Protein 4MQ0 (pdb70)

CATH classification: 2.100.10.30 (+2 more: 2.100.10.30, 2.100.10.30)

Structure (mmCIF, N/CA/C/O backbone):
data_4MQ0
#
_entry.id   4MQ0
#
_cell.length_a   77.139
_cell.length_b   86.659
_cell.length_c   127.857
_cell.angle_alpha   90.00
_cell.angle_beta   90.00
_cell.angle_gamma   90.00
#
_symmetry.space_group_name_H-M   'C 2 2 21'
#
loop_
_entity.id
_entity.type
_entity.pdbx_description
1 polymer 'Parkia biglobosa lectin (PBL)'
2 non-polymer 'methyl alpha-D-mannopyranoside'
3 water water
#
loop_
_atom_site.group_PDB
_atom_site.id
_atom_site.type_symbol
_atom_site.label_atom_id
_atom_site.label_alt_id
_atom_site.label_comp_id
_atom_site.label_asym_id
_atom_site.label_entity_id
_atom_site.label_seq_id
_atom_site.pdbx_PDB_ins_code
_atom_site.Cartn_x
_atom_site.Cartn_y
_atom_site.Cartn_z
_atom_site.occupancy
_atom_site.B_iso_or_equiv
_atom_site.auth_seq_id
_atom_site.auth_comp_id
_atom_site.auth_asym_id
_atom_site.auth_atom_id
_atom_site.pdbx_PDB_model_num
ATOM 1 N N . GLY A 1 4 ? 3.831 26.482 23.808 1.00 48.57 4 GLY A N 1
ATOM 2 C CA . GLY A 1 4 ? 4.450 27.670 24.499 1.00 46.82 4 GLY A CA 1
ATOM 3 C C . GLY A 1 4 ? 4.700 28.759 23.489 1.00 45.21 4 GLY A C 1
ATOM 4 O O . GLY A 1 4 ? 4.125 28.730 22.399 1.00 45.51 4 GLY A O 1
ATOM 5 N N . MET A 1 5 ? 5.575 29.702 23.856 1.00 44.70 5 MET A N 1
ATOM 6 C CA . MET A 1 5 ? 6.023 30.757 22.961 1.00 43.16 5 MET A CA 1
ATOM 7 C C . MET A 1 5 ? 7.527 31.050 23.034 1.00 41.59 5 MET A C 1
ATOM 8 O O . MET A 1 5 ? 8.180 30.913 24.077 1.00 41.72 5 MET A O 1
ATOM 13 N N . ILE A 1 6 ? 8.035 31.529 21.929 1.00 38.82 6 ILE A N 1
ATOM 14 C CA . ILE A 1 6 ? 9.434 31.848 21.781 1.00 38.52 6 ILE A CA 1
ATOM 15 C C . ILE A 1 6 ? 9.581 33.349 22.001 1.00 38.02 6 ILE A C 1
ATOM 16 O O . ILE A 1 6 ? 8.744 34.115 21.551 1.00 37.44 6 ILE A O 1
ATOM 21 N N . SER A 1 7 ? 10.617 33.756 22.728 1.00 37.71 7 SER A N 1
ATOM 22 C CA . SER A 1 7 ? 10.889 35.142 22.913 1.00 38.13 7 SER A CA 1
ATOM 23 C C . SER A 1 7 ? 11.874 35.589 21.815 1.00 38.74 7 SER A C 1
ATOM 24 O O . SER A 1 7 ? 12.742 34.813 21.416 1.00 38.37 7 SER A O 1
ATOM 27 N N . VAL A 1 8 ? 11.669 36.797 21.265 1.00 38.76 8 VAL A N 1
ATOM 28 C CA . VAL A 1 8 ? 12.641 37.434 20.363 1.00 37.31 8 VAL A CA 1
ATOM 29 C C . VAL A 1 8 ? 12.983 38.874 20.778 1.00 37.46 8 VAL A C 1
ATOM 30 O O . VAL A 1 8 ? 12.103 39.678 21.021 1.00 35.42 8 VAL A O 1
ATOM 34 N N . GLY A 1 9 ? 14.271 39.200 20.811 1.00 38.15 9 GLY A N 1
ATOM 35 C CA . GLY A 1 9 ? 14.739 40.506 21.317 1.00 39.00 9 GLY A CA 1
ATOM 36 C C . GLY A 1 9 ? 15.063 40.326 22.778 1.00 39.58 9 GLY A C 1
ATOM 37 O O . GLY A 1 9 ? 15.535 39.264 23.149 1.00 41.83 9 GLY A O 1
ATOM 38 N N . PRO A 1 10 ? 14.842 41.348 23.626 1.00 39.24 10 PRO A N 1
ATOM 39 C CA . PRO A 1 10 ? 14.379 42.701 23.321 1.00 38.91 10 PRO A CA 1
ATOM 40 C C . PRO A 1 10 ? 15.454 43.575 22.634 1.00 39.12 10 PRO A C 1
ATOM 41 O O . PRO A 1 10 ? 16.586 43.215 22.653 1.00 37.69 10 PRO A O 1
ATOM 45 N N . TRP A 1 11 ? 15.091 44.688 21.982 1.00 39.39 11 TRP A N 1
ATOM 46 C CA . TRP A 1 11 ? 16.124 45.585 21.433 1.00 39.25 11 TRP A CA 1
ATOM 47 C C . TRP A 1 11 ? 16.077 46.869 22.223 1.00 39.12 11 TRP A C 1
ATOM 48 O O . TRP A 1 11 ? 15.016 47.205 22.752 1.00 39.77 11 TRP A O 1
ATOM 59 N N . GLY A 1 12 ? 17.216 47.550 22.390 1.00 38.14 12 GLY A N 1
ATOM 60 C CA . GLY A 1 12 ? 17.217 48.819 23.147 1.00 36.81 12 GLY A CA 1
ATOM 61 C C . GLY A 1 12 ? 18.125 48.775 24.362 1.00 37.06 12 GLY A C 1
ATOM 62 O O . GLY A 1 12 ? 19.099 48.000 24.390 1.00 35.23 12 GLY A O 1
ATOM 63 N N . GLY A 1 13 ? 17.806 49.598 25.373 1.00 37.87 13 GLY A N 1
ATOM 64 C CA . GLY A 1 13 ? 18.682 49.768 26.553 1.00 38.91 13 GLY A CA 1
ATOM 65 C C . GLY A 1 13 ? 18.312 48.915 27.756 1.00 40.50 13 GLY A C 1
ATOM 66 O O . GLY A 1 13 ? 17.296 48.191 27.755 1.00 40.00 13 GLY A O 1
ATOM 67 N N . SER A 1 14 ? 19.124 49.022 28.799 1.00 40.73 14 SER A N 1
ATOM 68 C CA . SER A 1 14 ? 18.960 48.203 29.978 1.00 40.91 14 SER A CA 1
ATOM 69 C C . SER A 1 14 ? 18.408 49.054 31.092 1.00 40.50 14 SER A C 1
ATOM 70 O O . SER A 1 14 ? 18.242 48.560 32.179 1.00 40.68 14 SER A O 1
ATOM 73 N N . GLY A 1 15 ? 18.124 50.338 30.836 1.00 39.93 15 GLY A N 1
ATOM 74 C CA . GLY A 1 15 ? 17.401 51.154 31.840 1.00 39.36 15 GLY A CA 1
ATOM 75 C C . GLY A 1 15 ? 15.914 50.784 31.998 1.00 38.94 15 GLY A C 1
ATOM 76 O O . GLY A 1 15 ? 15.427 49.877 31.343 1.00 38.29 15 GLY A O 1
ATOM 77 N N . GLY A 1 16 ? 15.213 51.476 32.887 1.00 38.43 16 GLY A N 1
ATOM 78 C CA . GLY A 1 16 ? 13.807 51.222 33.200 1.00 39.12 16 GLY A CA 1
ATOM 79 C C . GLY A 1 16 ? 13.518 49.905 33.920 1.00 39.28 16 GLY A C 1
ATOM 80 O O . GLY A 1 16 ? 14.444 49.193 34.317 1.00 38.31 16 GLY A O 1
ATOM 81 N N . ASP A 1 17 ? 12.247 49.561 34.033 1.00 38.00 17 ASP A N 1
ATOM 82 C CA . ASP A 1 17 ? 11.799 48.330 34.648 1.00 37.36 17 ASP A CA 1
ATOM 83 C C . ASP A 1 17 ? 11.305 47.334 33.614 1.00 35.77 17 ASP A C 1
ATOM 84 O O . ASP A 1 17 ? 10.752 47.713 32.640 1.00 35.96 17 ASP A O 1
ATOM 89 N N . HIS A 1 18 ? 11.514 46.054 33.852 1.00 35.70 18 HIS A N 1
ATOM 90 C CA . HIS A 1 18 ? 11.089 45.005 32.927 1.00 35.85 18 HIS A CA 1
ATOM 91 C C . HIS A 1 18 ? 9.633 44.704 33.004 1.00 35.13 18 HIS A C 1
ATOM 92 O O . HIS A 1 18 ? 9.036 44.803 34.027 1.00 35.12 18 HIS A O 1
ATOM 99 N N . TRP A 1 19 ? 9.076 44.319 31.885 1.00 35.65 19 TRP A N 1
ATOM 100 C CA . TRP A 1 19 ? 7.674 44.008 31.769 1.00 36.02 19 TRP A CA 1
ATOM 101 C C . TRP A 1 19 ? 7.466 42.976 30.672 1.00 37.26 19 TRP A C 1
ATOM 102 O O . TRP A 1 19 ? 8.302 42.789 29.860 1.00 36.40 19 TRP A O 1
ATOM 113 N N . SER A 1 20 ? 6.347 42.290 30.687 1.00 37.77 20 SER A N 1
ATOM 114 C CA . SER A 1 20 ? 6.076 41.266 29.720 1.00 39.65 20 SER A CA 1
ATOM 115 C C . SER A 1 20 ? 4.581 41.038 29.651 1.00 39.76 20 SER A C 1
ATOM 116 O O . SER A 1 20 ? 3.967 40.852 30.646 1.00 39.84 20 SER A O 1
ATOM 119 N N . PHE A 1 21 ? 4.011 41.102 28.461 1.00 38.49 21 PHE A N 1
ATOM 120 C CA . PHE A 1 21 ? 2.575 41.036 28.306 1.00 38.00 21 PHE A CA 1
ATOM 121 C C . PHE A 1 21 ? 2.277 40.028 27.192 1.00 37.83 21 PHE A C 1
ATOM 122 O O . PHE A 1 21 ? 2.522 40.298 26.025 1.00 36.75 21 PHE A O 1
ATOM 130 N N . LYS A 1 22 ? 1.746 38.889 27.590 1.00 37.47 22 LYS A N 1
ATOM 131 C CA . LYS A 1 22 ? 1.241 37.870 26.697 1.00 39.61 22 LYS A CA 1
ATOM 132 C C . LYS A 1 22 ? -0.272 38.010 26.589 1.00 40.65 22 LYS A C 1
ATOM 133 O O . LYS A 1 22 ? -0.993 37.879 27.585 1.00 41.61 22 LYS A O 1
ATOM 139 N N . ALA A 1 23 ? -0.766 38.260 25.398 1.00 41.78 23 ALA A N 1
ATOM 140 C CA . ALA A 1 23 ? -2.189 38.477 25.231 1.00 43.66 23 ALA A CA 1
ATOM 141 C C . ALA A 1 23 ? -2.943 37.159 25.191 1.00 45.24 23 ALA A C 1
ATOM 142 O O . ALA A 1 23 ? -2.486 36.173 24.589 1.00 45.27 23 ALA A O 1
ATOM 144 N N . ASN A 1 24 ? -4.108 37.143 25.836 1.00 47.16 24 ASN A N 1
ATOM 145 C CA . ASN A 1 24 ? -4.937 35.956 25.812 1.00 49.34 24 ASN A CA 1
ATOM 146 C C . ASN A 1 24 ? -5.562 35.712 24.444 1.00 49.21 24 ASN A C 1
ATOM 147 O O . ASN A 1 24 ? -5.714 34.590 24.016 1.00 50.28 24 ASN A O 1
ATOM 152 N N . HIS A 1 25 ? -5.909 36.768 23.748 1.00 49.46 25 HIS A N 1
ATOM 153 C CA . HIS A 1 25 ? -6.310 36.594 22.370 1.00 49.78 25 HIS A CA 1
ATOM 154 C C . HIS A 1 25 ? -5.411 37.449 21.475 1.00 47.93 25 HIS A C 1
ATOM 155 O O . HIS A 1 25 ? -4.481 38.122 21.940 1.00 48.21 25 HIS A O 1
ATOM 162 N N . ALA A 1 26 ? -5.668 37.403 20.193 1.00 46.22 26 ALA A N 1
ATOM 163 C CA . ALA A 1 26 ? -4.820 38.069 19.233 1.00 44.03 26 ALA A CA 1
ATOM 164 C C . ALA A 1 26 ? -4.684 39.545 19.581 1.00 43.30 26 ALA A C 1
ATOM 165 O O . ALA A 1 26 ? -5.606 40.184 20.105 1.00 41.76 26 ALA A O 1
ATOM 167 N N . ILE A 1 27 ? -3.524 40.093 19.269 1.00 42.52 27 ILE A N 1
ATOM 168 C CA . ILE A 1 27 ? -3.281 41.516 19.432 1.00 42.91 27 ILE A CA 1
ATOM 169 C C . ILE A 1 27 ? -3.997 42.261 18.302 1.00 42.75 27 ILE A C 1
ATOM 170 O O . ILE A 1 27 ? -3.804 41.906 17.130 1.00 42.72 27 ILE A O 1
ATOM 175 N N . THR A 1 28 ? -4.820 43.260 18.657 1.00 42.07 28 THR A N 1
ATOM 176 C CA . THR A 1 28 ? -5.684 43.931 17.686 1.00 43.01 28 THR A CA 1
ATOM 177 C C . THR A 1 28 ? -5.405 45.415 17.658 1.00 43.44 28 THR A C 1
ATOM 178 O O . THR A 1 28 ? -5.842 46.157 16.771 1.00 42.79 28 THR A O 1
ATOM 182 N N . GLU A 1 29 ? -4.662 45.867 18.657 1.00 43.61 29 GLU A N 1
ATOM 183 C CA . GLU A 1 29 ? -4.419 47.269 18.743 1.00 43.94 29 GLU A CA 1
ATOM 184 C C . GLU A 1 29 ? -3.103 47.504 19.453 1.00 43.28 29 GLU A C 1
ATOM 185 O O . GLU A 1 29 ? -2.795 46.837 20.461 1.00 43.92 29 GLU A O 1
ATOM 191 N N . ILE A 1 30 ? -2.314 48.417 18.895 1.00 42.29 30 ILE A N 1
ATOM 192 C CA . ILE A 1 30 ? -1.200 48.992 19.615 1.00 41.73 30 ILE A CA 1
ATOM 193 C C . ILE A 1 30 ? -1.369 50.495 19.749 1.00 41.63 30 ILE A C 1
ATOM 194 O O . ILE A 1 30 ? -1.595 51.175 18.749 1.00 42.67 30 ILE A O 1
ATOM 199 N N . LEU A 1 31 ? -1.305 51.016 20.973 1.00 42.26 31 LEU A N 1
ATOM 200 C CA . LEU A 1 31 ? -1.216 52.475 21.168 1.00 42.94 31 LEU A CA 1
ATOM 201 C C . LEU A 1 31 ? 0.195 52.865 21.573 1.00 42.81 31 LEU A C 1
ATOM 202 O O . LEU A 1 31 ? 0.768 52.278 22.484 1.00 42.65 31 LEU A O 1
ATOM 207 N N . ILE A 1 32 ? 0.734 53.876 20.906 1.00 42.06 32 ILE A N 1
ATOM 208 C CA . ILE A 1 32 ? 1.991 54.486 21.321 1.00 42.05 32 ILE A CA 1
ATOM 209 C C . ILE A 1 32 ? 1.846 55.982 21.586 1.00 42.15 32 ILE A C 1
ATOM 210 O O . ILE A 1 32 ? 0.951 56.642 21.033 1.00 41.72 32 ILE A O 1
ATOM 215 N N . HIS A 1 33 ? 2.694 56.493 22.469 1.00 41.41 33 HIS A N 1
ATOM 216 C CA . HIS A 1 33 ? 2.915 57.909 22.549 1.00 42.79 33 HIS A CA 1
ATOM 217 C C . HIS A 1 33 ? 4.351 58.161 22.062 1.00 43.56 33 HIS A C 1
ATOM 218 O O . HIS A 1 33 ? 5.320 57.540 22.529 1.00 41.51 33 HIS A O 1
ATOM 225 N N . VAL A 1 34 ? 4.367 59.049 20.928 1.00 43.93 34 VAL A N 1
ATOM 226 C CA . VAL A 1 34 ? 5.735 59.304 20.420 1.00 45.95 34 VAL A CA 1
ATOM 227 C C . VAL A 1 34 ? 6.031 60.675 19.857 1.00 47.57 34 VAL A C 1
ATOM 228 O O . VAL A 1 34 ? 5.309 61.182 18.997 1.00 47.84 34 VAL A O 1
ATOM 232 N N . LYS A 1 35 ? 7.231 61.161 20.238 1.00 49.37 35 LYS A N 1
ATOM 233 C CA . LYS A 1 35 ? 7.854 62.415 19.753 1.00 51.75 35 LYS A CA 1
ATOM 234 C C . LYS A 1 35 ? 9.236 62.330 18.998 1.00 51.18 35 LYS A C 1
ATOM 235 O O . LYS A 1 35 ? 9.272 62.578 17.792 1.00 53.40 35 LYS A O 1
ATOM 241 N N . ASP A 1 36 ? 10.350 61.993 19.676 1.00 49.93 36 ASP A N 1
ATOM 242 C CA . ASP A 1 36 ? 11.661 61.909 19.039 1.00 48.96 36 ASP A CA 1
ATOM 243 C C . ASP A 1 36 ? 12.058 60.491 19.431 1.00 47.88 36 ASP A C 1
ATOM 244 O O . ASP A 1 36 ? 13.103 59.974 19.036 1.00 46.08 36 ASP A O 1
ATOM 249 N N . ASN A 1 37 ? 11.184 59.887 20.225 1.00 45.58 37 ASN A N 1
ATOM 250 C CA . ASN A 1 37 ? 11.323 58.562 20.755 1.00 45.46 37 ASN A CA 1
ATOM 251 C C . ASN A 1 37 ? 9.987 58.078 21.262 1.00 44.60 37 ASN A C 1
ATOM 252 O O . ASN A 1 37 ? 9.051 58.873 21.392 1.00 44.91 37 ASN A O 1
ATOM 257 N N . ILE A 1 38 ? 9.901 56.788 21.538 1.00 43.29 38 ILE A N 1
ATOM 258 C CA . ILE A 1 38 ? 8.638 56.218 22.020 1.00 42.16 38 ILE A CA 1
ATOM 259 C C . ILE A 1 38 ? 8.568 56.363 23.536 1.00 41.17 38 ILE A C 1
ATOM 260 O O . ILE A 1 38 ? 9.403 55.836 24.280 1.00 40.59 38 ILE A O 1
ATOM 265 N N . LYS A 1 39 ? 7.579 57.124 23.970 1.00 40.31 39 LYS A N 1
ATOM 266 C CA . LYS A 1 39 ? 7.393 57.483 25.358 1.00 39.52 39 LYS A CA 1
ATOM 267 C C . LYS A 1 39 ? 6.720 56.328 26.060 1.00 39.78 39 LYS A C 1
ATOM 268 O O . LYS A 1 39 ? 7.078 55.979 27.197 1.00 40.73 39 LYS A O 1
ATOM 274 N N . SER A 1 40 ? 5.757 55.705 25.383 1.00 38.76 40 SER A N 1
ATOM 275 C CA . SER A 1 40 ? 5.011 54.604 26.014 1.00 38.52 40 SER A CA 1
ATOM 276 C C . SER A 1 40 ? 4.331 53.720 24.953 1.00 37.47 40 SER A C 1
ATOM 277 O O . SER A 1 40 ? 4.264 54.102 23.776 1.00 36.76 40 SER A O 1
ATOM 280 N N . ILE A 1 41 ? 3.868 52.539 25.372 1.00 36.10 41 ILE A N 1
ATOM 281 C CA . ILE A 1 41 ? 3.251 51.553 24.492 1.00 34.93 41 ILE A CA 1
ATOM 282 C C . ILE A 1 41 ? 2.189 50.801 25.307 1.00 36.14 41 ILE A C 1
ATOM 283 O O . ILE A 1 41 ? 2.361 50.665 26.513 1.00 36.54 41 ILE A O 1
ATOM 288 N N . SER A 1 42 ? 1.099 50.350 24.676 1.00 35.74 42 SER A N 1
ATOM 289 C CA . SER A 1 42 ? 0.130 49.470 25.332 1.00 36.04 42 SER A CA 1
ATOM 290 C C . SER A 1 42 ? -0.590 48.693 24.224 1.00 37.20 42 SER A C 1
ATOM 291 O O . SER A 1 42 ? -0.537 49.102 23.060 1.00 36.77 42 SER A O 1
ATOM 294 N N . PHE A 1 43 ? -1.257 47.593 24.602 1.00 36.94 43 PHE A N 1
ATOM 295 C CA . PHE A 1 43 ? -1.830 46.666 23.679 1.00 37.55 43 PHE A CA 1
ATOM 296 C C . PHE A 1 43 ? -3.272 46.375 2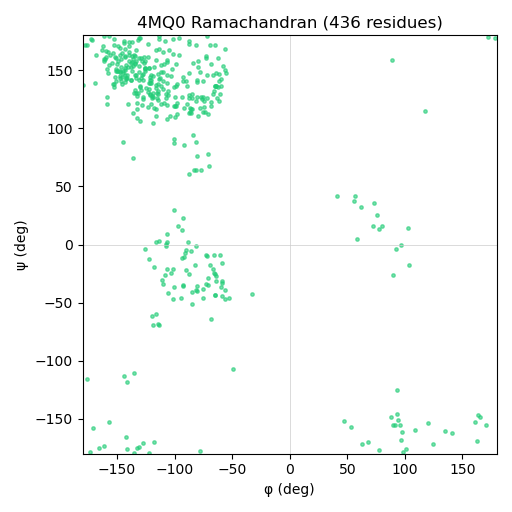4.069 1.00 39.26 43 PHE A C 1
ATOM 297 O O . PHE A 1 43 ? -3.676 46.517 25.218 1.00 39.03 43 PHE A O 1
ATOM 305 N N . LYS A 1 44 ? -4.043 46.005 23.065 1.00 40.77 44 LYS A N 1
ATOM 306 C CA . LYS A 1 44 ? -5.388 45.543 23.231 1.00 41.20 44 LYS A CA 1
ATOM 307 C C . LYS A 1 44 ? -5.497 44.195 22.468 1.00 42.14 44 LYS A C 1
ATOM 308 O O . LYS A 1 44 ? -4.821 43.953 21.458 1.00 42.73 44 LYS A O 1
ATOM 314 N N . ASP A 1 45 ? -6.308 43.292 22.998 1.00 43.19 45 ASP A N 1
ATOM 315 C CA . ASP A 1 45 ? -6.435 41.977 22.414 1.00 44.11 45 ASP A CA 1
ATOM 316 C C . ASP A 1 45 ? -7.848 41.748 21.893 1.00 43.93 45 ASP A C 1
ATOM 317 O O . ASP A 1 45 ? -8.745 42.514 22.173 1.00 43.92 45 ASP A O 1
ATOM 322 N N . ALA A 1 46 ? -8.021 40.698 21.117 1.00 44.08 46 ALA A N 1
ATOM 323 C CA . ALA A 1 46 ? -9.241 40.478 20.340 1.00 44.32 46 ALA A CA 1
ATOM 324 C C . ALA A 1 46 ? -10.476 40.413 21.221 1.00 44.84 46 ALA A C 1
ATOM 325 O O . ALA A 1 46 ? -11.542 40.811 20.790 1.00 46.11 46 ALA A O 1
ATOM 327 N N . GLY A 1 47 ? -10.337 39.896 22.440 1.00 44.45 47 GLY A N 1
ATOM 328 C CA . GLY A 1 47 ? -11.441 39.914 23.389 1.00 44.65 47 GLY A CA 1
ATOM 329 C C . GLY A 1 47 ? -11.600 41.243 24.125 1.00 44.12 47 GLY A C 1
ATOM 330 O O . GLY A 1 47 ? -12.490 41.387 24.922 1.00 44.48 47 GLY A O 1
ATOM 331 N N . GLY A 1 48 ? -10.734 42.219 23.871 1.00 43.47 48 GLY A N 1
ATOM 332 C CA . GLY A 1 48 ? -10.948 43.573 24.406 1.00 41.62 48 GLY A CA 1
ATOM 333 C C . GLY A 1 48 ? -10.227 43.914 25.697 1.00 40.49 48 GLY A C 1
ATOM 334 O O . GLY A 1 48 ? -10.381 45.038 26.211 1.00 38.25 48 GLY A O 1
ATOM 335 N N . ASP A 1 49 ? -9.464 42.949 26.243 1.00 39.39 49 ASP A N 1
ATOM 336 C CA . ASP A 1 49 ? -8.531 43.246 27.347 1.00 37.98 49 ASP A CA 1
ATOM 337 C C . ASP A 1 49 ? -7.453 44.211 26.870 1.00 37.65 49 ASP A C 1
ATOM 338 O O . ASP A 1 49 ? -6.877 44.037 25.781 1.00 37.64 49 ASP A O 1
ATOM 343 N N . ILE A 1 50 ? -7.151 45.207 27.707 1.00 35.75 50 ILE A N 1
ATOM 344 C CA . ILE A 1 50 ? -5.972 46.041 27.514 1.00 35.15 50 ILE A CA 1
ATOM 345 C C . ILE A 1 50 ? -4.794 45.585 28.426 1.00 34.62 50 ILE A C 1
ATOM 346 O O . ILE A 1 50 ? -5.000 44.958 29.494 1.00 33.94 50 ILE A O 1
ATOM 351 N N . SER A 1 51 ? -3.569 45.894 28.003 1.00 33.77 51 SER A N 1
ATOM 352 C CA . SER A 1 51 ? -2.378 45.668 28.824 1.00 33.76 51 SER A CA 1
ATOM 353 C C . SER A 1 51 ? -2.222 46.912 29.663 1.00 34.66 51 SER A C 1
ATOM 354 O O . SER A 1 51 ? -2.893 47.900 29.466 1.00 34.65 51 SER A O 1
ATOM 357 N N . GLY A 1 52 ? -1.304 46.936 30.610 1.00 35.73 52 GLY A N 1
ATOM 358 C CA . GLY A 1 52 ? -1.035 48.298 31.114 1.00 36.59 52 GLY A CA 1
ATOM 359 C C . GLY A 1 52 ? -0.426 49.199 30.038 1.00 36.44 52 GLY A C 1
ATOM 360 O O . GLY A 1 52 ? -0.105 48.698 28.957 1.00 34.51 52 GLY A O 1
ATOM 361 N N . THR A 1 53 ? -0.303 50.512 30.338 1.00 36.48 53 THR A N 1
ATOM 362 C CA . THR A 1 53 ? 0.538 51.438 29.565 1.00 37.45 53 THR A CA 1
ATOM 363 C C . THR A 1 53 ? 1.922 51.328 30.122 1.00 36.27 53 THR A C 1
ATOM 364 O O . THR A 1 53 ? 2.123 51.591 31.306 1.00 38.02 53 THR A O 1
ATOM 368 N N . PHE A 1 54 ? 2.849 50.865 29.296 1.00 35.59 54 PHE A N 1
ATOM 369 C CA . PHE A 1 54 ? 4.274 50.710 29.669 1.00 35.77 54 PHE A CA 1
ATOM 370 C C . PHE A 1 54 ? 5.057 51.983 29.297 1.00 36.17 54 PHE A C 1
ATOM 371 O O . PHE A 1 54 ? 5.140 52.341 28.131 1.00 34.46 54 PHE A O 1
ATOM 379 N N . GLY A 1 55 ? 5.623 52.662 30.302 1.00 37.01 55 GLY A N 1
ATOM 380 C CA . GLY A 1 55 ? 6.315 53.940 30.114 1.00 37.08 55 GLY A CA 1
ATOM 381 C C . GLY A 1 55 ? 5.378 55.116 30.293 1.00 38.20 55 GLY A C 1
ATOM 382 O O . GLY A 1 55 ? 4.383 55.014 30.989 1.00 37.72 55 GLY A O 1
ATOM 383 N N . GLY A 1 56 ? 5.716 56.237 29.672 1.00 39.29 56 GLY A N 1
ATOM 384 C CA . GLY A 1 56 ? 4.938 57.474 29.803 1.00 41.83 56 GLY A CA 1
ATOM 385 C C . GLY A 1 56 ? 5.056 58.190 31.156 1.00 43.17 56 GLY A C 1
ATOM 386 O O . GLY A 1 56 ? 4.210 59.034 31.484 1.00 42.58 56 GLY A O 1
ATOM 387 N N . LYS A 1 57 ? 6.053 57.843 31.963 1.00 42.52 57 LYS A N 1
ATOM 388 C CA . LYS A 1 57 ? 6.096 58.395 33.325 1.00 44.05 57 LYS A CA 1
ATOM 389 C C . LYS A 1 57 ? 6.834 59.741 33.477 1.00 43.81 57 LYS A C 1
ATOM 390 O O . LYS A 1 57 ? 6.947 60.205 34.592 1.00 45.63 57 LYS A O 1
ATOM 396 N N . ASP A 1 58 ? 7.341 60.355 32.400 1.00 43.90 58 ASP A N 1
ATOM 397 C CA . ASP A 1 58 ? 7.941 61.707 32.485 1.00 43.07 58 ASP A CA 1
ATOM 398 C C . ASP A 1 58 ? 6.907 62.743 32.950 1.00 43.68 58 ASP A C 1
ATOM 399 O O . ASP A 1 58 ? 5.857 62.914 32.291 1.00 42.97 58 ASP A O 1
ATOM 404 N N . PRO A 1 59 ? 7.204 63.469 34.044 1.00 43.60 59 PRO A N 1
ATOM 405 C CA . PRO A 1 59 ? 6.200 64.436 34.547 1.00 45.67 59 PRO A CA 1
ATOM 406 C C . PRO A 1 59 ? 6.023 65.696 33.693 1.00 46.27 59 PRO A C 1
ATOM 407 O O . PRO A 1 59 ? 5.088 66.459 33.920 1.00 47.31 59 PRO A O 1
ATOM 411 N N . ARG A 1 60 ? 6.882 65.900 32.720 1.00 47.37 60 ARG A N 1
ATOM 412 C CA . ARG A 1 60 ? 6.818 67.118 31.954 1.00 49.45 60 ARG A CA 1
ATOM 413 C C . ARG A 1 60 ? 5.793 66.975 30.826 1.00 51.64 60 ARG A C 1
ATOM 414 O O . ARG A 1 60 ? 5.808 66.011 30.072 1.00 51.13 60 ARG A O 1
ATOM 422 N N . GLU A 1 61 ? 4.893 67.951 30.737 1.00 54.49 61 GLU A N 1
ATOM 423 C CA . GLU A 1 61 ? 3.844 67.967 29.727 1.00 56.79 61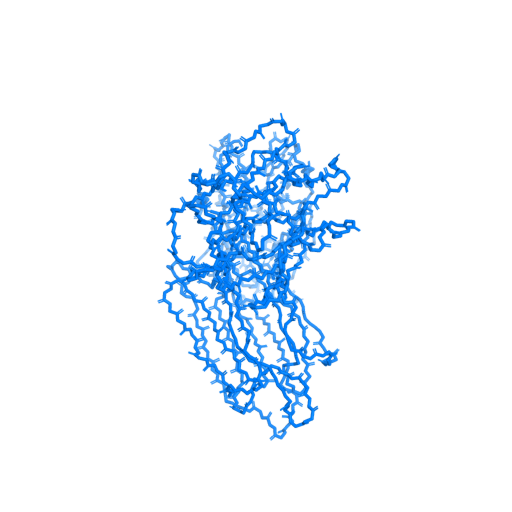 GLU A CA 1
ATOM 424 C C . GLU A 1 61 ? 4.385 67.952 28.285 1.00 57.41 61 GLU A C 1
ATOM 425 O O . GLU A 1 61 ? 3.799 67.292 27.393 1.00 57.04 61 GLU A O 1
ATOM 431 N N . ASN A 1 62 ? 5.546 68.546 28.054 1.00 57.72 62 ASN A N 1
ATOM 432 C CA . ASN A 1 62 ? 6.099 68.559 26.705 1.00 59.25 62 ASN A CA 1
ATOM 433 C C . ASN A 1 62 ? 6.278 67.105 26.282 1.00 59.89 62 ASN A C 1
ATOM 434 O O . ASN A 1 62 ? 6.084 66.743 25.121 1.00 60.18 62 ASN A O 1
ATOM 436 N N . LYS A 1 63 ? 6.654 66.286 27.254 1.00 60.45 63 LYS A N 1
ATOM 437 C CA . LYS A 1 63 ? 7.251 64.970 27.053 1.00 61.13 63 LYS A CA 1
ATOM 438 C C . LYS A 1 63 ? 6.198 63.877 27.051 1.00 60.95 63 LYS A C 1
ATOM 439 O O . LYS A 1 63 ? 6.492 62.698 27.317 1.00 61.07 63 LYS A O 1
ATOM 445 N N . LYS A 1 64 ? 4.966 64.288 26.748 1.00 60.39 64 LYS A N 1
ATOM 446 C CA . LYS A 1 64 ? 3.846 63.364 26.634 1.00 60.11 64 LYS A CA 1
ATOM 447 C C . LYS A 1 64 ? 3.936 62.583 25.327 1.00 59.39 64 LYS A C 1
ATOM 448 O O . LYS A 1 64 ? 3.633 61.384 25.299 1.00 59.01 64 LYS A O 1
ATOM 454 N N . GLY A 1 65 ? 4.358 63.277 24.263 1.00 58.14 65 GLY A N 1
ATOM 455 C CA . GLY A 1 65 ? 4.386 62.721 22.916 1.00 56.81 65 GLY A CA 1
ATOM 456 C C . GLY A 1 65 ? 2.992 62.704 22.321 1.00 56.32 65 GLY A C 1
ATOM 457 O O . GLY A 1 65 ? 2.048 63.187 22.937 1.00 56.11 65 GLY A O 1
ATOM 458 N N . GLU A 1 66 ? 2.855 62.165 21.119 1.00 55.94 66 GLU A N 1
ATOM 459 C CA . GLU A 1 66 ? 1.548 62.127 20.465 1.00 55.54 66 GLU A CA 1
ATOM 460 C C . GLU A 1 66 ? 1.050 60.716 20.409 1.00 54.39 66 GLU A C 1
ATOM 461 O O . GLU A 1 66 ? 1.833 59.792 20.138 1.00 53.31 66 GLU A O 1
ATOM 467 N N . GLU A 1 67 ? -0.257 60.549 20.635 1.00 52.90 67 GLU A N 1
ATOM 468 C CA . GLU A 1 67 ? -0.875 59.241 20.509 1.00 51.19 67 GLU A CA 1
ATOM 469 C C . GLU A 1 67 ? -1.106 58.781 19.070 1.00 49.73 67 GLU A C 1
ATOM 470 O O . GLU A 1 67 ? -1.743 59.478 18.282 1.00 48.81 67 GLU A O 1
ATOM 476 N N . LYS A 1 68 ? -0.574 57.597 18.744 1.00 48.26 68 LYS A N 1
ATOM 477 C CA . LYS A 1 68 ? -0.980 56.829 17.561 1.00 46.82 68 LYS A CA 1
ATOM 478 C C . LYS A 1 68 ? -1.569 55.453 17.923 1.00 46.41 68 LYS A C 1
ATOM 479 O O . LYS A 1 68 ? -1.133 54.772 18.862 1.00 46.23 68 LYS A O 1
ATOM 485 N N . LYS A 1 69 ? -2.539 55.027 17.143 1.00 45.69 69 LYS A N 1
ATOM 486 C CA . LYS A 1 69 ? -3.224 53.806 17.380 1.00 45.15 69 LYS A CA 1
ATOM 487 C C . LYS A 1 69 ? -2.956 52.998 16.125 1.00 45.38 69 LYS A C 1
ATOM 488 O O . LYS A 1 69 ? -3.177 53.503 15.029 1.00 45.14 69 LYS A O 1
ATOM 494 N N . ILE A 1 70 ? -2.462 51.768 16.285 1.00 43.34 70 ILE A N 1
ATOM 495 C CA . ILE A 1 70 ? -2.386 50.861 15.170 1.00 42.89 70 ILE A CA 1
ATOM 496 C C . ILE A 1 70 ? -3.434 49.804 15.418 1.00 43.39 70 ILE A C 1
ATOM 497 O O . ILE A 1 70 ? -3.426 49.161 16.471 1.00 43.40 70 ILE A O 1
ATOM 502 N N . GLY A 1 71 ? -4.367 49.669 14.481 1.00 43.55 71 GLY A N 1
ATOM 503 C CA . GLY A 1 71 ? -5.419 48.659 14.564 1.00 44.85 71 GLY A CA 1
ATOM 504 C C . GLY A 1 71 ? -5.000 47.527 13.653 1.00 45.85 71 GLY A C 1
ATOM 505 O O . GLY A 1 71 ? -4.515 47.767 12.535 1.00 44.85 71 GLY A O 1
ATOM 506 N N . ILE A 1 72 ? -5.150 46.292 14.146 1.00 46.49 72 ILE A N 1
ATOM 507 C CA . ILE A 1 72 ? -4.871 45.102 13.361 1.00 47.44 72 ILE A CA 1
ATOM 508 C C . ILE A 1 72 ? -6.254 44.556 13.017 1.00 48.95 72 ILE A C 1
ATOM 509 O O . ILE A 1 72 ? -7.091 44.348 13.892 1.00 49.09 72 ILE A O 1
ATOM 514 N N . ARG A 1 73 ? -6.492 44.297 11.743 1.00 50.89 73 ARG A N 1
ATOM 515 C CA . ARG A 1 73 ? -7.855 44.032 11.295 1.00 52.55 73 ARG A CA 1
ATOM 516 C C . ARG A 1 73 ? -8.194 42.565 11.426 1.00 52.68 73 ARG A C 1
ATOM 517 O O . ARG A 1 73 ? -8.438 41.895 10.440 1.00 53.66 73 ARG A O 1
ATOM 525 N N . TRP A 1 74 ? -8.144 42.072 12.656 1.00 53.41 74 TRP A N 1
ATOM 526 C CA . TRP A 1 74 ? -8.472 40.685 13.007 1.00 53.71 74 TRP A CA 1
ATOM 527 C C . TRP A 1 74 ? -9.899 40.379 12.534 1.00 53.90 74 TRP A C 1
ATOM 528 O O . TRP A 1 74 ? -10.695 41.322 12.439 1.00 53.26 74 TRP A O 1
ATOM 539 N N . PRO A 1 75 ? -10.210 39.077 12.182 1.00 53.18 75 PRO A N 1
ATOM 540 C CA . PRO A 1 75 ? -9.305 37.909 12.161 1.00 51.88 75 PRO A CA 1
ATOM 541 C C . PRO A 1 75 ? -8.518 37.747 10.855 1.00 51.60 75 PRO A C 1
ATOM 542 O O . PRO A 1 75 ? -7.632 36.882 10.761 1.00 51.81 75 PRO A O 1
ATOM 546 N N . THR A 1 76 ? -8.825 38.584 9.877 1.00 49.94 76 THR A N 1
ATOM 547 C CA . THR A 1 76 ? -8.168 38.515 8.585 1.00 50.11 76 THR A CA 1
ATOM 548 C C . THR A 1 76 ? -6.702 39.009 8.556 1.00 47.96 76 THR A C 1
ATOM 549 O O . THR A 1 76 ? -5.876 38.509 7.785 1.00 47.54 76 THR A O 1
ATOM 553 N N . GLU A 1 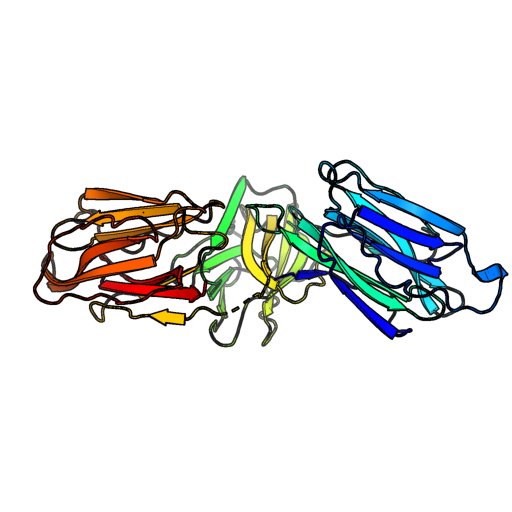77 ? -6.401 40.013 9.368 1.00 45.74 77 GLU A N 1
ATOM 554 C CA . GLU A 1 77 ? -5.057 40.524 9.497 1.00 43.25 77 GLU A CA 1
ATOM 555 C C . GLU A 1 77 ? -4.537 40.053 10.861 1.00 42.46 77 GLU A C 1
ATOM 556 O O . GLU A 1 77 ? -5.281 40.034 11.843 1.00 42.82 77 GLU A O 1
ATOM 562 N N . TYR A 1 78 ? -3.285 39.630 10.935 1.00 41.26 78 TYR A N 1
ATOM 563 C CA . TYR A 1 78 ? -2.673 39.255 12.234 1.00 40.45 78 TYR A CA 1
ATOM 564 C C . TYR A 1 78 ? -1.244 39.810 12.268 1.00 40.00 78 TYR A C 1
ATOM 565 O O . TYR A 1 78 ? -0.579 39.846 11.233 1.00 41.89 78 TYR A O 1
ATOM 574 N N . LEU A 1 79 ? -0.779 40.298 13.419 1.00 38.49 79 LEU A N 1
ATOM 575 C CA . LEU A 1 79 ? 0.596 40.798 13.540 1.00 36.83 79 LEU A CA 1
ATOM 576 C C . LEU A 1 79 ? 1.588 39.639 13.377 1.00 36.08 79 LEU A C 1
ATOM 577 O O . LEU A 1 79 ? 1.493 38.611 14.062 1.00 34.83 79 LEU A O 1
ATOM 582 N N . LYS A 1 80 ? 2.567 39.797 12.516 1.00 36.33 80 LYS A N 1
ATOM 583 C CA . LYS A 1 80 ? 3.547 38.696 12.351 1.00 36.38 80 LYS A CA 1
ATOM 584 C C . LYS A 1 80 ? 4.921 39.021 12.873 1.00 35.44 80 LYS A C 1
ATOM 585 O O . LYS A 1 80 ? 5.634 38.113 13.373 1.00 35.46 80 LYS A O 1
ATOM 591 N N . SER A 1 81 ? 5.265 40.314 12.810 1.00 35.42 81 SER A N 1
ATOM 592 C CA . SER A 1 81 ? 6.582 40.793 13.257 1.00 36.52 81 SER A CA 1
ATOM 593 C C . SER A 1 81 ? 6.596 42.311 13.531 1.00 36.98 81 SER A C 1
ATOM 594 O O . SER A 1 81 ? 5.568 43.025 13.401 1.00 36.76 81 SER A O 1
ATOM 597 N N . ILE A 1 82 ? 7.765 42.786 13.942 1.00 35.97 82 ILE A N 1
ATOM 598 C CA . ILE A 1 82 ? 8.047 44.196 14.114 1.00 36.32 82 ILE A CA 1
ATOM 599 C C . ILE A 1 82 ? 9.413 44.537 13.529 1.00 35.68 82 ILE A C 1
ATOM 600 O O . ILE A 1 82 ? 10.203 43.671 13.227 1.00 36.50 82 ILE A O 1
ATOM 605 N N . SER A 1 83 ? 9.630 45.814 13.320 1.00 36.55 83 SER A N 1
ATOM 606 C CA . SER A 1 83 ? 10.951 46.374 13.091 1.00 38.02 83 SER A CA 1
ATOM 607 C C . SER A 1 83 ? 10.991 47.690 13.849 1.00 38.62 83 SER A C 1
ATOM 608 O O . SER A 1 83 ? 9.966 48.136 14.383 1.00 38.98 83 SER A O 1
ATOM 611 N N . GLY A 1 84 ? 12.164 48.327 13.870 1.00 39.84 84 GLY A N 1
ATOM 612 C CA . GLY A 1 84 ? 12.355 49.591 14.565 1.00 39.01 84 GLY A CA 1
ATOM 613 C C . GLY A 1 84 ? 13.798 50.019 14.655 1.00 40.40 84 GLY A C 1
ATOM 614 O O . GLY A 1 84 ? 14.626 49.663 13.793 1.00 40.57 84 GLY A O 1
ATOM 615 N N . SER A 1 85 ? 14.107 50.836 15.661 1.00 40.52 85 SER A N 1
ATOM 616 C CA . SER A 1 85 ? 15.477 51.356 15.849 1.00 41.14 85 SER A CA 1
ATOM 617 C C . SER A 1 85 ? 15.624 51.773 17.300 1.00 41.60 85 SER A C 1
ATOM 618 O O . SER A 1 85 ? 14.645 52.220 17.910 1.00 41.17 85 SER A O 1
ATOM 621 N N . TYR A 1 86 ? 16.840 51.631 17.839 1.00 41.25 86 TYR A N 1
ATOM 622 C CA . TYR A 1 86 ? 17.139 52.182 19.160 1.00 42.38 86 TYR A CA 1
ATOM 623 C C . TYR A 1 86 ? 18.355 53.090 19.092 1.00 42.29 86 TYR A C 1
ATOM 624 O O . TYR A 1 86 ? 19.267 52.879 18.293 1.00 41.73 86 TYR A O 1
ATOM 633 N N . GLY A 1 87 ? 18.361 54.091 19.957 1.00 43.19 87 GLY A N 1
ATOM 634 C CA . GLY A 1 87 ? 19.501 54.969 20.106 1.00 44.01 87 GLY A CA 1
ATOM 635 C C . GLY A 1 87 ? 19.386 55.963 21.244 1.00 45.24 87 GLY A C 1
ATOM 636 O O . GLY A 1 87 ? 18.401 56.035 22.020 1.00 41.71 87 GLY A O 1
ATOM 637 N N . ASP A 1 88 ? 20.416 56.768 21.341 1.00 46.99 88 ASP A N 1
ATOM 638 C CA . ASP A 1 88 ? 20.443 57.687 22.457 1.00 49.78 88 ASP A CA 1
ATOM 639 C C . ASP A 1 88 ? 19.291 58.666 22.418 1.00 48.82 88 ASP A C 1
ATOM 640 O O . ASP A 1 88 ? 18.942 59.178 21.355 1.00 49.16 88 ASP A O 1
ATOM 645 N N . TYR A 1 89 ? 18.660 58.873 23.565 1.00 48.14 89 TYR A N 1
ATOM 646 C CA . TYR A 1 89 ? 17.707 59.970 23.676 1.00 48.35 89 TYR A CA 1
ATOM 647 C C . TYR A 1 89 ? 18.012 60.715 24.946 1.00 48.91 89 TYR A C 1
ATOM 648 O O . TYR A 1 89 ? 17.931 60.149 26.058 1.00 48.68 89 TYR A O 1
ATOM 657 N N . ASN A 1 90 ? 18.398 61.972 24.781 1.00 49.46 90 ASN A N 1
ATOM 658 C CA . ASN A 1 90 ? 18.839 62.767 25.940 1.00 49.82 90 ASN A CA 1
ATOM 659 C C . ASN A 1 90 ? 19.717 61.993 26.942 1.00 49.54 90 ASN A C 1
ATOM 660 O O . ASN A 1 90 ? 19.556 62.120 28.157 1.00 50.11 90 ASN A O 1
ATOM 665 N N . GLY A 1 91 ? 20.639 61.190 26.441 1.00 47.97 91 GLY A N 1
ATOM 666 C CA . GLY A 1 91 ? 21.518 60.450 27.339 1.00 48.34 91 GLY A CA 1
ATOM 667 C C . GLY A 1 91 ? 21.232 58.971 27.551 1.00 46.97 91 GLY A C 1
ATOM 668 O O . GLY A 1 91 ? 22.064 58.257 28.049 1.00 46.64 91 GLY A O 1
ATOM 669 N N . ILE A 1 92 ? 20.032 58.525 27.214 1.00 46.56 92 ILE A N 1
ATOM 670 C CA . ILE A 1 92 ? 19.660 57.138 27.464 1.00 46.64 92 ILE A CA 1
ATOM 671 C C . ILE A 1 92 ? 19.462 56.345 26.173 1.00 44.46 92 ILE A C 1
ATOM 672 O O . ILE A 1 92 ? 18.908 56.877 25.214 1.00 44.88 92 ILE A O 1
ATOM 677 N N . LEU A 1 93 ? 19.887 55.084 26.201 1.00 42.60 93 LEU A N 1
ATOM 678 C CA . LEU A 1 93 ? 19.722 54.124 25.117 1.00 41.74 93 LEU A CA 1
ATOM 679 C C . LEU A 1 93 ? 18.264 53.632 25.166 1.00 40.65 93 LEU A C 1
ATOM 680 O O . LEU A 1 93 ? 17.827 53.017 26.144 1.00 39.32 93 LEU A O 1
ATOM 685 N N . VAL A 1 94 ? 17.513 53.898 24.115 1.00 40.12 94 VAL A N 1
ATOM 686 C CA . VAL A 1 94 ? 16.046 53.864 24.191 1.00 39.82 94 VAL A CA 1
ATOM 687 C C . VAL A 1 94 ? 15.478 53.443 22.818 1.00 39.19 94 VAL A C 1
ATOM 688 O O . VAL A 1 94 ? 16.184 53.570 21.798 1.00 36.97 94 VAL A O 1
ATOM 692 N N . ILE A 1 95 ? 14.245 52.914 22.778 1.00 38.32 95 ILE A N 1
ATOM 693 C CA . ILE A 1 95 ? 13.554 52.699 21.478 1.00 37.74 95 ILE A CA 1
ATOM 694 C C . ILE A 1 95 ? 13.234 54.073 20.900 1.00 39.23 95 ILE A C 1
ATOM 695 O O . ILE A 1 95 ? 12.505 54.884 21.531 1.00 40.15 95 ILE A O 1
ATOM 700 N N . ARG A 1 96 ? 13.802 54.334 19.733 1.00 38.97 96 ARG A N 1
ATOM 701 C CA . ARG A 1 96 ? 13.532 55.549 18.983 1.00 40.19 96 ARG A CA 1
ATOM 702 C C . ARG A 1 96 ? 12.414 55.431 17.965 1.00 40.08 96 ARG A C 1
ATOM 703 O O . ARG A 1 96 ? 11.696 56.411 17.749 1.00 41.88 96 ARG A O 1
ATOM 711 N N . SER A 1 97 ? 12.272 54.275 17.315 1.00 38.96 97 SER A N 1
ATOM 712 C CA . SER A 1 97 ? 11.143 54.085 16.398 1.00 38.32 97 SER A CA 1
ATOM 713 C C . SER A 1 97 ? 10.694 52.635 16.270 1.00 39.09 97 SER A C 1
ATOM 714 O O . SER A 1 97 ? 11.441 51.714 16.559 1.00 38.36 97 SER A O 1
ATOM 717 N N . LEU A 1 98 ? 9.473 52.445 15.770 1.00 39.72 98 LEU A N 1
ATOM 718 C CA . LEU A 1 98 ? 8.892 51.120 15.630 1.00 39.88 98 LEU A CA 1
ATOM 719 C C . LEU A 1 98 ? 8.089 50.971 14.338 1.00 40.47 98 LEU A C 1
ATOM 720 O O . LEU A 1 98 ? 7.425 51.914 13.899 1.00 40.25 98 LEU A O 1
ATOM 725 N N . SER A 1 99 ? 8.150 49.786 13.731 1.00 41.63 99 SER A N 1
ATOM 726 C CA . SER A 1 99 ? 7.144 49.386 12.747 1.00 41.90 99 SER A CA 1
ATOM 727 C C . SER A 1 99 ? 6.429 48.069 13.160 1.00 41.38 99 SER A C 1
ATOM 728 O O . SER A 1 99 ? 6.992 47.224 13.872 1.00 40.82 99 SER A O 1
ATOM 731 N N . PHE A 1 100 ? 5.182 47.935 12.711 1.00 39.85 100 PHE A N 1
ATOM 732 C CA . PHE A 1 100 ? 4.328 46.826 13.033 1.00 39.24 100 PHE A CA 1
ATOM 733 C C . PHE A 1 100 ? 4.003 46.037 11.756 1.00 39.88 100 PHE A C 1
ATOM 734 O O . PHE A 1 100 ? 3.291 46.512 10.883 1.00 39.38 100 PHE A O 1
ATOM 742 N N . ILE A 1 101 ? 4.549 44.828 11.675 1.00 40.45 101 ILE A N 1
ATOM 743 C CA . ILE A 1 101 ? 4.487 43.976 10.463 1.00 40.71 101 ILE A CA 1
ATOM 744 C C . ILE A 1 101 ? 3.392 42.914 10.492 1.00 40.80 101 ILE A C 1
ATOM 745 O O . ILE A 1 101 ? 3.399 41.953 11.271 1.00 40.24 101 ILE A O 1
ATOM 750 N N . THR A 1 102 ? 2.437 43.126 9.615 1.00 40.36 102 THR A N 1
ATOM 751 C CA . THR A 1 102 ? 1.261 42.323 9.532 1.00 42.03 102 THR A CA 1
ATOM 752 C C . THR A 1 102 ? 1.384 41.386 8.291 1.00 42.86 102 THR A C 1
ATOM 753 O O . THR A 1 102 ? 2.298 41.601 7.497 1.00 43.23 102 THR A O 1
ATOM 757 N N . ASN A 1 103 ? 0.525 40.356 8.150 1.00 43.21 103 ASN A N 1
ATOM 758 C CA . ASN A 1 103 ? 0.456 39.549 6.888 1.00 44.67 103 ASN A CA 1
ATOM 759 C C . ASN A 1 103 ? -0.018 40.400 5.697 1.00 45.31 103 ASN A C 1
ATOM 760 O O . ASN A 1 103 ? 0.275 40.065 4.549 1.00 46.38 103 ASN A O 1
ATOM 765 N N . LEU A 1 104 ? -0.763 41.480 5.954 1.00 44.09 104 LEU A N 1
ATOM 766 C CA . LEU A 1 104 ? -1.175 42.335 4.862 1.00 44.59 104 LEU A CA 1
ATOM 767 C C . LEU A 1 104 ? -0.242 43.501 4.591 1.00 44.51 104 LEU A C 1
ATOM 768 O O . LEU A 1 104 ? -0.089 43.895 3.442 1.00 45.27 104 LEU A O 1
ATOM 773 N N . THR A 1 105 ? 0.368 44.085 5.607 1.00 44.53 105 THR A N 1
ATOM 774 C CA . THR A 1 105 ? 1.030 45.359 5.373 1.00 45.21 105 THR A CA 1
ATOM 775 C C . THR A 1 105 ? 1.969 45.740 6.516 1.00 45.48 105 THR A C 1
ATOM 776 O O . THR A 1 105 ? 2.179 44.958 7.433 1.00 45.87 105 THR A O 1
ATOM 780 N N . THR A 1 106 ? 2.540 46.937 6.441 1.00 46.10 106 THR A N 1
ATOM 781 C CA . THR A 1 106 ? 3.346 47.499 7.526 1.00 46.19 106 THR A CA 1
ATOM 782 C C . THR A 1 106 ? 2.748 48.838 7.984 1.00 47.16 106 THR A C 1
ATOM 783 O O . THR A 1 106 ? 2.421 49.666 7.147 1.00 47.41 106 THR A O 1
ATOM 787 N N . TYR A 1 107 ? 2.546 48.999 9.301 1.00 46.92 107 TYR A N 1
ATOM 788 C CA . TYR A 1 107 ? 2.173 50.281 9.902 1.00 46.91 107 TYR A CA 1
ATOM 789 C C . TYR A 1 107 ? 3.436 50.948 10.467 1.00 47.05 107 TYR A C 1
ATOM 790 O O . TYR A 1 107 ? 4.145 50.362 11.276 1.00 45.70 107 TYR A O 1
ATOM 799 N N . GLY A 1 108 ? 3.731 52.156 9.996 1.00 47.63 108 GLY A N 1
ATOM 800 C CA . GLY A 1 108 ? 4.920 52.858 10.410 1.00 48.90 108 GLY A CA 1
ATOM 801 C C . GLY A 1 108 ? 5.794 53.263 9.238 1.00 49.77 108 GLY A C 1
ATOM 802 O O . GLY A 1 108 ? 5.406 53.070 8.097 1.00 49.21 108 GLY A O 1
ATOM 803 N N . PRO A 1 109 ? 7.015 53.770 9.523 1.00 49.89 109 PRO A N 1
ATOM 804 C CA . PRO A 1 109 ? 7.588 53.801 10.860 1.00 49.90 109 PRO A CA 1
ATOM 805 C C . PRO A 1 109 ? 7.055 54.947 11.709 1.00 50.18 109 PRO A C 1
ATOM 806 O O . PRO A 1 109 ? 6.655 55.977 11.151 1.00 50.09 109 PRO A O 1
ATOM 810 N N . PHE A 1 110 ? 7.058 54.760 13.036 1.00 49.17 110 PHE A N 1
ATOM 811 C CA . PHE A 1 110 ? 6.687 55.809 13.996 1.00 49.61 110 PHE A CA 1
ATOM 812 C C . PHE A 1 110 ? 7.914 56.183 14.870 1.00 50.12 110 PHE A C 1
ATOM 813 O O . PHE A 1 110 ? 8.581 55.289 15.417 1.00 50.91 110 PHE A O 1
ATOM 821 N N . GLY A 1 111 ? 8.199 57.484 14.995 1.00 49.74 111 GLY A N 1
ATOM 822 C CA . GLY A 1 111 ? 9.345 57.996 15.732 1.00 50.21 111 GLY A CA 1
ATOM 823 C C . GLY A 1 111 ? 10.524 58.328 14.833 1.00 50.61 111 GLY A C 1
ATOM 824 O O . GLY A 1 111 ? 10.439 58.144 13.631 1.00 51.39 111 GLY A O 1
ATOM 825 N N . SER A 1 112 ? 11.638 58.770 15.419 1.00 50.88 112 SER A N 1
ATOM 826 C CA . SER A 1 112 ? 12.862 59.127 14.672 1.00 51.15 112 SER A CA 1
ATOM 827 C C . SER A 1 112 ? 13.598 57.894 14.096 1.00 51.71 112 SER A C 1
ATOM 828 O O . SER A 1 112 ? 13.943 56.923 14.823 1.00 50.74 112 SER A O 1
ATOM 831 N N . THR A 1 113 ? 13.853 57.922 12.791 1.00 52.63 113 THR A N 1
ATOM 832 C CA . THR A 1 113 ? 14.689 56.878 12.183 1.00 52.97 113 THR A CA 1
ATOM 833 C C . THR A 1 113 ? 16.123 57.348 12.040 1.00 53.51 113 THR A C 1
ATOM 834 O O . THR A 1 113 ? 16.903 56.753 11.310 1.00 53.93 113 THR A O 1
ATOM 838 N N . SER A 1 114 ? 16.486 58.408 12.739 1.00 54.38 114 SER A N 1
ATOM 839 C CA . SER A 1 114 ? 17.837 58.910 12.617 1.00 54.97 114 SER A CA 1
ATOM 840 C C . SER A 1 114 ? 18.480 58.888 13.986 1.00 54.45 114 SER A C 1
ATOM 841 O O . SER A 1 114 ? 17.831 59.163 14.976 1.00 54.72 114 SER A O 1
ATOM 844 N N . GLY A 1 115 ? 19.754 58.551 14.051 1.00 53.93 115 GLY A N 1
ATOM 845 C CA . GLY A 1 115 ? 20.502 58.805 15.273 1.00 53.24 115 GLY A CA 1
ATOM 846 C C . GLY A 1 115 ? 20.687 57.556 16.085 1.00 52.61 115 GLY A C 1
ATOM 847 O O . GLY A 1 115 ? 21.095 57.630 17.238 1.00 53.40 115 GLY A O 1
ATOM 848 N N . GLY A 1 116 ? 20.429 56.408 15.471 1.00 51.65 116 GLY A N 1
ATOM 849 C CA . GLY A 1 116 ? 20.512 55.153 16.173 1.00 51.31 116 GLY A CA 1
ATOM 850 C C . GLY A 1 116 ? 20.743 53.962 15.273 1.00 51.65 116 GLY A C 1
ATOM 851 O O . GLY A 1 116 ? 21.345 54.073 14.185 1.00 50.73 116 GLY A O 1
ATOM 852 N N . GLU A 1 117 ? 20.279 52.806 15.733 1.00 50.24 117 GLU A N 1
ATOM 853 C CA . GLU A 1 117 ? 20.611 51.578 15.051 1.00 49.70 117 GLU A CA 1
ATOM 854 C C . GLU A 1 117 ? 19.331 50.819 14.821 1.00 49.52 117 GLU A C 1
ATOM 855 O O . GLU A 1 117 ? 18.508 50.701 15.747 1.00 48.92 117 GLU A O 1
ATOM 861 N N . SER A 1 118 ? 19.149 50.269 13.624 1.00 47.51 118 SER A N 1
ATOM 862 C CA . SER A 1 118 ? 17.914 49.570 13.413 1.00 46.46 118 SER A CA 1
ATOM 863 C C . SER A 1 118 ? 17.979 48.066 13.622 1.00 45.56 118 SER A C 1
ATOM 864 O O . SER A 1 118 ? 19.034 47.445 13.690 1.00 44.75 118 SER A O 1
ATOM 867 N N . PHE A 1 119 ? 16.811 47.482 13.768 1.00 43.92 119 PHE A N 1
ATOM 868 C CA . PHE A 1 119 ? 16.743 46.052 13.841 1.00 42.94 119 PHE A CA 1
ATOM 869 C C . PHE A 1 119 ? 15.635 45.577 12.954 1.00 42.57 119 PHE A C 1
ATOM 870 O O . PHE A 1 119 ? 14.733 46.350 12.651 1.00 41.78 119 PHE A O 1
ATOM 878 N N . SER A 1 120 ? 15.737 44.325 12.509 1.00 42.88 120 SER A N 1
ATOM 879 C CA . SER A 1 120 ? 14.669 43.651 11.799 1.00 43.40 120 SER A CA 1
ATOM 880 C C . SER A 1 120 ? 14.745 42.173 12.165 1.00 43.23 120 SER A C 1
ATOM 881 O O . SER A 1 120 ? 15.721 41.744 12.774 1.00 42.72 120 SER A O 1
ATOM 884 N N . ILE A 1 121 ? 13.725 41.395 11.812 1.00 42.42 121 ILE A N 1
ATOM 885 C CA . ILE A 1 121 ? 13.703 39.985 12.206 1.00 42.28 121 ILE A CA 1
ATOM 886 C C . ILE A 1 121 ? 13.585 39.061 11.001 1.00 41.51 121 ILE A C 1
ATOM 887 O O . ILE A 1 121 ? 12.596 39.133 10.298 1.00 42.61 121 ILE A O 1
ATOM 892 N N . PRO A 1 122 ? 14.588 38.200 10.767 1.00 41.60 122 PRO A N 1
ATOM 893 C CA . PRO A 1 122 ? 14.540 37.251 9.620 1.00 41.70 122 PRO A CA 1
ATOM 894 C C . PRO A 1 122 ? 13.635 36.069 9.892 1.00 40.62 122 PRO A C 1
ATOM 895 O O . PRO A 1 122 ? 14.099 34.942 9.970 1.00 42.13 122 PRO A O 1
ATOM 899 N N . ILE A 1 123 ? 12.351 36.312 10.060 1.00 39.93 123 ILE A N 1
ATOM 900 C CA . ILE A 1 123 ? 11.474 35.293 10.654 1.00 38.51 123 ILE A CA 1
ATOM 901 C C . ILE A 1 123 ? 10.379 34.953 9.637 1.00 38.77 123 ILE A C 1
ATOM 902 O O . ILE A 1 123 ? 9.972 35.798 8.873 1.00 38.09 123 ILE A O 1
ATOM 907 N N . ALA A 1 124 ? 9.933 33.712 9.590 1.00 38.40 124 ALA A N 1
ATOM 908 C CA . ALA A 1 124 ? 8.718 33.438 8.798 1.00 38.74 124 ALA A CA 1
ATOM 909 C C . ALA A 1 124 ? 7.738 32.620 9.608 1.00 37.75 124 ALA A C 1
ATOM 910 O O . ALA A 1 124 ? 8.096 31.970 10.605 1.00 35.83 124 ALA A O 1
ATOM 912 N N . ASP A 1 125 ? 6.497 32.665 9.170 1.00 38.48 125 ASP A N 1
ATOM 913 C CA . ASP A 1 125 ? 5.454 31.815 9.711 1.00 40.26 125 ASP A CA 1
ATOM 914 C C . ASP A 1 125 ? 5.174 32.051 11.191 1.00 40.44 125 ASP A C 1
ATOM 915 O O . ASP A 1 125 ? 4.794 31.134 11.911 1.00 40.72 125 ASP A O 1
ATOM 920 N N . SER A 1 126 ? 5.336 33.285 11.650 1.00 40.57 126 SER A N 1
ATOM 921 C CA . SER A 1 126 ? 5.084 33.561 13.060 1.00 41.19 126 SER A CA 1
ATOM 922 C C . SER A 1 126 ? 3.844 34.402 13.232 1.00 40.16 126 SER A C 1
ATOM 923 O O . SER A 1 126 ? 3.324 34.963 12.274 1.00 40.36 126 SER A O 1
ATOM 926 N N . VAL A 1 127 ? 3.374 34.458 14.476 1.00 39.68 127 VAL A N 1
ATOM 927 C CA . VAL A 1 127 ? 2.327 35.363 14.910 1.00 39.22 127 VAL A CA 1
ATOM 928 C C . VAL A 1 127 ? 2.824 36.002 16.191 1.00 37.55 127 VAL A C 1
ATOM 929 O O . VAL A 1 127 ? 3.220 35.315 17.109 1.00 37.11 127 VAL A O 1
ATOM 933 N N . VAL A 1 128 ? 2.792 37.325 16.250 1.00 37.48 128 VAL A N 1
ATOM 934 C CA . VAL A 1 128 ? 3.123 38.011 17.503 1.00 37.41 128 VAL A CA 1
ATOM 935 C C . VAL A 1 128 ? 1.992 37.853 18.518 1.00 37.73 128 VAL A C 1
ATOM 936 O O . VAL A 1 128 ? 0.905 38.364 18.262 1.00 37.53 128 VAL A O 1
ATOM 940 N N . VAL A 1 129 ? 2.237 37.146 19.642 1.00 37.93 129 VAL A N 1
ATOM 941 C CA . VAL A 1 129 ? 1.178 36.874 20.639 1.00 37.59 129 VAL A CA 1
ATOM 942 C C . VAL A 1 129 ? 1.385 37.695 21.887 1.00 37.45 129 VAL A C 1
ATOM 943 O O . VAL A 1 129 ? 0.603 37.607 22.831 1.00 38.83 129 VAL A O 1
ATOM 947 N N . GLY A 1 130 ? 2.454 38.481 21.922 1.00 37.25 130 GLY A N 1
ATOM 948 C CA . GLY A 1 130 ? 2.761 39.308 23.109 1.00 35.82 130 GLY A CA 1
ATOM 949 C C . GLY A 1 130 ? 4.040 40.096 22.954 1.00 35.51 130 GLY A C 1
ATOM 950 O O . GLY A 1 130 ? 4.734 39.974 21.961 1.00 34.90 130 GLY A O 1
ATOM 951 N N . PHE A 1 131 ? 4.353 40.902 23.956 1.00 35.82 131 PHE A N 1
ATOM 952 C CA . PHE A 1 131 ? 5.505 41.783 23.931 1.00 35.21 131 PHE A CA 1
ATOM 953 C C . PHE A 1 131 ? 6.175 41.689 25.288 1.00 36.02 131 PHE A C 1
ATOM 954 O O . PHE A 1 131 ? 5.571 41.214 26.239 1.00 37.72 131 PHE A O 1
ATOM 962 N N . HIS A 1 132 ? 7.413 42.110 25.351 1.00 36.14 132 HIS A N 1
ATOM 963 C CA . HIS A 1 132 ? 8.131 42.267 26.580 1.00 36.18 132 HIS A CA 1
ATOM 964 C C . HIS A 1 132 ? 9.101 43.402 26.361 1.00 36.33 132 HIS A C 1
ATOM 965 O O . HIS A 1 132 ? 9.225 43.886 25.287 1.00 35.24 132 HIS A O 1
ATOM 972 N N . GLY A 1 133 ? 9.748 43.866 27.397 1.00 36.47 133 GLY A N 1
ATOM 973 C CA . GLY A 1 133 ? 10.597 45.016 27.260 1.00 37.69 133 GLY A CA 1
ATOM 974 C C . GLY A 1 133 ? 10.933 45.739 28.530 1.00 37.37 133 GLY A C 1
ATOM 975 O O . GLY A 1 133 ? 10.947 45.160 29.552 1.00 39.27 133 GLY A O 1
ATOM 976 N N . ARG A 1 134 ? 11.200 47.022 28.450 1.00 38.44 134 ARG A N 1
ATOM 977 C CA . ARG A 1 134 ? 11.576 47.811 29.602 1.00 37.79 134 ARG A CA 1
ATOM 978 C C . ARG A 1 134 ? 11.064 49.216 29.543 1.00 37.27 134 ARG A C 1
ATOM 979 O O . ARG A 1 134 ? 11.043 49.790 28.512 1.00 36.70 134 ARG A O 1
ATOM 987 N N . ALA A 1 135 ? 10.687 49.779 30.675 1.00 37.44 135 ALA A N 1
ATOM 988 C CA . ALA A 1 135 ? 10.238 51.141 30.699 1.00 37.96 135 ALA A CA 1
ATOM 989 C C . ALA A 1 135 ? 10.318 51.897 32.022 1.00 38.34 135 ALA A C 1
ATOM 990 O O . ALA A 1 135 ? 10.325 51.337 33.061 1.00 36.66 135 ALA A O 1
ATOM 992 N N . GLY A 1 136 ? 10.406 53.208 31.918 1.00 37.75 136 GLY A N 1
ATOM 993 C CA . GLY A 1 136 ? 10.214 54.193 32.996 1.00 37.66 136 GLY A CA 1
ATOM 994 C C . GLY A 1 136 ? 9.534 55.373 32.319 1.00 38.06 136 GLY A C 1
ATOM 995 O O . GLY A 1 136 ? 8.338 55.281 31.973 1.00 38.43 136 GLY A O 1
ATOM 996 N N . TYR A 1 137 ? 10.363 56.527 32.288 1.00 36.37 137 TYR A N 1
ATOM 997 C CA . TYR A 1 137 ? 9.866 57.690 31.551 1.00 36.52 137 TYR A CA 1
ATOM 998 C C . TYR A 1 137 ? 9.492 57.229 30.150 1.00 36.38 137 TYR A C 1
ATOM 999 O O . TYR A 1 137 ? 8.413 57.547 29.673 1.00 35.11 137 TYR A O 1
ATOM 1008 N N . TYR A 1 138 ? 10.373 56.439 29.520 1.00 36.14 138 TYR A N 1
ATOM 1009 C CA . TYR A 1 138 ? 10.160 56.027 28.129 1.00 36.70 138 TYR A CA 1
ATOM 1010 C C . TYR A 1 138 ? 10.248 54.551 27.915 1.00 35.52 138 TYR A C 1
ATOM 1011 O O . TYR A 1 138 ? 10.259 53.769 28.883 1.00 36.06 138 TYR A O 1
ATOM 1020 N N . LEU A 1 139 ? 10.256 54.175 26.634 1.00 34.70 139 LEU A N 1
ATOM 1021 C CA . LEU A 1 139 ? 10.354 52.784 26.217 1.00 34.54 139 LEU A CA 1
ATOM 1022 C C . LEU A 1 139 ? 11.818 52.419 26.003 1.00 35.25 139 LEU A C 1
ATOM 1023 O O . LEU A 1 139 ? 12.334 52.489 24.893 1.00 34.76 139 LEU A O 1
ATOM 1028 N N . ASP A 1 140 ? 12.497 52.025 27.083 1.00 36.32 140 ASP A N 1
ATOM 1029 C CA . ASP A 1 140 ? 13.915 51.673 26.972 1.00 36.70 140 ASP A CA 1
ATOM 1030 C C . ASP A 1 140 ? 14.130 50.540 25.997 1.00 35.95 140 ASP A C 1
ATOM 1031 O O . ASP A 1 140 ? 15.061 50.580 25.202 1.00 35.48 140 ASP A O 1
ATOM 1036 N N . ALA A 1 141 ? 13.283 49.515 26.098 1.00 36.92 141 ALA A N 1
ATOM 1037 C CA . ALA A 1 141 ? 13.451 48.272 25.339 1.00 35.75 141 ALA A CA 1
ATOM 1038 C C . ALA A 1 141 ? 12.125 47.569 24.912 1.00 35.52 141 ALA A C 1
ATOM 1039 O O . ALA A 1 141 ? 11.099 47.633 25.604 1.00 35.19 141 ALA A O 1
ATOM 1041 N N . LEU A 1 142 ? 12.185 46.821 23.819 1.00 33.21 142 LEU A N 1
ATOM 1042 C CA . LEU A 1 142 ? 10.997 46.135 23.344 1.00 34.96 142 LEU A CA 1
ATOM 1043 C C . LEU A 1 142 ? 11.492 44.916 22.603 1.00 35.91 142 LEU A C 1
ATOM 1044 O O . LEU A 1 142 ? 12.551 44.976 21.923 1.00 36.26 142 LEU A O 1
ATOM 1049 N N . GLY A 1 143 ? 10.795 43.809 22.831 1.00 35.28 143 GLY A N 1
ATOM 1050 C CA . GLY A 1 143 ? 10.975 42.522 22.105 1.00 36.11 143 GLY A CA 1
ATOM 1051 C C . GLY A 1 143 ? 9.576 41.898 21.948 1.00 35.96 143 GLY A C 1
ATOM 1052 O O . GLY A 1 143 ? 8.596 42.422 22.490 1.00 35.52 143 GLY A O 1
ATOM 1053 N N . ILE A 1 144 ? 9.461 40.777 21.240 1.00 35.90 144 ILE A N 1
ATOM 1054 C CA . ILE A 1 144 ? 8.146 40.191 20.984 1.00 35.53 144 ILE A CA 1
ATOM 1055 C C . ILE A 1 144 ? 8.064 38.742 21.484 1.00 36.68 144 ILE A C 1
ATOM 1056 O O . ILE A 1 144 ? 9.102 38.153 21.812 1.00 38.13 144 ILE A O 1
ATOM 1061 N N . PHE A 1 145 ? 6.838 38.225 21.659 1.00 35.34 145 PHE A N 1
ATOM 1062 C CA . PHE A 1 145 ? 6.622 36.776 21.857 1.00 35.30 145 PHE A CA 1
ATOM 1063 C C . PHE A 1 145 ? 5.908 36.259 20.640 1.00 35.01 145 PHE A C 1
ATOM 1064 O O . PHE A 1 145 ? 5.008 36.921 20.117 1.00 35.72 145 PHE A O 1
ATOM 1072 N N . VAL A 1 146 ? 6.334 35.107 20.142 1.00 35.77 146 VAL A N 1
ATOM 1073 C CA . VAL A 1 146 ? 5.750 34.577 18.912 1.00 35.02 146 VAL A CA 1
ATOM 1074 C C . VAL A 1 146 ? 5.355 33.133 19.054 1.00 36.09 146 VAL A C 1
ATOM 1075 O O . VAL A 1 146 ? 5.980 32.371 19.788 1.00 35.65 146 VAL A O 1
ATOM 1079 N N . GLN A 1 147 ? 4.300 32.780 18.320 1.00 37.45 147 GLN A N 1
ATOM 1080 C CA . GLN A 1 147 ? 3.850 31.416 18.100 1.00 38.56 147 GLN A CA 1
ATOM 1081 C C . GLN A 1 147 ? 3.730 31.187 16.572 1.00 39.45 147 GLN A C 1
ATOM 1082 O O . GLN A 1 147 ? 3.603 32.138 15.816 1.00 40.01 147 GLN A O 1
ATOM 1088 N N . PRO A 1 148 ? 3.803 29.933 16.114 1.00 40.38 148 PRO A N 1
ATOM 1089 C CA . PRO A 1 148 ? 3.594 29.645 14.688 1.00 41.18 148 PRO A CA 1
ATOM 1090 C C . PRO A 1 148 ? 2.175 29.983 14.240 1.00 41.70 148 PRO A C 1
ATOM 1091 O O . PRO A 1 148 ? 1.270 29.963 15.035 1.00 41.44 148 PRO A O 1
ATOM 1095 N N . VAL A 1 149 ? 1.998 30.404 12.999 1.00 42.80 149 VAL A N 1
ATOM 1096 C CA . VAL A 1 149 ? 0.636 30.408 12.438 1.00 43.45 149 VAL A CA 1
ATOM 1097 C C . VAL A 1 149 ? 0.166 28.948 12.425 1.00 42.77 149 VAL A C 1
ATOM 1098 O O . VAL A 1 149 ? 0.998 28.025 12.552 1.00 41.37 149 VAL A O 1
ATOM 1102 N N . PRO A 1 150 ? -1.169 28.720 12.350 1.00 43.73 150 PRO A N 1
ATOM 1103 C CA . PRO A 1 150 ? -1.646 27.356 12.594 1.00 43.12 150 PRO A CA 1
ATOM 1104 C C . PRO A 1 150 ? -1.094 26.323 11.620 1.00 41.98 150 PRO A C 1
ATOM 1105 O O . PRO A 1 150 ? -1.084 26.570 10.439 1.00 41.06 150 PRO A O 1
ATOM 1109 N N . HIS A 1 151 ? -0.598 25.296 12.0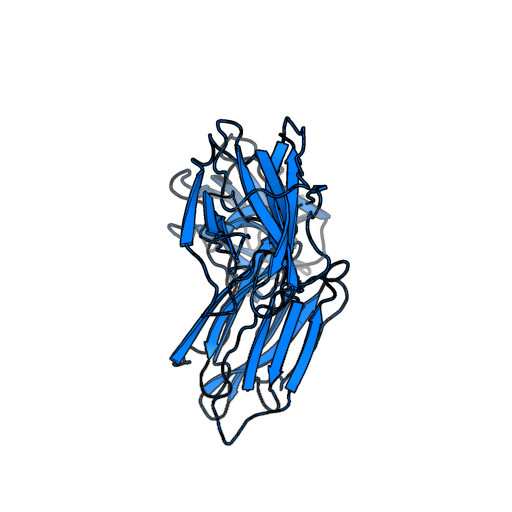88 1.00 41.14 151 HIS A N 1
ATOM 1110 C CA . HIS A 1 151 ? -0.139 24.122 11.355 1.00 41.32 151 HIS A CA 1
ATOM 1111 C C . HIS A 1 151 ? 1.213 24.367 10.693 1.00 40.12 151 HIS A C 1
ATOM 1112 O O . HIS A 1 151 ? 1.685 23.539 9.935 1.00 38.95 151 HIS A O 1
ATOM 1119 N N . ARG A 1 152 ? 1.856 25.440 11.098 1.00 39.29 152 ARG A N 1
ATOM 1120 C CA . ARG A 1 152 ? 3.183 25.771 10.598 1.00 39.93 152 ARG A CA 1
ATOM 1121 C C . ARG A 1 152 ? 4.252 25.677 11.685 1.00 39.61 152 ARG A C 1
ATOM 1122 O O . ARG A 1 152 ? 3.954 25.342 12.818 1.00 40.36 152 ARG A O 1
ATOM 1130 N N . THR A 1 153 ? 5.508 25.956 11.336 1.00 39.67 153 THR A N 1
ATOM 1131 C CA . THR A 1 153 ? 6.600 25.973 12.316 1.00 38.98 153 THR A CA 1
ATOM 1132 C C . THR A 1 153 ? 7.407 27.223 12.074 1.00 38.22 153 THR A C 1
ATOM 1133 O O . THR A 1 153 ? 7.756 27.533 10.951 1.00 38.68 153 THR A O 1
ATOM 1137 N N . ILE A 1 154 ? 7.669 27.975 13.131 1.00 37.30 154 ILE A N 1
ATOM 1138 C CA . ILE A 1 154 ? 8.386 29.229 12.980 1.00 36.12 154 ILE A CA 1
ATOM 1139 C C . ILE A 1 154 ? 9.771 29.011 12.360 1.00 35.49 154 ILE A C 1
ATOM 1140 O O . ILE A 1 154 ? 10.503 28.103 12.717 1.00 33.32 154 ILE A O 1
ATOM 1145 N N . SER A 1 155 ? 10.097 29.882 11.435 1.00 35.26 155 SER A N 1
ATOM 1146 C CA . SER A 1 155 ? 11.335 29.827 10.711 1.00 37.26 155 SER A CA 1
ATOM 1147 C C . SER A 1 155 ? 12.194 31.087 10.893 1.00 36.68 155 SER A C 1
ATOM 1148 O O . SER A 1 155 ? 11.691 32.192 10.873 1.00 37.12 155 SER A O 1
ATOM 1151 N N . PHE A 1 156 ? 13.485 30.889 11.041 1.00 37.24 156 PHE A N 1
ATOM 1152 C CA . PHE A 1 156 ? 14.455 31.973 10.986 1.00 38.78 156 PHE A CA 1
ATOM 1153 C C . PHE A 1 156 ? 15.465 31.748 9.906 1.00 39.49 156 PHE A C 1
ATOM 1154 O O . PHE A 1 156 ? 15.871 30.625 9.638 1.00 40.84 156 PHE A O 1
ATOM 1162 N N . GLY A 1 157 ? 15.870 32.830 9.287 1.00 41.20 157 GLY A N 1
ATOM 1163 C CA . GLY A 1 157 ? 16.794 32.756 8.168 1.00 42.78 157 GLY A CA 1
ATOM 1164 C C . GLY A 1 157 ? 15.995 32.612 6.898 1.00 44.01 157 GLY A C 1
ATOM 1165 O O . GLY A 1 157 ? 14.847 33.040 6.861 1.00 43.92 157 GLY A O 1
ATOM 1166 N N . PRO A 1 158 ? 16.611 32.031 5.842 1.00 44.98 158 PRO A N 1
ATOM 1167 C CA . PRO A 1 158 ? 17.977 31.509 5.885 1.00 45.38 158 PRO A CA 1
ATOM 1168 C C . PRO A 1 158 ? 19.017 32.640 5.737 1.00 45.51 158 PRO A C 1
ATOM 1169 O O . PRO A 1 158 ? 18.696 33.717 5.229 1.00 44.85 158 PRO A O 1
ATOM 1173 N N . TRP A 1 159 ? 20.235 32.399 6.205 1.00 45.57 159 TRP A N 1
ATOM 1174 C CA . TRP A 1 159 ? 21.321 33.359 5.998 1.00 46.20 159 TRP A CA 1
ATOM 1175 C C . TRP A 1 159 ? 22.254 32.788 4.948 1.00 47.37 159 TRP A C 1
ATOM 1176 O O . TRP A 1 159 ? 22.292 31.578 4.744 1.00 46.91 159 TRP A O 1
ATOM 1187 N N . GLY A 1 160 ? 23.030 33.661 4.307 1.00 48.65 160 GLY A N 1
ATOM 1188 C CA . GLY A 1 160 ? 23.951 33.276 3.248 1.00 48.74 160 GLY A CA 1
ATOM 1189 C C . GLY A 1 160 ? 23.500 33.728 1.880 1.00 49.13 160 GLY A C 1
ATOM 1190 O O . GLY A 1 160 ? 22.664 34.616 1.739 1.00 48.89 160 GLY A O 1
ATOM 1191 N N . GLY A 1 161 ? 24.045 33.074 0.866 1.00 50.44 161 GLY A N 1
ATOM 1192 C CA . GLY A 1 161 ? 23.829 33.458 -0.516 1.00 51.99 161 GLY A CA 1
ATOM 1193 C C . GLY A 1 161 ? 22.620 32.854 -1.175 1.00 53.16 161 GLY A C 1
ATOM 1194 O O . GLY A 1 161 ? 21.933 32.016 -0.581 1.00 53.80 161 GLY A O 1
ATOM 1195 N N . PRO A 1 162 ? 22.350 33.271 -2.408 1.00 53.81 162 PRO A N 1
ATOM 1196 C CA . PRO A 1 162 ? 21.203 32.755 -3.162 1.00 54.60 162 PRO A CA 1
ATOM 1197 C C . PRO A 1 162 ? 21.553 31.578 -4.067 1.00 55.69 162 PRO A C 1
ATOM 1198 O O . PRO A 1 162 ? 20.723 31.153 -4.872 1.00 54.72 162 PRO A O 1
ATOM 1202 N N . ALA A 1 163 ? 22.618 31.009 -3.962 1.00 56.21 163 ALA A N 1
ATOM 1203 C CA . ALA A 1 163 ? 23.142 29.919 -4.766 1.00 56.65 163 ALA A CA 1
ATOM 1204 C C . ALA A 1 163 ? 23.288 28.619 -3.977 1.00 57.13 163 ALA A C 1
ATOM 1205 O O . ALA A 1 163 ? 23.295 28.612 -2.747 1.00 56.81 163 ALA A O 1
ATOM 1207 N N . GLY A 1 164 ? 23.513 27.520 -4.590 1.00 57.92 164 GLY A N 1
ATOM 1208 C CA . GLY A 1 164 ? 23.291 26.182 -4.074 1.00 59.66 164 GLY A CA 1
ATOM 1209 C C . GLY A 1 164 ? 22.241 25.536 -4.956 1.00 61.03 164 GLY A C 1
ATOM 1210 O O . GLY A 1 164 ? 21.089 25.970 -4.986 1.00 61.82 164 GLY A O 1
ATOM 1211 N N . ASP A 1 165 ? 22.640 24.493 -5.677 1.00 62.36 165 ASP A N 1
ATOM 1212 C CA . ASP A 1 165 ? 21.731 23.787 -6.567 1.00 63.46 165 ASP A CA 1
ATOM 1213 C C . ASP A 1 165 ? 20.950 22.661 -5.856 1.00 63.10 165 ASP A C 1
ATOM 1214 O O . ASP A 1 165 ? 19.834 22.354 -6.287 1.00 63.56 165 ASP A O 1
ATOM 1219 N N . ASP A 1 166 ? 21.507 22.121 -4.773 1.00 62.01 166 ASP A N 1
ATOM 1220 C CA . ASP A 1 166 ? 20.823 21.164 -3.927 1.00 61.26 166 ASP A CA 1
ATOM 1221 C C . ASP A 1 166 ? 20.244 21.763 -2.647 1.00 59.92 166 ASP A C 1
ATOM 1222 O O . ASP A 1 166 ? 20.903 21.784 -1.631 1.00 59.61 166 ASP A O 1
ATOM 1227 N N . ALA A 1 167 ? 19.002 22.211 -2.692 1.00 58.07 167 ALA A N 1
ATOM 1228 C CA . ALA A 1 167 ? 18.297 22.656 -1.499 1.00 56.37 167 ALA A CA 1
ATOM 1229 C C . ALA A 1 167 ? 17.963 21.534 -0.510 1.00 55.02 167 ALA A C 1
ATOM 1230 O O . ALA A 1 167 ? 17.885 20.383 -0.878 1.00 54.71 167 ALA A O 1
ATOM 1232 N N . PHE A 1 168 ? 17.794 21.898 0.753 1.00 52.47 168 PHE A N 1
ATOM 1233 C CA . PHE A 1 168 ? 17.385 20.978 1.791 1.00 50.54 168 PHE A CA 1
ATOM 1234 C C . PHE A 1 168 ? 16.456 21.654 2.743 1.00 49.98 168 PHE A C 1
ATOM 1235 O O . PHE A 1 168 ? 16.408 22.846 2.813 1.00 49.92 168 PHE A O 1
ATOM 1243 N N . ASN A 1 169 ? 15.497 20.853 3.171 1.00 48.62 169 ASN A N 1
ATOM 1244 C CA . ASN A 1 169 ? 14.642 21.158 4.282 1.00 48.34 169 ASN A CA 1
ATOM 1245 C C . ASN A 1 169 ? 14.410 19.848 4.988 1.00 47.71 169 ASN A C 1
ATOM 1246 O O . ASN A 1 169 ? 14.345 18.786 4.369 1.00 48.58 169 ASN A O 1
ATOM 1251 N N . PHE A 1 170 ? 14.286 19.940 6.294 1.00 46.62 170 PHE A N 1
ATOM 1252 C CA . PHE A 1 170 ? 13.667 18.915 7.099 1.00 43.88 170 PHE A CA 1
ATOM 1253 C C . PHE A 1 170 ? 13.398 19.409 8.504 1.00 44.37 170 PHE A C 1
ATOM 1254 O O . PHE A 1 170 ? 13.964 20.376 8.926 1.00 41.55 170 PHE A O 1
ATOM 1262 N N . LYS A 1 171 ? 12.531 18.698 9.213 1.00 43.49 171 LYS A N 1
ATOM 1263 C CA . LYS A 1 171 ? 12.277 18.887 10.626 1.00 44.29 171 LYS A CA 1
ATOM 1264 C C . LYS A 1 171 ? 12.196 17.557 11.311 1.00 44.27 171 LYS A C 1
ATOM 1265 O O . LYS A 1 171 ? 11.836 16.581 10.711 1.00 44.41 171 LYS A O 1
ATOM 1271 N N . VAL A 1 172 ? 12.503 17.527 12.590 1.00 45.02 172 VAL A N 1
ATOM 1272 C CA . VAL A 1 172 ? 12.488 16.278 13.312 1.00 45.71 172 VAL A CA 1
ATOM 1273 C C . VAL A 1 172 ? 11.486 16.249 14.424 1.00 45.96 172 VAL A C 1
ATOM 1274 O O . VAL A 1 172 ? 11.135 17.239 14.952 1.00 45.86 172 VAL A O 1
ATOM 1278 N N . GLY A 1 173 ? 11.008 15.078 14.754 1.00 46.22 173 GLY A N 1
ATOM 1279 C CA . GLY A 1 173 ? 9.952 14.943 15.740 1.00 46.79 173 GLY A CA 1
ATOM 1280 C C . GLY A 1 173 ? 10.493 14.749 17.142 1.00 47.00 173 GLY A C 1
ATOM 1281 O O . GLY A 1 173 ? 9.737 14.744 18.114 1.00 47.12 173 GLY A O 1
ATOM 1282 N N . SER A 1 174 ? 11.810 14.583 17.253 1.00 46.32 174 SER A N 1
ATOM 1283 C CA . SER A 1 174 ? 12.451 14.373 18.552 1.00 46.57 174 SER A CA 1
ATOM 1284 C C . SER A 1 174 ? 13.512 15.292 19.168 1.00 46.25 174 SER A C 1
ATOM 1285 O O . SER A 1 174 ? 13.297 15.872 20.233 1.00 48.14 174 SER A O 1
ATOM 1288 N N . TRP A 1 175 ? 14.652 15.421 18.493 1.00 44.85 175 TRP A N 1
ATOM 1289 C CA . TRP A 1 175 ? 15.652 16.462 18.745 1.00 44.04 175 TRP A CA 1
ATOM 1290 C C . TRP A 1 175 ? 16.768 16.291 17.732 1.00 43.63 175 TRP A C 1
ATOM 1291 O O . TRP A 1 175 ? 16.803 15.312 16.988 1.00 42.19 175 TRP A O 1
ATOM 1302 N N . ILE A 1 176 ? 17.685 17.253 17.707 1.00 43.89 176 ILE A N 1
ATOM 1303 C CA . ILE A 1 176 ? 18.832 17.215 16.771 1.00 43.78 176 ILE A CA 1
ATOM 1304 C C . ILE A 1 176 ? 19.963 16.676 17.689 1.00 43.50 176 ILE A C 1
ATOM 1305 O O . ILE A 1 176 ? 20.348 17.314 18.685 1.00 42.43 176 ILE A O 1
ATOM 1310 N N . LYS A 1 177 ? 20.523 15.524 17.332 1.00 43.95 177 LYS A N 1
ATOM 1311 C CA . LYS A 1 177 ? 21.496 14.907 18.221 1.00 43.54 177 LYS A CA 1
ATOM 1312 C C . LYS A 1 177 ? 22.962 14.988 17.803 1.00 43.79 177 LYS A C 1
ATOM 1313 O O . LYS A 1 177 ? 23.823 15.251 18.681 1.00 43.35 177 LYS A O 1
ATOM 1319 N N . ASP A 1 178 ? 23.247 14.790 16.508 1.00 43.46 178 ASP A N 1
ATOM 1320 C CA . ASP A 1 178 ? 24.620 14.847 15.995 1.00 43.62 178 ASP A CA 1
ATOM 1321 C C . ASP A 1 178 ? 24.650 15.749 14.794 1.00 43.79 178 ASP A C 1
ATOM 1322 O O . ASP A 1 178 ? 23.760 15.697 13.939 1.00 43.57 178 ASP A O 1
ATOM 1327 N N . ILE A 1 179 ? 25.672 16.597 14.756 1.00 43.61 179 ILE A N 1
ATOM 1328 C CA . ILE A 1 179 ? 25.934 17.481 13.655 1.00 43.89 179 ILE A CA 1
ATOM 1329 C C . ILE A 1 179 ? 27.313 17.143 13.068 1.00 44.41 179 ILE A C 1
ATOM 1330 O O . ILE A 1 179 ? 28.322 17.090 13.799 1.00 46.14 179 ILE A O 1
ATOM 1335 N N . ILE A 1 180 ? 27.375 16.903 11.770 1.00 44.05 180 ILE A N 1
ATOM 1336 C CA . ILE A 1 180 ? 28.638 16.562 11.164 1.00 43.80 180 ILE A CA 1
ATOM 1337 C C . ILE A 1 180 ? 28.987 17.663 10.185 1.00 43.95 180 ILE A C 1
ATOM 1338 O O . ILE A 1 180 ? 28.269 17.904 9.257 1.00 44.14 180 ILE A O 1
ATOM 1343 N N . VAL A 1 181 ? 30.087 18.360 10.441 1.00 44.11 181 VAL A N 1
ATOM 1344 C CA . VAL A 1 181 ? 30.510 19.471 9.604 1.00 44.62 181 VAL A CA 1
ATOM 1345 C C . VAL A 1 181 ? 31.911 19.209 9.059 1.00 44.27 181 VAL A C 1
ATOM 1346 O O . VAL A 1 181 ? 32.810 18.744 9.792 1.00 45.14 181 VAL A O 1
ATOM 1350 N N . TYR A 1 182 ? 32.113 19.540 7.806 1.00 43.48 182 TYR A N 1
ATOM 1351 C CA . TYR A 1 182 ? 33.430 19.615 7.241 1.00 42.81 182 TYR A CA 1
ATOM 1352 C C . TYR A 1 182 ? 33.702 21.079 7.057 1.00 41.63 182 TYR A C 1
ATOM 1353 O O . TYR A 1 182 ? 32.893 21.782 6.551 1.00 40.58 182 TYR A O 1
ATOM 1362 N N . ALA A 1 183 ? 34.851 21.502 7.553 1.00 41.77 183 ALA A N 1
ATOM 1363 C CA . ALA A 1 183 ? 35.297 22.828 7.260 1.00 42.54 183 ALA A CA 1
ATOM 1364 C C . ALA A 1 183 ? 36.716 23.164 7.643 1.00 42.40 183 ALA A C 1
ATOM 1365 O O . ALA A 1 183 ? 37.194 22.833 8.729 1.00 39.58 183 ALA A O 1
ATOM 1367 N N . ASP A 1 184 ? 37.360 23.880 6.740 1.00 43.53 184 ASP A N 1
ATOM 1368 C CA . ASP A 1 184 ? 38.451 24.796 7.061 1.00 46.12 184 ASP A CA 1
ATOM 1369 C C . ASP A 1 184 ? 38.422 26.312 6.898 1.00 46.39 184 ASP A C 1
ATOM 1370 O O . ASP A 1 184 ? 38.428 27.055 7.879 1.00 47.33 184 ASP A O 1
ATOM 1375 N N . ALA A 1 185 ? 38.393 26.760 5.646 1.00 46.03 185 ALA A N 1
ATOM 1376 C CA . ALA A 1 185 ? 38.322 28.182 5.334 1.00 45.27 185 ALA A CA 1
ATOM 1377 C C . ALA A 1 185 ? 36.862 28.592 5.469 1.00 44.49 185 ALA A C 1
ATOM 1378 O O . ALA A 1 185 ? 36.552 29.676 5.963 1.00 44.67 185 ALA A O 1
ATOM 1380 N N . THR A 1 186 ? 35.969 27.714 5.026 1.00 44.50 186 THR A N 1
ATOM 1381 C CA . THR A 1 186 ? 34.530 27.941 5.171 1.00 43.75 186 THR A CA 1
ATOM 1382 C C . THR A 1 186 ? 33.956 26.712 5.742 1.00 42.84 186 THR A C 1
ATOM 1383 O O . THR A 1 186 ? 34.662 25.756 6.064 1.00 43.29 186 THR A O 1
ATOM 1387 N N . ILE A 1 187 ? 32.632 26.741 5.803 1.00 42.63 187 ILE A N 1
ATOM 1388 C CA . ILE A 1 187 ? 31.847 25.530 5.985 1.00 41.68 187 ILE A CA 1
ATOM 1389 C C . ILE A 1 187 ? 31.730 24.815 4.638 1.00 41.90 187 ILE A C 1
ATOM 1390 O O . ILE A 1 187 ? 31.048 25.296 3.714 1.00 39.92 187 ILE A O 1
ATOM 1395 N N . ASN A 1 188 ? 32.396 23.663 4.556 1.00 41.89 188 ASN A N 1
ATOM 1396 C CA . ASN A 1 188 ? 32.416 22.829 3.342 1.00 42.45 188 ASN A CA 1
ATOM 1397 C C . ASN A 1 188 ? 31.111 22.053 3.112 1.00 42.98 188 ASN A C 1
ATOM 1398 O O . ASN A 1 188 ? 30.551 22.038 2.004 1.00 40.69 188 ASN A O 1
ATOM 1403 N N . SER A 1 189 ? 30.636 21.438 4.200 1.00 42.71 189 SER A N 1
ATOM 1404 C CA . SER A 1 189 ? 29.407 20.651 4.204 1.00 43.17 189 SER A CA 1
ATOM 1405 C C . SER A 1 189 ? 28.882 20.506 5.625 1.00 42.25 189 SER A C 1
ATOM 1406 O O . SER A 1 189 ? 29.629 20.664 6.595 1.00 41.80 189 SER A O 1
ATOM 1409 N N . ILE A 1 190 ? 27.605 20.158 5.737 1.00 43.21 190 ILE A N 1
ATOM 1410 C CA . ILE A 1 190 ? 26.931 19.984 7.029 1.00 42.33 190 ILE A CA 1
ATOM 1411 C C . ILE A 1 190 ? 25.971 18.814 6.905 1.00 42.84 190 ILE A C 1
ATOM 1412 O O . ILE A 1 190 ? 25.309 18.608 5.865 1.00 42.41 190 ILE A O 1
ATOM 1417 N N . ALA A 1 191 ? 25.930 18.009 7.959 1.00 43.09 191 ALA A N 1
ATOM 1418 C CA . ALA A 1 191 ? 25.066 16.843 8.011 1.00 42.96 191 ALA A CA 1
ATOM 1419 C C . ALA A 1 191 ? 24.489 16.764 9.411 1.00 43.44 191 ALA A C 1
ATOM 1420 O O . ALA A 1 191 ? 24.995 17.408 10.330 1.00 43.06 191 ALA A O 1
ATOM 1422 N N . PHE A 1 192 ? 23.429 15.986 9.580 1.00 43.64 192 PHE A N 1
ATOM 1423 C CA . PHE A 1 192 ? 22.783 15.917 10.882 1.00 44.72 192 PHE A CA 1
ATOM 1424 C C . PHE A 1 192 ? 22.305 14.518 11.192 1.00 45.31 192 PHE A C 1
ATOM 1425 O O . PHE A 1 192 ? 21.832 13.805 10.305 1.00 45.73 192 PHE A O 1
ATOM 1433 N N . LYS A 1 193 ? 22.426 14.121 12.454 1.00 45.58 193 LYS A N 1
ATOM 1434 C CA . LYS A 1 193 ? 22.001 12.794 12.885 1.00 46.85 193 LYS A CA 1
ATOM 1435 C C . LYS A 1 193 ? 20.896 12.883 13.932 1.00 47.51 193 LYS A C 1
ATOM 1436 O O . LYS A 1 193 ? 21.152 13.205 15.092 1.00 47.29 193 LYS A O 1
ATOM 1442 N N . ASP A 1 194 ? 19.668 12.596 13.515 1.00 47.79 194 ASP A N 1
ATOM 1443 C CA . ASP A 1 194 ? 18.521 12.643 14.415 1.00 49.26 194 ASP A CA 1
ATOM 1444 C C . ASP A 1 194 ? 18.692 11.672 15.577 1.00 48.73 194 ASP A C 1
ATOM 1445 O O . ASP A 1 194 ? 19.219 10.572 15.407 1.00 49.37 194 ASP A O 1
ATOM 1450 N N . ALA A 1 195 ? 18.244 12.084 16.757 1.00 48.87 195 ALA A N 1
ATOM 1451 C CA . ALA A 1 195 ? 18.345 11.251 17.949 1.00 48.66 195 ALA A CA 1
ATOM 1452 C C . ALA A 1 195 ? 18.220 9.772 17.599 1.00 48.48 195 ALA A C 1
ATOM 1453 O O . ALA A 1 195 ? 18.961 8.937 18.117 1.00 49.24 195 ALA A O 1
ATOM 1455 N N . ASP A 1 196 ? 17.278 9.456 16.716 1.00 48.03 196 ASP A N 1
ATOM 1456 C CA . ASP A 1 196 ? 17.055 8.076 16.293 1.00 48.80 196 ASP A CA 1
ATOM 1457 C C . ASP A 1 196 ? 18.197 7.420 15.502 1.00 49.72 196 ASP A C 1
ATOM 1458 O O . ASP A 1 196 ? 18.183 6.194 15.270 1.00 49.79 196 ASP A O 1
ATOM 1463 N N . GLY A 1 197 ? 19.201 8.217 15.116 1.00 51.12 197 GLY A N 1
ATOM 1464 C CA . GLY A 1 197 ? 20.258 7.732 14.207 1.00 51.14 197 GLY A CA 1
ATOM 1465 C C . GLY A 1 197 ? 19.991 7.986 12.725 1.00 52.56 197 GLY A C 1
ATOM 1466 O O . GLY A 1 197 ? 20.851 7.693 11.876 1.00 52.73 197 GLY A O 1
ATOM 1467 N N . HIS A 1 198 ? 18.822 8.544 12.381 1.00 52.98 198 HIS A N 1
ATOM 1468 C CA . HIS A 1 198 ? 18.551 8.934 10.989 1.00 53.65 198 HIS A CA 1
ATOM 1469 C C . HIS A 1 198 ? 19.449 10.125 10.551 1.00 52.84 198 HIS A C 1
ATOM 1470 O O . HIS A 1 198 ? 19.446 11.195 11.174 1.00 51.24 198 HIS A O 1
ATOM 1477 N N . CYS A 1 199 ? 20.220 9.919 9.487 1.00 52.25 199 CYS A N 1
ATOM 1478 C CA . CYS A 1 199 ? 21.195 10.914 9.043 1.00 52.80 199 CYS A CA 1
ATOM 1479 C C . CYS A 1 199 ? 20.729 11.740 7.845 1.00 51.29 199 CYS A C 1
ATOM 1480 O O . CYS A 1 199 ? 19.645 11.520 7.304 1.00 50.50 199 CYS A O 1
ATOM 1483 N N . GLU A 1 200 ? 21.593 12.687 7.489 1.00 51.78 200 GLU A N 1
ATOM 1484 C CA . GLU A 1 200 ? 21.273 13.893 6.740 1.00 52.73 200 GLU A CA 1
ATOM 1485 C C . GLU A 1 200 ? 22.595 14.402 6.168 1.00 53.21 200 GLU A C 1
ATOM 1486 O O . GLU A 1 200 ? 23.662 13.948 6.583 1.00 53.21 200 GLU A O 1
ATOM 1492 N N . LYS A 1 201 ? 22.538 15.225 5.125 1.00 53.66 201 LYS A N 1
ATOM 1493 C CA . LYS A 1 201 ? 23.769 15.721 4.507 1.00 53.34 201 LYS A CA 1
ATOM 1494 C C . LYS A 1 201 ? 23.583 16.966 3.640 1.00 52.06 201 LYS A C 1
ATOM 1495 O O . LYS A 1 201 ? 22.484 17.239 3.158 1.00 51.65 201 LYS A O 1
ATOM 1501 N N . PHE A 1 202 ? 24.667 17.711 3.439 1.00 49.93 202 PHE A N 1
ATOM 1502 C CA . PHE A 1 202 ? 24.638 18.890 2.578 1.00 49.23 202 PHE A CA 1
ATOM 1503 C C . PHE A 1 202 ? 26.027 19.318 2.095 1.00 49.24 202 PHE A C 1
ATOM 1504 O O . PHE A 1 202 ? 27.039 18.979 2.709 1.00 49.88 202 PHE A O 1
ATOM 1512 N N . GLY A 1 203 ? 26.062 20.080 1.005 1.00 48.98 203 GLY A N 1
ATOM 1513 C CA . GLY A 1 203 ? 27.286 20.661 0.506 1.00 48.94 203 GLY A CA 1
ATOM 1514 C C . GLY A 1 203 ? 28.431 19.709 0.278 1.00 48.28 203 GLY A C 1
ATOM 1515 O O . GLY A 1 203 ? 28.240 18.537 0.100 1.00 49.00 203 GLY A O 1
ATOM 1516 N N . GLY A 1 204 ? 29.636 20.227 0.292 1.00 47.72 204 GLY A N 1
ATOM 1517 C CA . GLY A 1 204 ? 30.808 19.386 0.221 1.00 47.72 204 GLY A CA 1
ATOM 1518 C C . GLY A 1 204 ? 31.150 18.739 -1.099 1.00 47.40 204 GLY A C 1
ATOM 1519 O O . GLY A 1 204 ? 31.654 17.655 -1.160 1.00 47.15 204 GLY A O 1
ATOM 1520 N N . GLN A 1 205 ? 30.904 19.443 -2.167 1.00 47.02 205 GLN A N 1
ATOM 1521 C CA . GLN A 1 205 ? 31.091 18.851 -3.490 1.00 47.61 205 GLN A CA 1
ATOM 1522 C C . GLN A 1 205 ? 32.332 19.370 -4.233 1.00 47.46 205 GLN A C 1
ATOM 1523 O O . GLN A 1 205 ? 32.479 19.078 -5.400 1.00 46.42 205 GLN A O 1
ATOM 1529 N N . ASP A 1 206 ? 33.199 20.142 -3.565 1.00 48.07 206 ASP A N 1
ATOM 1530 C CA . ASP A 1 206 ? 34.439 20.612 -4.195 1.00 48.99 206 ASP A CA 1
ATOM 1531 C C . ASP A 1 206 ? 35.542 19.585 -4.007 1.00 50.09 206 ASP A C 1
ATOM 1532 O O . ASP A 1 206 ? 36.004 19.378 -2.869 1.00 50.83 206 ASP A O 1
ATOM 1537 N N . PRO A 1 207 ? 36.004 18.954 -5.113 1.00 49.99 207 PRO A N 1
ATOM 1538 C CA . PRO A 1 207 ? 37.053 17.936 -4.889 1.00 50.31 207 PRO A CA 1
ATOM 1539 C C . PRO A 1 207 ? 38.358 18.566 -4.392 1.00 49.33 207 PRO A C 1
ATOM 1540 O O . PRO A 1 207 ? 39.172 17.892 -3.772 1.00 50.82 207 PRO A O 1
ATOM 1544 N N . ASN A 1 208 ? 38.524 19.858 -4.637 1.00 48.95 208 ASN A N 1
ATOM 1545 C CA . ASN A 1 208 ? 39.745 20.608 -4.283 1.00 47.32 208 ASN A CA 1
ATOM 1546 C C . ASN A 1 208 ? 39.763 21.313 -2.884 1.00 46.43 208 ASN A C 1
ATOM 1547 O O . ASN A 1 208 ? 40.798 21.775 -2.393 1.00 45.82 208 ASN A O 1
ATOM 1552 N N . ASP A 1 209 ? 38.605 21.357 -2.246 1.00 44.72 209 ASP A N 1
ATOM 1553 C CA . ASP A 1 209 ? 38.429 22.087 -0.994 1.00 43.46 209 ASP A CA 1
ATOM 1554 C C . ASP A 1 209 ? 37.441 21.286 -0.142 1.00 42.25 209 ASP A C 1
ATOM 1555 O O . ASP A 1 209 ? 36.264 21.486 -0.214 1.00 41.16 209 ASP A O 1
ATOM 1560 N N . ILE A 1 210 ? 37.940 20.346 0.646 1.00 43.70 210 ILE A N 1
ATOM 1561 C CA . ILE A 1 210 ? 37.068 19.415 1.387 1.00 44.86 210 ILE A CA 1
ATOM 1562 C C . ILE A 1 210 ? 36.914 19.795 2.888 1.00 45.24 210 ILE A C 1
ATOM 1563 O O . ILE A 1 210 ? 35.948 19.395 3.541 1.00 45.01 210 ILE A O 1
ATOM 1568 N N . GLY A 1 211 ? 37.864 20.575 3.421 1.00 45.65 211 GLY A N 1
ATOM 1569 C CA . GLY A 1 211 ? 37.910 20.945 4.846 1.00 45.88 211 GLY A CA 1
ATOM 1570 C C . GLY A 1 211 ? 38.088 19.764 5.790 1.00 46.98 211 GLY A C 1
ATOM 1571 O O . GLY A 1 211 ? 38.339 18.628 5.343 1.00 47.23 211 GLY A O 1
ATOM 1572 N N . VAL A 1 212 ? 37.970 20.025 7.092 1.00 46.95 212 VAL A N 1
ATOM 1573 C CA . VAL A 1 212 ? 38.237 19.028 8.125 1.00 47.97 212 VAL A CA 1
ATOM 1574 C C . VAL A 1 212 ? 36.946 18.766 8.959 1.00 48.69 212 VAL A C 1
ATOM 1575 O O . VAL A 1 212 ? 36.281 19.717 9.467 1.00 47.59 212 VAL A O 1
ATOM 1579 N N . GLU A 1 213 ? 36.641 17.471 9.108 1.00 48.57 213 GLU A N 1
ATOM 1580 C CA . GLU A 1 213 ? 35.479 16.977 9.832 1.00 49.05 213 GLU A CA 1
ATOM 1581 C C . GLU A 1 213 ? 35.484 17.256 11.312 1.00 49.26 213 GLU A C 1
ATOM 1582 O O . GLU A 1 213 ? 36.461 16.963 12.021 1.00 48.75 213 GLU A O 1
ATOM 1588 N N . GLU A 1 214 ? 34.332 17.756 11.757 1.00 49.54 214 GLU A N 1
ATOM 1589 C CA . GLU A 1 214 ? 34.030 17.919 13.165 1.00 49.90 214 GLU A CA 1
ATOM 1590 C C . GLU A 1 214 ? 32.627 17.414 13.571 1.00 49.74 214 GLU A C 1
ATOM 1591 O O . GLU A 1 214 ? 31.666 17.425 12.804 1.00 49.52 214 GLU A O 1
ATOM 1597 N N . LYS A 1 215 ? 32.566 16.897 14.780 1.00 49.98 215 LYS A N 1
ATOM 1598 C CA . LYS A 1 215 ? 31.411 16.167 15.244 1.00 50.28 215 LYS A CA 1
ATOM 1599 C C . LYS A 1 215 ? 30.952 16.747 16.564 1.00 50.45 215 LYS A C 1
ATOM 1600 O O . LYS A 1 215 ? 31.731 16.927 17.513 1.00 49.81 215 LYS A O 1
ATOM 1606 N N . VAL A 1 216 ? 29.669 17.078 16.589 1.00 51.39 216 VAL A N 1
ATOM 1607 C CA . VAL A 1 216 ? 29.011 17.598 17.774 1.00 51.04 216 VAL A CA 1
ATOM 1608 C C . VAL A 1 216 ? 27.886 16.667 18.124 1.00 52.10 216 VAL A C 1
ATOM 1609 O O . VAL A 1 216 ? 27.001 16.409 17.286 1.00 53.25 216 VAL A O 1
ATOM 1613 N N . GLU A 1 217 ? 27.944 16.117 19.333 1.00 51.89 217 GLU A N 1
ATOM 1614 C CA . GLU A 1 217 ? 26.861 15.313 19.839 1.00 53.01 217 GLU A CA 1
ATOM 1615 C C . GLU A 1 217 ? 26.165 16.130 20.905 1.00 53.13 217 GLU A C 1
ATOM 1616 O O . GLU A 1 217 ? 26.801 16.614 21.837 1.00 53.05 217 GLU A O 1
ATOM 1622 N N . ILE A 1 218 ? 24.855 16.287 20.734 1.00 53.70 218 ILE A N 1
ATOM 1623 C CA . ILE A 1 218 ? 24.035 16.969 21.695 1.00 53.97 218 ILE A CA 1
ATOM 1624 C C . ILE A 1 218 ? 23.300 15.956 22.562 1.00 56.11 218 ILE A C 1
ATOM 1625 O O . ILE A 1 218 ? 22.476 15.127 22.124 1.00 55.92 218 ILE A O 1
ATOM 1630 N N . ASP A 1 219 ? 23.708 16.175 23.823 1.00 58.85 219 ASP A N 1
ATOM 1631 C CA . ASP A 1 219 ? 23.509 15.254 24.909 1.00 60.60 219 ASP A CA 1
ATOM 1632 C C . ASP A 1 219 ? 22.081 15.433 25.452 1.00 61.12 219 ASP A C 1
ATOM 1633 O O . ASP A 1 219 ? 21.904 15.814 26.666 1.00 60.63 219 ASP A O 1
ATOM 1638 N N . GLY A 1 220 ? 21.103 15.137 24.595 1.00 59.90 220 GLY A N 1
ATOM 1639 C CA . GLY A 1 220 ? 19.759 15.700 24.566 1.00 60.01 220 GLY A CA 1
ATOM 1640 C C . GLY A 1 220 ? 18.767 15.590 25.703 1.00 59.93 220 GLY A C 1
ATOM 1641 O O . GLY A 1 220 ? 17.679 16.131 25.703 1.00 58.68 220 GLY A O 1
ATOM 1642 N N . ASN A 1 221 ? 19.127 14.759 26.698 1.00 60.23 221 ASN A N 1
ATOM 1643 C CA . ASN A 1 221 ? 18.427 14.737 27.928 1.00 59.95 221 ASN A CA 1
ATOM 1644 C C . ASN A 1 221 ? 18.726 16.053 28.605 1.00 58.28 221 ASN A C 1
ATOM 1645 O O . ASN A 1 221 ? 17.823 16.842 28.759 1.00 57.91 221 ASN A O 1
ATOM 1650 N N . LEU A 1 222 ? 19.978 16.328 28.978 1.00 55.16 222 LEU A N 1
ATOM 1651 C CA . LEU A 1 222 ? 20.158 17.612 29.663 1.00 53.34 222 LEU A CA 1
ATOM 1652 C C . LEU A 1 222 ? 20.332 18.799 28.702 1.00 51.82 222 LEU A C 1
ATOM 1653 O O . LEU A 1 222 ? 19.794 19.877 28.927 1.00 50.62 222 LEU A O 1
ATOM 1658 N N . GLU A 1 223 ? 21.101 18.577 27.633 1.00 50.22 223 GLU A N 1
ATOM 1659 C CA . GLU A 1 223 ? 21.426 19.628 26.649 1.00 48.98 223 GLU A CA 1
ATOM 1660 C C . GLU A 1 223 ? 20.462 19.659 25.463 1.00 48.02 223 GLU A C 1
ATOM 1661 O O . GLU A 1 223 ? 19.997 18.625 24.987 1.00 47.59 223 GLU A O 1
ATOM 1667 N N . HIS A 1 224 ? 20.178 20.853 24.978 1.00 47.47 224 HIS A N 1
ATOM 1668 C CA . HIS A 1 224 ? 19.412 20.972 23.764 1.00 47.81 224 HIS A CA 1
ATOM 1669 C C . HIS A 1 224 ? 19.888 22.117 22.906 1.00 45.18 224 HIS A C 1
ATOM 1670 O O . HIS A 1 224 ? 20.396 23.104 23.415 1.00 44.42 224 HIS A O 1
ATOM 1677 N N . LEU A 1 225 ? 19.711 21.951 21.600 1.00 43.73 225 LEU A N 1
ATOM 1678 C CA . LEU A 1 225 ? 20.077 22.958 20.583 1.00 42.16 225 LEU A CA 1
ATOM 1679 C C . LEU A 1 225 ? 19.057 24.089 20.604 1.00 41.72 225 LEU A C 1
ATOM 1680 O O . LEU A 1 225 ? 17.889 23.875 20.236 1.00 40.70 225 LEU A O 1
ATOM 1685 N N . THR A 1 226 ? 19.487 25.291 20.989 1.00 41.32 226 THR A N 1
ATOM 1686 C CA . THR A 1 226 ? 18.540 26.388 21.180 1.00 41.24 226 THR A CA 1
ATOM 1687 C C . THR A 1 226 ? 18.569 27.396 20.019 1.00 40.81 226 THR A C 1
ATOM 1688 O O . THR A 1 226 ? 17.578 28.046 19.748 1.00 40.51 226 THR A O 1
ATOM 1692 N N . SER A 1 227 ? 19.681 27.473 19.306 1.00 40.83 227 SER A N 1
ATOM 1693 C CA . SER A 1 227 ? 19.919 28.525 18.296 1.00 40.97 227 SER A CA 1
ATOM 1694 C C . SER A 1 227 ? 21.216 28.183 17.563 1.00 40.66 227 SER A C 1
ATOM 1695 O O . SER A 1 227 ? 21.864 27.185 17.915 1.00 39.32 227 SER A O 1
ATOM 1698 N N . ILE A 1 228 ? 21.557 29.004 16.567 1.00 39.59 228 ILE A N 1
ATOM 1699 C CA . ILE A 1 228 ? 22.835 28.965 15.883 1.00 40.54 228 ILE A CA 1
ATOM 1700 C C . ILE A 1 228 ? 23.371 30.367 15.696 1.00 41.51 228 ILE A C 1
ATOM 1701 O O . ILE A 1 228 ? 22.627 31.349 15.790 1.00 41.79 228 ILE A O 1
ATOM 1706 N N . SER A 1 229 ? 24.675 30.469 15.470 1.00 41.22 229 SER A N 1
ATOM 1707 C CA . SER A 1 229 ? 25.228 31.740 15.021 1.00 42.13 229 SER A CA 1
ATOM 1708 C C . SER A 1 229 ? 26.221 31.442 13.911 1.00 41.91 229 SER A C 1
ATOM 1709 O O . SER A 1 229 ? 26.496 30.278 13.637 1.00 41.15 229 SER A O 1
ATOM 1712 N N . GLY A 1 230 ? 26.755 32.487 13.287 1.00 42.23 230 GLY A N 1
ATOM 1713 C CA . GLY A 1 230 ? 27.846 32.296 12.346 1.00 43.38 230 GLY A CA 1
ATOM 1714 C C . GLY A 1 230 ? 28.094 33.497 11.474 1.00 43.48 230 GLY A C 1
ATOM 1715 O O . GLY A 1 230 ? 27.843 34.646 11.854 1.00 42.80 230 GLY A O 1
ATOM 1716 N N . THR A 1 231 ? 28.537 33.219 10.264 1.00 44.08 231 THR A N 1
ATOM 1717 C CA . THR A 1 231 ? 29.075 34.261 9.441 1.00 43.91 231 THR A CA 1
ATOM 1718 C C . THR A 1 231 ? 28.849 33.900 7.983 1.00 45.45 231 THR A C 1
ATOM 1719 O O . THR A 1 231 ? 28.915 32.715 7.606 1.00 46.73 231 THR A O 1
ATOM 1723 N N . TYR A 1 232 ? 28.577 34.897 7.158 1.00 45.93 232 TYR A N 1
ATOM 1724 C CA . TYR A 1 232 ? 28.494 34.656 5.745 1.00 46.38 232 TYR A CA 1
ATOM 1725 C C . TYR A 1 232 ? 29.248 35.718 4.983 1.00 47.37 232 TYR A C 1
ATOM 1726 O O . TYR A 1 232 ? 29.284 36.885 5.393 1.00 46.14 232 TYR A O 1
ATOM 1735 N N . GLY A 1 233 ? 29.842 35.297 3.869 1.00 47.74 233 GLY A N 1
ATOM 1736 C CA . GLY A 1 233 ? 30.728 36.160 3.106 1.00 49.18 233 GLY A CA 1
ATOM 1737 C C . GLY A 1 233 ? 31.152 35.573 1.772 1.00 50.21 233 GLY A C 1
ATOM 1738 O O . GLY A 1 233 ? 30.829 34.407 1.449 1.00 50.72 233 GLY A O 1
ATOM 1739 N N . ASN A 1 234 ? 31.895 36.375 1.010 1.00 50.65 234 ASN A N 1
ATOM 1740 C CA . ASN A 1 234 ? 32.378 35.995 -0.317 1.00 52.11 234 ASN A CA 1
ATOM 1741 C C . ASN A 1 234 ? 33.528 34.982 -0.154 1.00 51.80 234 ASN A C 1
ATOM 1742 O O . ASN A 1 234 ? 34.535 35.285 0.489 1.00 52.01 234 ASN A O 1
ATOM 1747 N N . TYR A 1 235 ? 33.334 33.776 -0.682 1.00 50.86 235 TYR A N 1
ATOM 1748 C CA . TYR A 1 235 ? 34.324 32.719 -0.608 1.00 50.55 235 TYR A CA 1
ATOM 1749 C C . TYR A 1 235 ? 34.582 32.093 -1.965 1.00 49.95 235 TYR A C 1
ATOM 1750 O O . TYR A 1 235 ? 33.751 31.307 -2.468 1.00 48.73 235 TYR A O 1
ATOM 1759 N N . LYS A 1 236 ? 35.744 32.415 -2.535 1.00 49.42 236 LYS A N 1
ATOM 1760 C CA . LYS A 1 236 ? 36.127 31.912 -3.869 1.00 49.82 236 LYS A CA 1
ATOM 1761 C C . LYS A 1 236 ? 35.052 32.319 -4.865 1.00 49.88 236 LYS A C 1
ATOM 1762 O O . LYS A 1 236 ? 34.628 31.507 -5.690 1.00 50.70 236 LYS A O 1
ATOM 1768 N N . GLY A 1 237 ? 34.579 33.562 -4.733 1.00 50.64 237 GLY A N 1
ATOM 1769 C CA . GLY A 1 237 ? 33.512 34.108 -5.578 1.00 50.38 237 GLY A CA 1
ATOM 1770 C C . GLY A 1 237 ? 32.058 33.919 -5.096 1.00 51.29 237 GLY A C 1
ATOM 1771 O O . GLY A 1 237 ? 31.187 34.726 -5.448 1.00 50.11 237 GLY A O 1
ATOM 1772 N N . PHE A 1 238 ? 31.804 32.867 -4.300 1.00 50.92 238 PHE A N 1
ATOM 1773 C CA . PHE A 1 238 ? 30.433 32.477 -3.867 1.00 51.42 238 PHE A CA 1
ATOM 1774 C C . PHE A 1 238 ? 30.037 33.159 -2.548 1.00 50.36 238 PHE A C 1
ATOM 1775 O O . PHE A 1 238 ? 30.860 33.296 -1.644 1.00 50.69 238 PHE A O 1
ATOM 1783 N N . GLU A 1 239 ? 28.794 33.587 -2.422 1.00 49.09 239 GLU A N 1
ATOM 1784 C CA . GLU A 1 239 ? 28.361 34.093 -1.134 1.00 48.37 239 GLU A CA 1
ATOM 1785 C C . GLU A 1 239 ? 27.888 32.904 -0.276 1.00 46.71 239 GLU A C 1
ATOM 1786 O O . GLU A 1 239 ? 26.927 32.237 -0.589 1.00 46.14 239 GLU A O 1
ATOM 1792 N N . VAL A 1 240 ? 28.607 32.594 0.793 1.00 45.75 240 VAL A N 1
ATOM 1793 C CA . VAL A 1 240 ? 28.260 31.368 1.498 1.00 43.57 240 VAL A CA 1
ATOM 1794 C C . VAL A 1 240 ? 28.432 31.523 2.966 1.00 42.47 240 VAL A C 1
ATOM 1795 O O . VAL A 1 240 ? 28.913 32.545 3.448 1.00 41.51 240 VAL A O 1
ATOM 1799 N N . LEU A 1 241 ? 28.001 30.495 3.517 1.00 41.81 241 LEU A N 1
ATOM 1800 C CA . LEU A 1 241 ? 28.219 30.447 4.937 1.00 42.75 241 LEU A CA 1
ATOM 1801 C C . LEU A 1 241 ? 29.631 29.996 5.217 1.00 42.36 241 LEU A C 1
ATOM 1802 O O . LEU A 1 241 ? 30.002 28.865 4.917 1.00 42.56 241 LEU A O 1
ATOM 1807 N N . THR A 1 242 ? 30.435 30.861 6.010 1.00 42.55 242 THR A N 1
ATOM 1808 C CA . THR A 1 242 ? 31.876 30.696 6.145 1.00 42.66 242 THR A CA 1
ATOM 1809 C C . THR A 1 242 ? 32.304 30.193 7.537 1.00 42.72 242 THR A C 1
ATOM 1810 O O . THR A 1 242 ? 33.375 29.572 7.682 1.00 42.73 242 THR A O 1
ATOM 1814 N N . SER A 1 243 ? 31.472 30.495 8.546 1.00 42.24 243 SER A N 1
ATOM 1815 C CA . SER A 1 243 ? 31.556 29.868 9.866 1.00 40.62 243 SER A CA 1
ATOM 1816 C C . SER A 1 243 ? 30.156 29.574 10.420 1.00 40.96 243 SER A C 1
ATOM 1817 O O . SER A 1 243 ? 29.161 30.178 9.969 1.00 38.63 243 SER A O 1
ATOM 1820 N N . LEU A 1 244 ? 30.103 28.614 11.362 1.00 40.71 244 LEU A N 1
ATOM 1821 C CA . LEU A 1 244 ? 28.916 28.315 12.147 1.00 42.75 244 LEU A CA 1
ATOM 1822 C C . LEU A 1 244 ? 29.226 27.903 13.573 1.00 42.37 244 LEU A C 1
ATOM 1823 O O . LEU A 1 244 ? 30.254 27.232 13.847 1.00 43.15 244 LEU A O 1
ATOM 1828 N N . SER A 1 245 ? 28.307 28.227 14.474 1.00 41.19 245 SER A N 1
ATOM 1829 C CA . SER A 1 245 ? 28.369 27.670 15.814 1.00 42.23 245 SER A CA 1
ATOM 1830 C C . SER A 1 245 ? 26.988 27.116 16.200 1.00 41.59 245 SER A C 1
ATOM 1831 O O . SER A 1 245 ? 25.964 27.681 15.861 1.00 40.79 245 SER A O 1
ATOM 1834 N N . PHE A 1 246 ? 26.979 25.986 16.895 1.00 42.21 246 PHE A N 1
ATOM 1835 C CA . PHE A 1 246 ? 25.722 25.374 17.368 1.00 41.75 246 PHE A CA 1
ATOM 1836 C C . PHE A 1 246 ? 25.542 25.620 18.864 1.00 41.48 246 PHE A C 1
ATOM 1837 O O . PHE A 1 246 ? 26.319 25.112 19.699 1.00 41.12 246 PHE A O 1
ATOM 1845 N N . ILE A 1 247 ? 24.537 26.464 19.166 1.00 40.35 247 ILE A N 1
ATOM 1846 C CA . ILE A 1 247 ? 24.319 27.061 20.491 1.00 39.62 247 ILE A CA 1
ATOM 1847 C C . ILE A 1 247 ? 23.333 26.243 21.358 1.00 38.81 247 ILE A C 1
ATOM 1848 O O . ILE A 1 247 ? 22.236 25.961 20.919 1.00 38.62 247 ILE A O 1
ATOM 1853 N N . THR A 1 248 ? 23.740 25.887 22.585 1.00 38.93 248 THR A N 1
ATOM 1854 C CA . THR A 1 248 ? 22.890 25.110 23.522 1.00 39.60 248 THR A CA 1
ATOM 1855 C C . THR A 1 248 ? 22.692 25.842 24.856 1.00 39.09 248 THR A C 1
ATOM 1856 O O . THR A 1 248 ? 23.331 26.858 25.094 1.00 39.03 248 THR A O 1
ATOM 1860 N N . ASN A 1 249 ? 21.824 25.315 25.720 1.00 39.25 249 ASN A N 1
ATOM 1861 C CA . ASN A 1 249 ? 21.690 25.793 27.094 1.00 40.04 249 ASN A CA 1
ATOM 1862 C C . ASN A 1 249 ? 22.916 25.456 27.938 1.00 40.36 249 ASN A C 1
ATOM 1863 O O . ASN A 1 249 ? 23.096 25.979 29.005 1.00 39.31 249 ASN A O 1
ATOM 1868 N N . VAL A 1 250 ? 23.735 24.516 27.491 1.00 41.03 250 VAL A N 1
ATOM 1869 C CA . VAL A 1 250 ? 24.943 24.130 28.238 1.00 40.99 250 VAL A CA 1
ATOM 1870 C C . VAL A 1 250 ? 26.176 24.897 27.748 1.00 41.67 250 VAL A C 1
ATOM 1871 O O . VAL A 1 250 ? 26.971 25.399 28.552 1.00 40.77 250 VAL A O 1
ATOM 1875 N N . THR A 1 251 ? 26.344 24.977 26.426 1.00 40.95 251 THR A N 1
ATOM 1876 C CA . THR A 1 251 ? 27.577 25.558 25.906 1.00 41.06 251 THR A CA 1
ATOM 1877 C C . THR A 1 251 ? 27.395 26.083 24.478 1.00 40.03 251 THR A C 1
ATOM 1878 O O . THR A 1 251 ? 26.299 25.996 23.923 1.00 38.97 251 THR A O 1
ATOM 1882 N N . LYS A 1 252 ? 28.457 26.640 23.902 1.00 40.37 252 LYS A N 1
ATOM 1883 C CA . LYS A 1 252 ? 28.466 26.891 22.477 1.00 42.75 252 LYS A CA 1
ATOM 1884 C C . LYS A 1 252 ? 29.417 25.858 21.815 1.00 42.96 252 LYS A C 1
ATOM 1885 O O . LYS A 1 252 ? 30.594 25.780 22.164 1.00 43.24 252 LYS A O 1
ATOM 1891 N N . HIS A 1 253 ? 28.889 25.039 20.907 1.00 43.38 253 HIS A N 1
ATOM 1892 C CA . HIS A 1 253 ? 29.737 24.128 20.083 1.00 43.08 253 HIS A CA 1
ATOM 1893 C C . HIS A 1 253 ? 30.226 24.829 18.799 1.00 44.04 253 HIS A C 1
ATOM 1894 O O . HIS A 1 253 ? 29.439 25.346 18.017 1.00 44.44 253 HIS A O 1
ATOM 1901 N N . GLY A 1 254 ? 31.534 24.826 18.584 1.00 44.85 254 GLY A N 1
ATOM 1902 C CA . GLY A 1 254 ? 32.133 25.661 17.553 1.00 46.15 254 GLY A CA 1
ATOM 1903 C C . GLY A 1 254 ? 32.671 26.949 18.145 1.00 46.42 254 GLY A C 1
ATOM 1904 O O . GLY A 1 254 ? 32.837 27.047 19.361 1.00 47.40 254 GLY A O 1
ATOM 1905 N N . PRO A 1 255 ? 32.898 27.962 17.308 1.00 46.03 255 PRO A N 1
ATOM 1906 C CA . PRO A 1 255 ? 32.556 28.020 15.908 1.00 45.05 255 PRO A CA 1
ATOM 1907 C C . PRO A 1 255 ? 33.430 27.121 15.063 1.00 44.55 255 PRO A C 1
ATOM 1908 O O . PRO A 1 255 ? 34.604 26.919 15.372 1.00 42.73 255 PRO A O 1
ATOM 1912 N N . PHE A 1 256 ? 32.834 26.565 14.016 1.00 42.94 256 PHE A N 1
ATOM 1913 C CA . PHE A 1 256 ? 33.588 25.829 13.045 1.00 42.27 256 PHE A CA 1
ATOM 1914 C C . PHE A 1 256 ? 33.765 26.718 11.840 1.00 42.24 256 PHE A C 1
ATOM 1915 O O . PHE A 1 256 ? 32.942 27.595 11.608 1.00 42.72 256 PHE A O 1
ATOM 1923 N N . GLY A 1 257 ? 34.857 26.529 11.114 1.00 41.59 257 GLY A N 1
ATOM 1924 C CA . GLY A 1 257 ? 35.112 27.300 9.904 1.00 40.89 257 GLY A CA 1
ATOM 1925 C C . GLY A 1 257 ? 35.959 28.532 10.139 1.00 40.41 257 GLY A C 1
ATOM 1926 O O . GLY A 1 257 ? 36.811 28.562 11.024 1.00 41.11 257 GLY A O 1
ATOM 1927 N N . ILE A 1 258 ? 35.754 29.549 9.323 1.00 40.45 258 ILE A N 1
ATOM 1928 C CA . ILE A 1 258 ? 36.513 30.779 9.456 1.00 41.52 258 ILE A CA 1
ATOM 1929 C C . ILE A 1 258 ? 35.548 31.918 9.406 1.00 41.94 258 ILE A C 1
ATOM 1930 O O . ILE A 1 258 ? 34.820 32.036 8.430 1.00 42.32 258 ILE A O 1
ATOM 1935 N N . ALA A 1 259 ? 35.532 32.749 10.459 1.00 42.51 259 ALA A N 1
ATOM 1936 C CA . ALA A 1 259 ? 34.644 33.884 10.479 1.00 43.07 259 ALA A CA 1
ATOM 1937 C C . ALA A 1 259 ? 35.095 34.961 9.474 1.00 44.07 259 ALA A C 1
ATOM 1938 O O . ALA A 1 259 ? 36.162 35.574 9.619 1.00 43.00 259 ALA A O 1
ATOM 1940 N N . SER A 1 260 ? 34.281 35.154 8.435 1.00 44.67 260 SER A N 1
ATOM 1941 C CA . SER A 1 260 ? 34.542 36.120 7.367 1.00 45.36 260 SER A CA 1
ATOM 1942 C C . SER A 1 260 ? 33.246 36.629 6.771 1.00 45.75 260 SER A C 1
ATOM 1943 O O . SER A 1 260 ? 32.289 35.862 6.541 1.00 45.83 260 SER A O 1
ATOM 1946 N N . GLY A 1 261 ? 33.228 37.923 6.466 1.00 46.26 261 GLY A N 1
ATOM 1947 C CA . GLY A 1 261 ? 32.026 38.541 5.948 1.00 45.93 261 GLY A CA 1
ATOM 1948 C C . GLY A 1 261 ? 31.257 39.114 7.137 1.00 47.26 261 GLY A C 1
ATOM 1949 O O . GLY A 1 261 ? 31.813 39.905 7.925 1.00 47.37 261 GLY A O 1
ATOM 1950 N N . THR A 1 262 ? 29.996 38.707 7.267 1.00 47.03 262 THR A N 1
ATOM 1951 C CA . THR A 1 262 ? 28.993 39.340 8.142 1.00 48.43 262 THR A CA 1
ATOM 1952 C C . THR A 1 262 ? 28.437 38.314 9.137 1.00 48.80 262 THR A C 1
ATOM 1953 O O . THR A 1 262 ? 28.095 37.188 8.750 1.00 48.49 262 THR A O 1
ATOM 1957 N N . SER A 1 263 ? 28.358 38.717 10.399 1.00 48.86 263 SER A N 1
ATOM 1958 C CA . SER A 1 263 ? 27.912 37.831 11.467 1.00 50.00 263 SER A CA 1
ATOM 1959 C C . SER A 1 263 ? 26.397 37.900 11.626 1.00 49.78 263 SER A C 1
ATOM 1960 O O . SER A 1 263 ? 25.788 38.955 11.577 1.00 49.94 263 SER A O 1
ATOM 1963 N N . PHE A 1 264 ? 25.806 36.734 11.789 1.00 49.90 264 PHE A N 1
ATOM 1964 C CA . PHE A 1 264 ? 24.433 36.646 12.084 1.00 48.96 264 PHE A CA 1
ATOM 1965 C C . PHE A 1 264 ? 24.305 35.923 13.41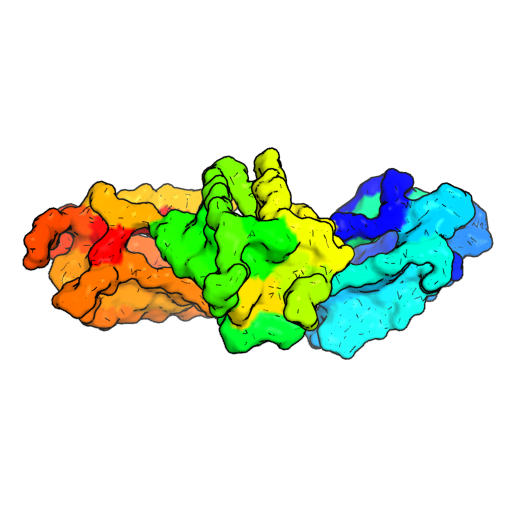0 1.00 50.52 264 PHE A C 1
ATOM 1966 O O . PHE A 1 264 ? 25.090 34.995 13.781 1.00 49.51 264 PHE A O 1
ATOM 1974 N N . SER A 1 265 ? 23.336 36.440 14.151 1.00 51.31 265 SER A N 1
ATOM 1975 C CA . SER A 1 265 ? 22.983 35.953 15.438 1.00 53.14 265 SER A CA 1
ATOM 1976 C C . SER A 1 265 ? 21.473 36.100 15.448 1.00 52.68 265 SER A C 1
ATOM 1977 O O . SER A 1 265 ? 20.874 36.774 14.591 1.00 52.44 265 SER A O 1
ATOM 1980 N N . ARG A 1 266 ? 20.861 35.501 16.436 1.00 51.57 266 ARG A N 1
ATOM 1981 C CA . ARG A 1 266 ? 19.455 35.677 16.566 1.00 51.01 266 ARG A CA 1
ATOM 1982 C C . ARG A 1 266 ? 19.146 35.812 18.027 1.00 48.00 266 ARG A C 1
ATOM 1983 O O . ARG A 1 266 ? 19.479 34.924 18.811 1.00 47.85 266 ARG A O 1
ATOM 1991 N N . PRO A 1 267 ? 18.540 36.936 18.415 1.00 45.82 267 PRO A N 1
ATOM 1992 C CA . PRO A 1 267 ? 18.281 37.006 19.837 1.00 44.39 267 PRO A CA 1
ATOM 1993 C C . PRO A 1 267 ? 17.018 36.253 20.239 1.00 43.70 267 PRO A C 1
ATOM 1994 O O . PRO A 1 267 ? 15.942 36.807 20.299 1.00 43.82 267 PRO A O 1
ATOM 1998 N N . ILE A 1 268 ? 17.153 34.972 20.516 1.00 42.60 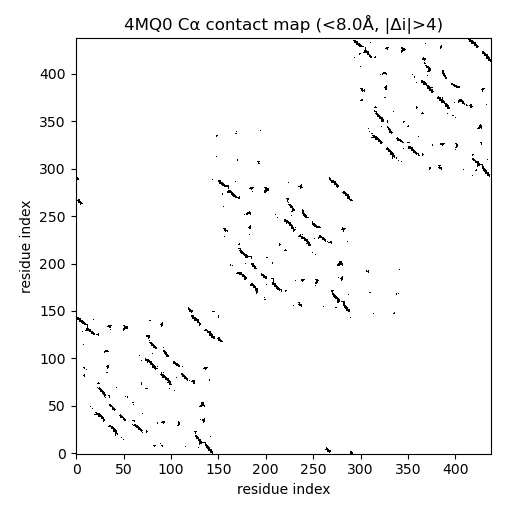268 ILE A N 1
ATOM 1999 C CA . ILE A 1 268 ? 15.988 34.169 20.851 1.00 41.83 268 ILE A CA 1
ATOM 2000 C C . ILE A 1 268 ? 16.145 33.432 22.199 1.00 40.70 268 ILE A C 1
ATOM 2001 O O . ILE A 1 268 ? 17.249 33.134 22.637 1.00 39.03 268 ILE A O 1
ATOM 2006 N N . GLU A 1 269 ? 15.030 33.176 22.867 1.00 39.33 269 GLU A N 1
ATOM 2007 C CA . GLU A 1 269 ? 15.040 32.507 24.129 1.00 40.22 269 GLU A CA 1
ATOM 2008 C C . GLU A 1 269 ? 13.802 31.648 24.082 1.00 40.21 269 GLU A C 1
ATOM 2009 O O . GLU A 1 269 ? 12.808 32.014 23.441 1.00 38.82 269 GLU A O 1
ATOM 2015 N N . GLY A 1 270 ? 13.851 30.531 24.806 1.00 38.83 270 GLY A N 1
ATOM 2016 C CA . GLY A 1 270 ? 12.693 29.694 24.936 1.00 39.17 270 GLY A CA 1
ATOM 2017 C C . GLY A 1 270 ? 12.516 28.814 23.721 1.00 38.88 270 GLY A C 1
ATOM 2018 O O . GLY A 1 270 ? 11.442 28.264 23.513 1.00 38.36 270 GLY A O 1
ATOM 2019 N N . SER A 1 271 ? 13.576 28.695 22.921 1.00 38.86 271 SER A N 1
ATOM 2020 C CA . SER A 1 271 ? 13.494 28.005 21.635 1.00 38.95 271 SER A CA 1
ATOM 2021 C C . SER A 1 271 ? 14.163 26.657 21.634 1.00 39.55 271 SER A C 1
ATOM 2022 O O . SER A 1 271 ? 15.137 26.406 22.370 1.00 37.95 271 SER A O 1
ATOM 2025 N N . LEU A 1 272 ? 13.705 25.833 20.694 1.00 40.21 272 LEU A N 1
ATOM 2026 C CA . LEU A 1 272 ? 14.363 24.574 20.418 1.00 42.55 272 LEU A CA 1
ATOM 2027 C C . LEU A 1 272 ? 14.469 24.425 18.920 1.00 43.15 272 LEU A C 1
ATOM 2028 O O . LEU A 1 272 ? 13.509 24.626 18.216 1.00 43.22 272 LEU A O 1
ATOM 2033 N N . VAL A 1 273 ? 15.658 24.108 18.421 1.00 43.44 273 VAL A N 1
ATOM 2034 C CA . VAL A 1 273 ? 15.845 23.989 16.977 1.00 42.33 273 VAL A CA 1
ATOM 2035 C C . VAL A 1 273 ? 15.427 22.567 16.600 1.00 42.04 273 VAL A C 1
ATOM 2036 O O . VAL A 1 273 ? 15.989 21.571 17.076 1.00 42.40 273 VAL A O 1
ATOM 2040 N N . THR A 1 274 ? 14.392 22.477 15.794 1.00 41.17 274 THR A N 1
ATOM 2041 C CA . THR A 1 274 ? 13.862 21.192 15.390 1.00 40.75 274 THR A CA 1
ATOM 2042 C C . THR A 1 274 ? 14.183 20.902 13.954 1.00 40.38 274 THR A C 1
ATOM 2043 O O . THR A 1 274 ? 13.793 19.880 13.443 1.00 41.06 274 THR A O 1
ATOM 2047 N N . GLY A 1 275 ? 14.883 21.783 13.264 1.00 39.51 275 GLY A N 1
ATOM 2048 C CA . GLY A 1 275 ? 14.996 21.525 11.849 1.00 39.83 275 GLY A CA 1
ATOM 2049 C C . GLY A 1 275 ? 15.884 22.537 11.201 1.00 39.82 275 GLY A C 1
ATOM 2050 O O . GLY A 1 275 ? 16.249 23.500 11.837 1.00 40.30 275 GLY A O 1
ATOM 2051 N N . PHE A 1 276 ? 16.211 22.316 9.947 1.00 39.47 276 PHE A N 1
ATOM 2052 C CA . PHE A 1 276 ? 17.093 23.188 9.222 1.00 40.58 276 PHE A CA 1
ATOM 2053 C C . PHE A 1 276 ? 16.579 23.288 7.789 1.00 40.59 276 PHE A C 1
ATOM 2054 O O . PHE A 1 276 ? 15.874 22.393 7.323 1.00 41.12 276 PHE A O 1
ATOM 2062 N N . HIS A 1 277 ? 16.898 24.397 7.118 1.00 40.87 277 HIS A N 1
ATOM 2063 C CA . HIS A 1 277 ? 16.591 24.576 5.676 1.00 41.39 277 HIS A CA 1
ATOM 2064 C C . HIS A 1 277 ? 17.674 25.443 5.015 1.00 41.39 277 HIS A C 1
ATOM 2065 O O . HIS A 1 277 ? 18.423 26.092 5.715 1.00 41.18 277 HIS A O 1
ATOM 2072 N N . GLY A 1 278 ? 17.763 25.430 3.684 1.00 42.39 278 GLY A N 1
ATOM 2073 C CA . GLY A 1 278 ? 18.832 26.110 2.957 1.00 42.21 278 GLY A CA 1
ATOM 2074 C C . GLY A 1 278 ? 19.337 25.327 1.767 1.00 43.70 278 GLY A C 1
ATOM 2075 O O . GLY A 1 278 ? 18.648 24.394 1.288 1.00 43.37 278 GLY A O 1
ATOM 2076 N N . LYS A 1 279 ? 20.539 25.690 1.271 1.00 43.74 279 LYS A N 1
ATOM 2077 C CA . LYS A 1 279 ? 21.068 25.140 0.004 1.00 44.29 279 LYS A CA 1
ATOM 2078 C C . LYS A 1 279 ? 22.580 25.005 -0.017 1.00 45.02 279 LYS A C 1
ATOM 2079 O O . LYS A 1 279 ? 23.308 25.863 0.524 1.00 45.49 279 LYS A O 1
ATOM 2085 N N . GLY A 1 280 ? 23.056 23.948 -0.681 1.00 45.52 280 GLY A N 1
ATOM 2086 C CA . GLY A 1 280 ? 24.504 23.689 -0.801 1.00 45.07 280 GLY A CA 1
ATOM 2087 C C . GLY A 1 280 ? 24.977 23.359 -2.207 1.00 45.28 280 GLY A C 1
ATOM 2088 O O . GLY A 1 280 ? 24.208 23.418 -3.155 1.00 46.15 280 GLY A O 1
ATOM 2089 N N . GLY A 1 281 ? 26.249 23.016 -2.349 1.00 45.20 281 GLY A N 1
ATOM 2090 C CA . GLY A 1 281 ? 26.808 22.631 -3.649 1.00 45.58 281 GLY A CA 1
ATOM 2091 C C . GLY A 1 281 ? 28.225 22.229 -3.366 1.00 46.27 281 GLY A C 1
ATOM 2092 O O . GLY A 1 281 ? 28.449 21.264 -2.623 1.00 45.56 281 GLY A O 1
ATOM 2093 N N . TYR A 1 282 ? 29.179 22.986 -3.915 1.00 46.47 282 TYR A N 1
ATOM 2094 C CA . TYR A 1 282 ? 30.568 22.861 -3.485 1.00 47.97 282 TYR A CA 1
ATOM 2095 C C . TYR A 1 282 ? 30.672 23.090 -1.975 1.00 47.49 282 TYR A C 1
ATOM 2096 O O . TYR A 1 282 ? 31.450 22.436 -1.267 1.00 47.85 282 TYR A O 1
ATOM 2105 N N . TYR A 1 283 ? 29.895 24.051 -1.487 1.00 47.63 283 TYR A N 1
ATOM 2106 C CA . TYR A 1 283 ? 29.985 24.457 -0.072 1.00 46.94 283 TYR A CA 1
ATOM 2107 C C . TYR A 1 283 ? 28.563 24.749 0.385 1.00 45.53 283 TYR A C 1
ATOM 2108 O O . TYR A 1 283 ? 27.616 24.397 -0.332 1.00 44.14 283 TYR A O 1
ATOM 2117 N N . LEU A 1 284 ? 28.441 25.423 1.537 1.00 43.32 284 LEU A N 1
ATOM 2118 C CA . LEU A 1 284 ? 27.157 25.701 2.206 1.00 42.30 284 LEU A CA 1
ATOM 2119 C C . LEU A 1 284 ? 26.737 27.122 1.895 1.00 41.58 284 LEU A C 1
ATOM 2120 O O . LEU A 1 284 ? 27.067 28.077 2.640 1.00 40.53 284 LEU A O 1
ATOM 2125 N N . ASP A 1 285 ? 26.033 27.269 0.782 1.00 41.01 285 ASP A N 1
ATOM 2126 C CA . ASP A 1 285 ? 25.546 28.554 0.336 1.00 41.01 285 ASP A CA 1
ATOM 2127 C C . ASP A 1 285 ? 24.681 29.251 1.367 1.00 41.19 285 ASP A C 1
ATOM 2128 O O . ASP A 1 285 ? 24.843 30.466 1.571 1.00 40.69 285 ASP A O 1
ATOM 2133 N N . SER A 1 286 ? 23.719 28.512 1.964 1.00 41.02 286 SER A N 1
ATOM 2134 C CA . SER A 1 286 ? 22.747 29.139 2.915 1.00 41.15 286 SER A CA 1
ATOM 2135 C C . SER A 1 286 ? 22.168 28.188 3.936 1.00 40.57 286 SER A C 1
ATOM 2136 O O . SER A 1 286 ? 22.124 26.977 3.684 1.00 40.43 286 SER A O 1
ATOM 2139 N N . ILE A 1 287 ? 21.709 28.736 5.073 1.00 39.23 287 ILE A N 1
ATOM 2140 C CA . ILE A 1 287 ? 21.099 27.933 6.114 1.00 39.20 287 ILE A CA 1
ATOM 2141 C C . ILE A 1 287 ? 20.107 28.680 7.003 1.00 38.52 287 ILE A C 1
ATOM 2142 O O . ILE A 1 287 ? 20.362 29.830 7.422 1.00 39.78 287 ILE A O 1
ATOM 2147 N N . GLY A 1 288 ? 18.992 28.023 7.306 1.00 37.24 288 GLY A N 1
ATOM 2148 C CA . GLY A 1 288 ? 18.024 28.537 8.241 1.00 37.35 288 GLY A CA 1
ATOM 2149 C C . GLY A 1 288 ? 17.656 27.477 9.227 1.00 37.94 288 GLY A C 1
ATOM 2150 O O . GLY A 1 288 ? 18.111 26.343 9.140 1.00 37.99 288 GLY A O 1
ATOM 2151 N N . ILE A 1 289 ? 16.835 27.850 10.196 1.00 37.18 289 ILE A N 1
ATOM 2152 C CA . ILE A 1 289 ? 16.474 26.916 11.273 1.00 37.36 289 ILE A CA 1
ATOM 2153 C C . ILE A 1 289 ? 14.955 26.861 11.421 1.00 35.51 289 ILE A C 1
ATOM 2154 O O . ILE A 1 289 ? 14.278 27.725 10.938 1.00 34.95 289 ILE A O 1
ATOM 2159 N N . TYR A 1 290 ? 14.420 25.790 11.989 1.00 36.80 290 TYR A N 1
ATOM 2160 C CA . TYR A 1 290 ? 13.028 25.773 12.398 1.00 36.34 290 TYR A CA 1
ATOM 2161 C C . TYR A 1 290 ? 13.135 25.669 13.895 1.00 37.71 290 TYR A C 1
ATOM 2162 O O . TYR A 1 290 ? 13.993 24.909 14.391 1.00 35.78 290 TYR A O 1
ATOM 2171 N N . VAL A 1 291 ? 12.292 26.421 14.614 1.00 38.48 291 VAL A N 1
ATOM 2172 C CA . VAL A 1 291 ? 12.292 26.352 16.095 1.00 38.87 291 VAL A CA 1
ATOM 2173 C C . VAL A 1 291 ? 10.891 26.129 16.649 1.00 40.59 291 VAL A C 1
ATOM 2174 O O . VAL A 1 291 ? 9.920 26.689 16.110 1.00 40.93 291 VAL A O 1
ATOM 2178 N N . LYS A 1 292 ? 10.800 25.351 17.705 1.00 41.83 292 LYS A N 1
ATOM 2179 C CA . LYS A 1 292 ? 9.590 25.111 18.458 1.00 44.20 292 LYS A CA 1
ATOM 2180 C C . LYS A 1 292 ? 9.775 25.754 19.783 1.00 44.96 292 LYS A C 1
ATOM 2181 O O . LYS A 1 292 ? 10.860 25.862 20.221 1.00 44.26 292 LYS A O 1
ATOM 2187 N N . PRO A 1 293 ? 8.710 26.137 20.449 1.00 46.68 293 PRO A N 1
ATOM 2188 C CA . PRO A 1 293 ? 8.819 26.595 21.813 1.00 48.86 293 PRO A CA 1
ATOM 2189 C C . PRO A 1 293 ? 9.297 25.489 22.713 1.00 51.43 293 PRO A C 1
ATOM 2190 O O . PRO A 1 293 ? 8.872 24.373 22.608 1.00 50.91 293 PRO A O 1
ATOM 2194 N N . ARG A 1 294 ? 10.207 25.812 23.591 1.00 55.02 294 ARG A N 1
ATOM 2195 C CA . ARG A 1 294 ? 10.618 24.880 24.601 1.00 59.56 294 ARG A CA 1
ATOM 2196 C C . ARG A 1 294 ? 9.451 24.774 25.534 1.00 62.06 294 ARG A C 1
ATOM 2197 O O . ARG A 1 294 ? 9.522 25.222 26.659 1.00 62.29 294 ARG A O 1
ATOM 2205 N N . ASP A 1 295 ? 8.356 24.200 25.053 1.00 64.61 295 ASP A N 1
ATOM 2206 C CA . ASP A 1 295 ? 7.116 24.179 25.818 1.00 66.81 295 ASP A CA 1
ATOM 2207 C C . ASP A 1 295 ? 7.348 23.694 27.241 1.00 66.51 295 ASP A C 1
ATOM 2208 O O . ASP A 1 295 ? 7.660 24.482 28.103 1.00 66.61 295 ASP A O 1
ATOM 2213 N N . GLY A 1 298 ? 5.817 18.620 29.266 1.00 54.59 298 GLY A N 1
ATOM 2214 C CA . GLY A 1 298 ? 6.417 17.280 29.372 1.00 54.29 298 GLY A CA 1
ATOM 2215 C C . GLY A 1 298 ? 5.363 16.218 29.083 1.00 53.85 298 GLY A C 1
ATOM 2216 O O . GLY A 1 298 ? 4.153 16.459 29.260 1.00 54.18 298 GLY A O 1
ATOM 2217 N N . SER A 1 299 ? 5.803 15.055 28.600 1.00 53.02 299 SER A N 1
ATOM 2218 C CA . SER A 1 299 ? 4.886 13.935 28.383 1.00 52.16 299 SER A CA 1
ATOM 2219 C C . SER A 1 299 ? 5.212 12.903 29.437 1.00 50.82 299 SER A C 1
ATOM 2220 O O . SER A 1 299 ? 6.361 12.852 29.931 1.00 49.20 299 SER A O 1
ATOM 2223 N N . ILE A 1 300 ? 4.217 12.069 29.745 1.00 49.08 300 ILE A N 1
ATOM 2224 C CA . ILE A 1 300 ? 4.469 10.830 30.477 1.00 48.72 300 ILE A CA 1
ATOM 2225 C C . ILE A 1 300 ? 4.812 9.760 29.481 1.00 48.44 300 ILE A C 1
ATOM 2226 O O . ILE A 1 300 ? 4.287 9.757 28.365 1.00 48.51 300 ILE A O 1
ATOM 2231 N N . SER A 1 301 ? 5.675 8.840 29.904 1.00 47.76 301 SER A N 1
ATOM 2232 C CA . SER A 1 301 ? 6.162 7.816 29.023 1.00 47.88 301 SER A CA 1
ATOM 2233 C C . SER A 1 301 ? 5.682 6.456 29.473 1.00 47.28 301 SER A C 1
ATOM 2234 O O . SER A 1 301 ? 5.853 6.097 30.636 1.00 47.96 301 SER A O 1
ATOM 2237 N N . ILE A 1 302 ? 5.110 5.691 28.552 1.00 46.09 302 ILE A N 1
ATOM 2238 C CA . ILE A 1 302 ? 4.662 4.352 28.890 1.00 45.66 302 ILE A CA 1
ATOM 2239 C C . ILE A 1 302 ? 5.288 3.279 28.005 1.00 44.83 302 ILE A C 1
ATOM 2240 O O . ILE A 1 302 ? 5.301 3.403 26.795 1.00 43.84 302 ILE A O 1
ATOM 2245 N N . GLY A 1 303 ? 5.811 2.225 28.643 1.00 45.36 303 GLY A N 1
ATOM 2246 C CA . GLY A 1 303 ? 6.533 1.128 27.968 1.00 43.96 303 GLY A CA 1
ATOM 2247 C C . GLY A 1 303 ? 8.020 1.464 27.849 1.00 43.83 303 GLY A C 1
ATOM 2248 O O . GLY A 1 303 ? 8.537 2.190 28.664 1.00 43.35 303 GLY A O 1
ATOM 2249 N N . PRO A 1 304 ? 8.704 1.003 26.788 1.00 43.18 304 PRO A N 1
ATOM 2250 C CA . PRO A 1 304 ? 8.233 0.314 25.603 1.00 42.87 304 PRO A CA 1
ATOM 2251 C C . PRO A 1 304 ? 8.071 -1.187 25.826 1.00 43.44 304 PRO A C 1
ATOM 2252 O O . PRO A 1 304 ? 8.715 -1.751 26.717 1.00 42.94 304 PRO A O 1
ATOM 2256 N N . TRP A 1 305 ? 7.215 -1.835 25.036 1.00 44.15 305 TRP A N 1
ATOM 2257 C CA . TRP A 1 305 ? 7.128 -3.290 25.080 1.00 44.13 305 TRP A CA 1
ATOM 2258 C C . TRP A 1 305 ? 7.848 -3.906 23.872 1.00 45.77 305 TRP A C 1
ATOM 2259 O O . TRP A 1 305 ? 7.820 -3.326 22.759 1.00 45.98 305 TRP A O 1
ATOM 2270 N N . GLY A 1 306 ? 8.483 -5.064 24.080 1.00 46.48 306 GLY A N 1
ATOM 2271 C CA . GLY A 1 306 ? 9.201 -5.784 23.010 1.00 47.95 306 GLY A CA 1
ATOM 2272 C C . GLY A 1 306 ? 10.580 -6.304 23.389 1.00 48.39 306 GLY A C 1
ATOM 2273 O O . GLY A 1 306 ? 10.907 -6.463 24.566 1.00 49.25 306 GLY A O 1
ATOM 2274 N N . GLY A 1 307 ? 11.397 -6.584 22.388 1.00 49.10 307 GLY A N 1
ATOM 2275 C CA . GLY A 1 307 ? 12.765 -7.064 22.623 1.00 48.20 307 GLY A CA 1
ATOM 2276 C C . GLY A 1 307 ? 13.770 -5.968 22.926 1.00 48.74 307 GLY A C 1
ATOM 2277 O O . GLY A 1 307 ? 13.475 -4.755 22.781 1.00 48.39 307 GLY A O 1
ATOM 2278 N N . SER A 1 308 ? 14.970 -6.410 23.317 1.00 48.34 308 SER A N 1
ATOM 2279 C CA . SER A 1 308 ? 16.100 -5.549 23.675 1.00 48.99 308 SER A CA 1
ATOM 2280 C C . SER A 1 308 ? 16.909 -5.030 22.485 1.00 48.31 308 SER A C 1
ATOM 2281 O O . SER A 1 308 ? 17.668 -4.083 22.645 1.00 47.44 308 SER A O 1
ATOM 2284 N N . GLY A 1 309 ? 16.771 -5.662 21.323 1.00 47.75 309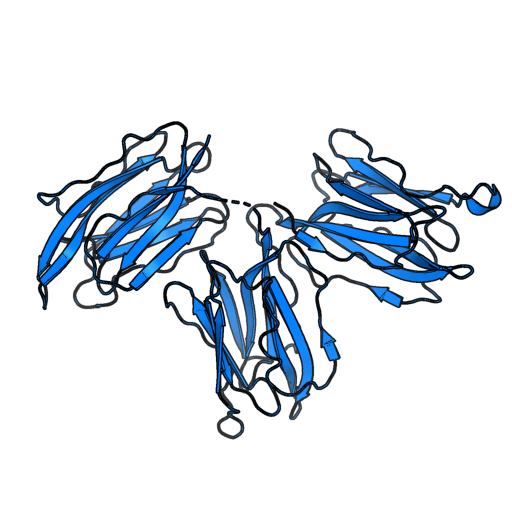 GLY A N 1
ATOM 2285 C CA . GLY A 1 309 ? 17.472 -5.238 20.101 1.00 48.23 309 GLY A CA 1
ATOM 2286 C C . GLY A 1 309 ? 17.027 -3.916 19.465 1.00 48.54 309 GLY A C 1
ATOM 2287 O O . GLY A 1 309 ? 16.050 -3.332 19.881 1.00 48.64 309 GLY A O 1
ATOM 2288 N N . GLY A 1 310 ? 17.763 -3.430 18.462 1.00 48.25 310 GLY A N 1
ATOM 2289 C CA . GLY A 1 310 ? 17.379 -2.232 17.733 1.00 48.38 310 GLY A CA 1
ATOM 2290 C C . GLY A 1 310 ? 17.895 -0.932 18.315 1.00 49.00 310 GLY A C 1
ATOM 2291 O O . GLY A 1 310 ? 18.245 -0.875 19.480 1.00 48.98 310 GLY A O 1
ATOM 2292 N N . ASP A 1 311 ? 17.949 0.114 17.487 1.00 48.91 311 ASP A N 1
ATOM 2293 C CA . ASP A 1 311 ? 18.298 1.445 17.928 1.00 49.14 311 ASP A CA 1
ATOM 2294 C C . ASP A 1 311 ? 17.117 2.169 18.568 1.00 49.19 311 ASP A C 1
ATOM 2295 O O . ASP A 1 311 ? 15.986 2.058 18.102 1.00 49.27 311 ASP A O 1
ATOM 2300 N N . PRO A 1 312 ? 17.377 2.935 19.643 1.00 50.03 312 PRO A N 1
ATOM 2301 C CA . PRO A 1 312 ? 16.281 3.701 20.237 1.00 49.42 312 PRO A CA 1
ATOM 2302 C C . PRO A 1 312 ? 15.751 4.687 19.207 1.00 49.82 312 PRO A C 1
ATOM 2303 O O . PRO A 1 312 ? 16.504 5.128 18.320 1.00 50.01 312 PRO A O 1
ATOM 2307 N N . TRP A 1 313 ? 14.441 4.939 19.266 1.00 48.84 313 TRP A N 1
ATOM 2308 C CA . TRP A 1 313 ? 13.807 5.982 18.493 1.00 47.69 313 TRP A CA 1
ATOM 2309 C C . TRP A 1 313 ? 12.669 6.554 19.305 1.00 47.08 313 TRP A C 1
ATOM 2310 O O . TRP A 1 313 ? 12.154 5.915 20.210 1.00 46.52 313 TRP A O 1
ATOM 2321 N N . SER A 1 314 ? 12.263 7.764 18.955 1.00 47.27 314 SER A N 1
ATOM 2322 C CA . SER A 1 314 ? 11.103 8.403 19.553 1.00 47.14 314 SER A CA 1
ATOM 2323 C C . SER A 1 314 ? 10.523 9.403 18.544 1.00 47.61 314 SER A C 1
ATOM 2324 O O . SER A 1 314 ? 11.202 9.762 17.565 1.00 46.38 314 SER A O 1
ATOM 2327 N N . TYR A 1 315 ? 9.292 9.840 18.798 1.00 47.54 315 TYR A N 1
ATOM 2328 C CA . TYR A 1 315 ? 8.573 10.759 17.934 1.00 48.97 315 TYR A CA 1
ATOM 2329 C C . TYR A 1 315 ? 7.511 11.420 18.761 1.00 50.15 315 TYR A C 1
ATOM 2330 O O . TYR A 1 315 ? 6.676 10.753 19.353 1.00 49.40 315 TYR A O 1
ATOM 2339 N N . THR A 1 316 ? 7.591 12.739 18.826 1.00 51.82 316 THR A N 1
ATOM 2340 C CA . THR A 1 316 ? 6.559 13.544 19.407 1.00 54.08 316 THR A CA 1
ATOM 2341 C C . THR A 1 316 ? 5.942 14.417 18.313 1.00 55.56 316 THR A C 1
ATOM 2342 O O . THR A 1 316 ? 6.649 15.126 17.593 1.00 55.59 316 THR A O 1
ATOM 2346 N N . ALA A 1 317 ? 4.622 14.341 18.180 1.00 57.52 317 ALA A N 1
ATOM 2347 C CA . ALA A 1 317 ? 3.907 15.152 17.207 1.00 59.36 317 ALA A CA 1
ATOM 2348 C C . ALA A 1 317 ? 4.048 16.577 17.656 1.00 60.56 317 ALA A C 1
ATOM 2349 O O . ALA A 1 317 ? 4.003 16.840 18.867 1.00 60.92 317 ALA A O 1
ATOM 2351 N N . ASN A 1 318 ? 4.125 17.478 16.702 1.00 62.14 318 ASN A N 1
ATOM 2352 C CA . ASN A 1 318 ? 4.076 18.870 17.026 1.00 63.52 318 ASN A CA 1
ATOM 2353 C C . ASN A 1 318 ? 2.636 19.289 17.233 1.00 63.06 318 ASN A C 1
ATOM 2354 O O . ASN A 1 318 ? 2.362 20.110 18.070 1.00 63.60 318 ASN A O 1
ATOM 2359 N N . GLU A 1 319 ? 1.695 18.728 16.471 1.00 62.13 319 GLU A N 1
ATOM 2360 C CA . GLU A 1 319 ? 0.299 19.191 16.558 1.00 61.37 319 GLU A CA 1
ATOM 2361 C C . GLU A 1 319 ? -0.754 18.180 17.061 1.00 60.14 319 GLU A C 1
ATOM 2362 O O . GLU A 1 319 ? -1.411 18.413 18.075 1.00 61.34 319 GLU A O 1
ATOM 2368 N N . GLY A 1 320 ? -0.902 17.067 16.347 1.00 58.59 320 GLY A N 1
ATOM 2369 C CA . GLY A 1 320 ? -1.696 15.950 16.763 1.00 56.82 320 GLY A CA 1
ATOM 2370 C C . GLY A 1 320 ? -1.608 14.890 15.723 1.00 55.49 320 GLY A C 1
ATOM 2371 O O . GLY A 1 320 ? -1.684 15.179 14.576 1.00 55.87 320 GLY A O 1
ATOM 2372 N N . ILE A 1 321 ? -1.455 13.651 16.133 1.00 54.21 321 ILE A N 1
ATOM 2373 C CA . ILE A 1 321 ? -1.183 12.570 15.171 1.00 52.60 321 ILE A CA 1
ATOM 2374 C C . ILE A 1 321 ? -2.385 12.129 14.329 1.00 52.44 321 ILE A C 1
ATOM 2375 O O . ILE A 1 321 ? -3.410 11.672 14.856 1.00 51.75 321 ILE A O 1
ATOM 2380 N N . ASN A 1 322 ? -2.182 12.203 13.011 1.00 50.81 322 ASN A N 1
ATOM 2381 C CA . ASN A 1 322 ? -3.208 12.150 11.993 1.00 50.08 322 ASN A CA 1
ATOM 2382 C C . ASN A 1 322 ? -3.238 10.773 11.399 1.00 47.84 322 ASN A C 1
ATOM 2383 O O . ASN A 1 322 ? -4.280 10.291 11.017 1.00 47.64 322 ASN A O 1
ATOM 2388 N N . GLN A 1 323 ? -2.074 10.154 11.248 1.00 46.82 323 GLN A N 1
ATOM 2389 C CA . GLN A 1 323 ? -1.971 8.901 10.465 1.00 45.55 323 GLN A CA 1
ATOM 2390 C C . GLN A 1 323 ? -0.853 7.998 10.961 1.00 44.17 323 GLN A C 1
ATOM 2391 O O . GLN A 1 323 ? 0.162 8.469 11.472 1.00 43.21 323 GLN A O 1
ATOM 2397 N N . ILE A 1 324 ? -1.062 6.704 10.811 1.00 42.28 324 ILE A N 1
ATOM 2398 C CA . ILE A 1 324 ? -0.077 5.705 11.165 1.00 41.57 324 ILE A CA 1
ATOM 2399 C C . ILE A 1 324 ? 0.027 4.771 9.995 1.00 42.04 324 ILE A C 1
ATOM 2400 O O . ILE A 1 324 ? -1.010 4.336 9.442 1.00 41.05 324 ILE A O 1
ATOM 2405 N N . ILE A 1 325 ? 1.271 4.520 9.580 1.00 41.43 325 ILE A N 1
ATOM 2406 C CA . ILE A 1 325 ? 1.553 3.553 8.525 1.00 42.06 325 ILE A CA 1
ATOM 2407 C C . ILE A 1 325 ? 2.334 2.408 9.167 1.00 42.11 325 ILE A C 1
ATOM 2408 O O . ILE A 1 325 ? 3.371 2.638 9.812 1.00 41.13 325 ILE A O 1
ATOM 2413 N N . ILE A 1 326 ? 1.833 1.185 9.032 1.00 42.42 326 ILE A N 1
ATOM 2414 C CA . ILE A 1 326 ? 2.457 0.003 9.669 1.00 42.75 326 ILE A CA 1
ATOM 2415 C C . ILE A 1 326 ? 2.704 -1.111 8.647 1.00 43.41 326 ILE A C 1
ATOM 2416 O O . ILE A 1 326 ? 1.772 -1.519 7.946 1.00 43.62 326 ILE A O 1
ATOM 2421 N N . TYR A 1 327 ? 3.933 -1.604 8.526 1.00 43.61 327 TYR A N 1
ATOM 2422 C CA . TYR A 1 327 ? 4.161 -2.737 7.624 1.00 43.66 327 TYR A CA 1
ATOM 2423 C C . TYR A 1 327 ? 4.211 -4.024 8.429 1.00 44.27 327 TYR A C 1
ATOM 2424 O O . TYR A 1 327 ? 4.945 -4.109 9.416 1.00 42.12 327 TYR A O 1
ATOM 2433 N N . ALA A 1 328 ? 3.403 -5.012 8.050 1.00 44.75 328 ALA A N 1
ATOM 2434 C CA . ALA A 1 328 ? 3.404 -6.248 8.823 1.00 46.49 328 ALA A CA 1
ATOM 2435 C C . ALA A 1 328 ? 3.455 -7.548 8.025 1.00 47.46 328 ALA A C 1
ATOM 2436 O O . ALA A 1 328 ? 3.106 -7.590 6.836 1.00 48.40 328 ALA A O 1
ATOM 2438 N N . GLY A 1 329 ? 3.942 -8.598 8.694 1.00 47.75 329 GLY A N 1
ATOM 2439 C CA . GLY A 1 329 ? 3.949 -9.970 8.194 1.00 47.69 329 GLY A CA 1
ATOM 2440 C C . GLY A 1 329 ? 3.630 -10.854 9.387 1.00 48.44 329 GLY A C 1
ATOM 2441 O O . GLY A 1 329 ? 2.559 -10.716 9.981 1.00 48.42 329 GLY A O 1
ATOM 2442 N N . SER A 1 330 ? 4.543 -11.750 9.768 1.00 48.48 330 SER A N 1
ATOM 2443 C CA . SER A 1 330 ? 4.324 -12.490 11.007 1.00 49.52 330 SER A CA 1
ATOM 2444 C C . SER A 1 330 ? 4.903 -11.809 12.259 1.00 49.35 330 SER A C 1
ATOM 2445 O O . SER A 1 330 ? 4.676 -12.239 13.387 1.00 49.83 330 SER A O 1
ATOM 2448 N N . ASN A 1 331 ? 5.602 -10.696 12.030 1.00 48.82 331 ASN A N 1
ATOM 2449 C CA . ASN A 1 331 ? 5.947 -9.749 13.075 1.00 47.88 331 ASN A CA 1
ATOM 2450 C C . ASN A 1 331 ? 5.664 -8.385 12.509 1.00 46.68 331 ASN A C 1
ATOM 2451 O O . ASN A 1 331 ? 5.189 -8.275 11.377 1.00 47.24 331 ASN A O 1
ATOM 2456 N N . ILE A 1 332 ? 5.912 -7.341 13.283 1.00 45.66 332 ILE A N 1
ATOM 2457 C CA . ILE A 1 332 ? 5.819 -5.981 12.746 1.00 44.23 332 ILE A CA 1
ATOM 2458 C C . ILE A 1 332 ? 7.170 -5.609 12.128 1.00 44.01 332 ILE A C 1
ATOM 2459 O O . ILE A 1 332 ? 8.234 -5.732 12.778 1.00 44.34 332 ILE A O 1
ATOM 2464 N N . LYS A 1 333 ? 7.111 -5.141 10.881 1.00 42.92 333 LYS A N 1
ATOM 2465 C CA . LYS A 1 333 ? 8.271 -4.774 10.056 1.00 42.58 333 LYS A CA 1
ATOM 2466 C C . LYS A 1 333 ? 8.764 -3.334 10.301 1.00 42.57 333 LYS A C 1
ATOM 2467 O O . LYS A 1 333 ? 9.972 -3.086 10.470 1.00 40.75 333 LYS A O 1
ATOM 2473 N N . SER A 1 334 ? 7.825 -2.394 10.224 1.00 41.14 334 SER A N 1
ATOM 2474 C CA . SER A 1 334 ? 8.123 -1.011 10.429 1.00 40.78 334 SER A CA 1
ATOM 2475 C C . SER A 1 334 ? 6.863 -0.293 10.810 1.00 40.73 334 SER A C 1
ATOM 2476 O O . SER A 1 334 ? 5.763 -0.817 10.626 1.00 39.95 334 SER A O 1
ATOM 2479 N N . ILE A 1 335 ? 7.041 0.927 11.320 1.00 40.94 335 ILE A N 1
ATOM 2480 C CA . ILE A 1 335 ? 5.947 1.832 11.670 1.00 40.64 335 ILE A CA 1
ATOM 2481 C C . ILE A 1 335 ? 6.442 3.269 11.423 1.00 40.59 335 ILE A C 1
ATOM 2482 O O . ILE A 1 335 ? 7.626 3.587 11.658 1.00 39.58 335 ILE A O 1
ATOM 2487 N N . ALA A 1 336 ? 5.554 4.126 10.944 1.00 40.86 336 ALA A N 1
ATOM 2488 C CA . ALA A 1 336 ? 5.893 5.550 10.776 1.00 42.87 336 ALA A CA 1
ATOM 2489 C C . ALA A 1 336 ? 4.677 6.374 11.116 1.00 43.36 336 ALA A C 1
ATOM 2490 O O . ALA A 1 336 ? 3.583 5.856 11.094 1.00 44.53 336 ALA A O 1
ATOM 2492 N N . PHE A 1 337 ? 4.841 7.656 11.391 1.00 44.42 337 PHE A N 1
ATOM 2493 C CA . PHE A 1 337 ? 3.712 8.499 11.749 1.00 45.93 337 PHE A CA 1
ATOM 2494 C C . PHE A 1 337 ? 3.603 9.746 10.852 1.00 47.29 337 PHE A C 1
ATOM 2495 O O . PHE A 1 337 ? 4.583 10.200 10.280 1.00 47.16 337 PHE A O 1
ATOM 2503 N N . LYS A 1 338 ? 2.381 10.233 10.683 1.00 49.40 338 LYS A N 1
ATOM 2504 C CA . LYS A 1 338 ? 2.110 11.496 10.021 1.00 51.77 338 LYS A CA 1
ATOM 2505 C C . LYS A 1 338 ? 1.312 12.282 11.027 1.00 53.02 338 LYS A C 1
ATOM 2506 O O . LYS A 1 338 ? 0.401 11.718 11.688 1.00 52.73 338 LYS A O 1
ATOM 2512 N N . ASP A 1 339 ? 1.674 13.554 11.202 1.00 54.01 339 ASP A N 1
ATOM 2513 C CA . ASP A 1 339 ? 0.839 14.432 11.986 1.00 56.31 339 ASP A CA 1
ATOM 2514 C C . ASP A 1 339 ? 0.095 15.497 11.133 1.00 57.51 339 ASP A C 1
ATOM 2515 O O . ASP A 1 339 ? 0.287 15.564 9.903 1.00 56.63 339 ASP A O 1
ATOM 2520 N N . THR A 1 340 ? -0.776 16.274 11.797 1.00 59.39 340 THR A N 1
ATOM 2521 C CA . THR A 1 340 ? -1.678 17.227 11.127 1.00 60.48 340 THR A CA 1
ATOM 2522 C C . THR A 1 340 ? -0.935 18.354 10.417 1.00 61.11 340 THR A C 1
ATOM 2523 O O . THR A 1 340 ? -1.449 18.927 9.457 1.00 61.37 340 THR A O 1
ATOM 2527 N N . SER A 1 341 ? 0.260 18.670 10.908 1.00 61.76 341 SER A N 1
ATOM 2528 C CA . SER A 1 341 ? 1.102 19.749 10.351 1.00 61.92 341 SER A CA 1
ATOM 2529 C C . SER A 1 341 ? 2.202 19.209 9.453 1.00 61.45 341 SER A C 1
ATOM 2530 O O . SER A 1 341 ? 3.273 19.791 9.395 1.00 61.97 341 SER A O 1
ATOM 2533 N N . GLY A 1 342 ? 1.950 18.078 8.795 1.00 61.03 342 GLY A N 1
ATOM 2534 C CA . GLY A 1 342 ? 2.931 17.430 7.918 1.00 60.17 342 GLY A CA 1
ATOM 2535 C C . GLY A 1 342 ? 4.283 16.993 8.478 1.00 59.60 342 GLY A C 1
ATOM 2536 O O . GLY A 1 342 ? 5.081 16.427 7.744 1.00 59.57 342 GLY A O 1
ATOM 2537 N N . LEU A 1 343 ? 4.454 17.154 9.889 1.00 59.19 343 LEU A N 1
ATOM 2538 C CA . LEU A 1 343 ? 5.727 16.630 10.435 1.00 59.03 343 LEU A CA 1
ATOM 2539 C C . LEU A 1 343 ? 5.813 15.079 10.454 1.00 58.80 343 LEU A C 1
ATOM 2540 O O . LEU A 1 343 ? 5.622 14.453 11.508 1.00 58.74 343 LEU A O 1
ATOM 2545 N N . ASP A 1 344 ? 6.091 14.489 9.254 1.00 58.45 344 ASP A N 1
ATOM 2546 C CA . ASP A 1 344 ? 6.270 13.038 9.140 1.00 58.12 344 ASP A CA 1
ATOM 2547 C C . ASP A 1 344 ? 7.395 12.622 10.074 1.00 57.59 344 ASP A C 1
ATOM 2548 O O . ASP A 1 344 ? 8.277 13.418 10.383 1.00 57.68 344 ASP A O 1
ATOM 2553 N N . SER A 1 345 ? 7.354 11.373 10.522 1.00 56.49 345 SER A N 1
ATOM 2554 C CA . SER A 1 345 ? 8.463 10.779 11.245 1.00 55.34 345 SER A CA 1
ATOM 2555 C C . SER A 1 345 ? 9.174 9.908 10.248 1.00 54.42 345 SER A C 1
ATOM 2556 O O . SER A 1 345 ? 8.618 9.540 9.193 1.00 55.03 345 SER A O 1
ATOM 2559 N N . ALA A 1 346 ? 10.390 9.537 10.583 1.00 53.10 346 ALA A N 1
ATOM 2560 C CA . ALA A 1 346 ? 11.062 8.481 9.851 1.00 51.58 346 ALA A CA 1
ATOM 2561 C C . ALA A 1 346 ? 10.223 7.200 9.851 1.00 50.63 346 ALA A C 1
ATOM 2562 O O . ALA A 1 346 ? 9.219 7.084 10.582 1.00 51.00 346 ALA A O 1
ATOM 2564 N N . THR A 1 347 ? 10.620 6.251 9.018 1.00 48.63 347 THR A N 1
ATOM 2565 C CA . THR A 1 347 ? 10.141 4.898 9.148 1.00 48.01 347 THR A CA 1
ATOM 2566 C C . THR A 1 347 ? 11.013 4.195 10.147 1.00 48.23 347 THR A C 1
ATOM 2567 O O . THR A 1 347 ? 12.245 4.218 10.037 1.00 48.15 347 THR A O 1
ATOM 2571 N N . PHE A 1 348 ? 10.379 3.611 11.165 1.00 48.03 348 PHE A N 1
ATOM 2572 C CA . PHE A 1 348 ? 11.159 2.870 12.151 1.00 47.74 348 PHE A CA 1
ATOM 2573 C C . PHE A 1 348 ? 11.044 1.438 11.790 1.00 47.36 348 PHE A C 1
ATOM 2574 O O . PHE A 1 348 ? 9.951 0.864 11.830 1.00 46.99 348 PHE A O 1
ATOM 2582 N N . GLY A 1 349 ? 12.167 0.898 11.320 1.00 48.30 349 GLY A N 1
ATOM 2583 C CA . GLY A 1 349 ? 12.254 -0.506 10.904 1.00 48.60 349 GLY A CA 1
ATOM 2584 C C . GLY A 1 349 ? 12.184 -0.610 9.385 1.00 50.40 349 GLY A C 1
ATOM 2585 O O . GLY A 1 349 ? 12.177 0.424 8.693 1.00 50.74 349 GLY A O 1
ATOM 2586 N N . GLY A 1 350 ? 12.174 -1.845 8.858 1.00 50.83 350 GLY A N 1
ATOM 2587 C CA . GLY A 1 350 ? 12.045 -2.090 7.415 1.00 52.80 350 GLY A CA 1
ATOM 2588 C C . GLY A 1 350 ? 13.284 -1.831 6.559 1.00 54.12 350 GLY A C 1
ATOM 2589 O O . GLY A 1 350 ? 13.203 -1.566 5.338 1.00 53.70 350 GLY A O 1
ATOM 2590 N N . VAL A 1 351 ? 14.429 -1.933 7.211 1.00 55.10 351 VAL A N 1
ATOM 2591 C CA . VAL A 1 351 ? 15.713 -1.693 6.599 1.00 55.89 351 VAL A CA 1
ATOM 2592 C C . VAL A 1 351 ? 16.074 -2.817 5.615 1.00 56.57 351 VAL A C 1
ATOM 2593 O O . VAL A 1 351 ? 16.738 -2.563 4.626 1.00 57.01 351 VAL A O 1
ATOM 2597 N N . ASN A 1 352 ? 15.587 -4.030 5.851 1.00 56.74 352 ASN A N 1
ATOM 2598 C CA . ASN A 1 352 ? 15.863 -5.154 4.960 1.00 57.42 352 ASN A CA 1
ATOM 2599 C C . ASN A 1 352 ? 14.878 -5.274 3.781 1.00 58.23 352 ASN A C 1
ATOM 2600 O O . ASN A 1 352 ? 13.732 -5.666 3.976 1.00 57.32 352 ASN A O 1
ATOM 2605 N N . PRO A 1 353 ? 15.338 -5.080 2.594 1.00 59.02 353 PRO A N 1
ATOM 2606 C CA . PRO A 1 353 ? 14.439 -5.083 1.424 1.00 59.06 353 PRO A CA 1
ATOM 2607 C C . PRO A 1 353 ? 13.898 -6.458 1.041 1.00 59.01 353 PRO A C 1
ATOM 2608 O O . PRO A 1 353 ? 13.014 -6.547 0.195 1.00 59.64 353 PRO A O 1
ATOM 2612 N N . LYS A 1 354 ? 14.406 -7.414 1.606 1.00 58.75 354 LYS A N 1
ATOM 2613 C CA . LYS A 1 354 ? 13.882 -8.740 1.325 1.00 58.28 354 LYS A CA 1
ATOM 2614 C C . LYS A 1 354 ? 12.802 -9.172 2.329 1.00 57.65 354 LYS A C 1
ATOM 2615 O O . LYS A 1 354 ? 12.113 -10.144 2.087 1.00 56.44 354 LYS A O 1
ATOM 2621 N N . ASP A 1 355 ? 12.657 -8.425 3.438 1.00 57.21 355 ASP A N 1
ATOM 2622 C CA . ASP A 1 355 ? 11.618 -8.678 4.458 1.00 56.60 355 ASP A CA 1
ATOM 2623 C C . ASP A 1 355 ? 10.929 -7.375 4.932 1.00 56.48 355 ASP A C 1
ATOM 2624 O O . ASP A 1 355 ? 11.211 -6.897 6.059 1.00 56.09 355 ASP A O 1
ATOM 2629 N N . THR A 1 356 ? 10.059 -6.801 4.085 1.00 55.85 356 THR A N 1
ATOM 2630 C CA . THR A 1 356 ? 9.299 -5.578 4.448 1.00 55.35 356 THR A CA 1
ATOM 2631 C C . THR A 1 356 ? 7.767 -5.761 4.584 1.00 54.62 356 THR A C 1
ATOM 2632 O O . THR A 1 356 ? 7.054 -4.776 4.801 1.00 54.76 356 THR A O 1
ATOM 2636 N N . GLY A 1 357 ? 7.272 -6.986 4.423 1.00 54.17 357 GLY A N 1
ATOM 2637 C CA . GLY A 1 357 ? 5.833 -7.291 4.536 1.00 53.61 357 GLY A CA 1
ATOM 2638 C C . GLY A 1 357 ? 4.824 -6.401 3.804 1.00 53.11 357 GLY A C 1
ATOM 2639 O O . GLY A 1 357 ? 5.144 -5.784 2.788 1.00 53.30 357 GLY A O 1
ATOM 2640 N N . GLU A 1 358 ? 3.596 -6.312 4.339 1.00 52.37 358 GLU A N 1
ATOM 2641 C CA . GLU A 1 358 ? 2.515 -5.586 3.664 1.00 51.17 358 GLU A CA 1
ATOM 2642 C C . GLU A 1 358 ? 2.150 -4.297 4.397 1.00 49.64 358 GLU A C 1
ATOM 2643 O O . GLU A 1 358 ? 2.193 -4.244 5.619 1.00 49.00 358 GLU A O 1
ATOM 2649 N N . LYS A 1 359 ? 1.723 -3.301 3.635 1.00 47.64 359 LYS A N 1
ATOM 2650 C CA . LYS A 1 359 ? 1.320 -2.006 4.159 1.00 47.32 359 LYS A CA 1
ATOM 2651 C C . LYS A 1 359 ? -0.068 -2.085 4.825 1.00 47.51 359 LYS A C 1
ATOM 2652 O O . LYS A 1 359 ? -0.970 -2.800 4.352 1.00 47.61 359 LYS A O 1
ATOM 2658 N N . ASN A 1 360 ? -0.209 -1.384 5.945 1.00 46.06 360 ASN A N 1
ATOM 2659 C CA . ASN A 1 360 ? -1.488 -1.156 6.566 1.00 46.24 360 ASN A CA 1
ATOM 2660 C C . ASN A 1 360 ? -1.463 0.273 6.969 1.00 46.70 360 ASN A C 1
ATOM 2661 O O . ASN A 1 360 ? -0.384 0.852 7.175 1.00 46.30 360 ASN A O 1
ATOM 2666 N N . THR A 1 361 ? -2.639 0.847 7.115 1.00 46.85 361 THR A N 1
ATOM 2667 C CA . THR A 1 361 ? -2.738 2.248 7.455 1.00 48.58 361 THR A CA 1
ATOM 2668 C C . THR A 1 361 ? -3.835 2.492 8.500 1.00 48.68 361 THR A C 1
ATOM 2669 O O . THR A 1 361 ? -4.918 1.908 8.452 1.00 48.27 361 THR A O 1
ATOM 2673 N N . VAL A 1 362 ? -3.575 3.395 9.429 1.00 48.60 362 VAL A N 1
ATOM 2674 C CA . VAL A 1 362 ? -4.639 3.820 10.296 1.00 47.37 362 VAL A CA 1
ATOM 2675 C C . VAL A 1 362 ? -4.881 5.283 10.038 1.00 47.36 362 VAL A C 1
ATOM 2676 O O . VAL A 1 362 ? -3.941 6.045 9.907 1.00 46.53 362 VAL A O 1
ATOM 2680 N N . SER A 1 363 ? -6.150 5.661 9.917 1.00 47.68 363 SER A N 1
ATOM 2681 C CA . SER A 1 363 ? -6.511 7.044 9.855 1.00 48.31 363 SER A CA 1
ATOM 2682 C C . SER A 1 363 ? -7.242 7.472 11.126 1.00 49.35 363 SER A C 1
ATOM 2683 O O . SER A 1 363 ? -8.160 6.763 11.590 1.00 49.25 363 SER A O 1
ATOM 2686 N N . ILE A 1 364 ? -6.852 8.620 11.676 1.00 49.11 364 ILE A N 1
ATOM 2687 C CA . ILE A 1 364 ? -7.512 9.172 12.856 1.00 50.32 364 ILE A CA 1
ATOM 2688 C C . ILE A 1 364 ? -8.057 10.561 12.518 1.00 50.82 364 ILE A C 1
ATOM 2689 O O . ILE A 1 364 ? -7.321 11.418 12.027 1.00 50.91 364 ILE A O 1
ATOM 2694 N N . LYS A 1 365 ? -9.336 10.777 12.813 1.00 50.78 365 LYS A N 1
ATOM 2695 C CA . LYS A 1 365 ? -10.073 11.990 12.396 1.00 50.92 365 LYS A CA 1
ATOM 2696 C C . LYS A 1 365 ? -9.870 13.195 13.338 1.00 50.81 365 LYS A C 1
ATOM 2697 O O . LYS A 1 365 ? -10.796 13.654 13.998 1.00 50.93 365 LYS A O 1
ATOM 2703 N N . TRP A 1 366 ? -8.646 13.686 13.420 1.00 51.67 366 TRP A N 1
ATOM 2704 C CA . TRP A 1 366 ? -8.286 14.759 14.369 1.00 52.88 366 TRP A CA 1
ATOM 2705 C C . TRP A 1 366 ? -9.071 16.071 14.122 1.00 53.88 366 TRP A C 1
ATOM 2706 O O . TRP A 1 366 ? -9.256 16.468 12.994 1.00 54.23 366 TRP A O 1
ATOM 2717 N N . PRO A 1 367 ? -9.506 16.779 15.167 1.00 54.60 367 PRO A N 1
ATOM 2718 C CA . PRO A 1 367 ? -9.333 16.678 16.620 1.00 55.02 367 PRO A CA 1
ATOM 2719 C C . PRO A 1 367 ? -10.384 15.836 17.375 1.00 54.46 367 PRO A C 1
ATOM 2720 O O . PRO A 1 367 ? -10.116 15.377 18.493 1.00 55.07 367 PRO A O 1
ATOM 2724 N N . SER A 1 368 ? -11.558 15.642 16.784 1.00 53.58 368 SER A N 1
ATOM 2725 C CA . SER A 1 368 ? -12.659 14.933 17.488 1.00 53.30 368 SER A CA 1
ATOM 2726 C C . SER A 1 368 ? -12.293 13.460 17.742 1.00 51.44 368 SER A C 1
ATOM 2727 O O . SER A 1 368 ? -12.844 12.814 18.641 1.00 50.73 368 SER A O 1
ATOM 2730 N N . GLU A 1 369 ? -11.394 12.935 16.908 1.00 49.74 369 GLU A N 1
ATOM 2731 C CA . GLU A 1 369 ? -10.770 11.665 17.155 1.00 47.21 369 GLU A CA 1
ATOM 2732 C C . GLU A 1 369 ? -9.282 11.916 17.385 1.00 46.83 369 GLU A C 1
ATOM 2733 O O . GLU A 1 369 ? -8.664 12.644 16.628 1.00 45.81 369 GLU A O 1
ATOM 2739 N N . TYR A 1 370 ? -8.732 11.318 18.455 1.00 45.51 370 TYR A N 1
ATOM 2740 C CA . TYR A 1 370 ? -7.326 11.407 18.788 1.00 44.04 370 TYR A CA 1
ATOM 2741 C C . TYR A 1 370 ? -6.907 10.081 19.449 1.00 43.48 370 TYR A C 1
ATOM 2742 O O . TYR A 1 370 ? -7.734 9.421 20.118 1.00 42.41 370 TYR A O 1
ATOM 2751 N N . LEU A 1 371 ? -5.653 9.667 19.284 1.00 41.46 371 LEU A N 1
ATOM 2752 C CA . LEU A 1 371 ? -5.230 8.358 19.794 1.00 40.95 371 LEU A CA 1
ATOM 2753 C C . LEU A 1 371 ? -5.283 8.276 21.325 1.00 40.88 371 LEU A C 1
ATOM 2754 O O . LEU A 1 371 ? -4.860 9.204 22.015 1.00 40.87 371 LEU A O 1
ATOM 2759 N N . THR A 1 372 ? -5.804 7.166 21.851 1.00 40.77 372 THR A N 1
ATOM 2760 C CA . THR A 1 372 ? -5.845 6.945 23.302 1.00 40.59 372 THR A CA 1
ATOM 2761 C C . THR A 1 372 ? -4.763 6.006 23.856 1.00 41.01 372 THR A C 1
ATOM 2762 O O . THR A 1 372 ? -4.117 6.315 24.857 1.00 41.91 372 THR A O 1
ATOM 2766 N N . SER A 1 373 ? -4.574 4.865 23.198 1.00 39.96 373 SER A N 1
ATOM 2767 C CA . SER A 1 373 ? -3.477 3.959 23.494 1.00 40.66 373 SER A CA 1
ATOM 2768 C C . SER A 1 373 ? -3.170 2.963 22.386 1.00 40.61 373 SER A C 1
ATOM 2769 O O . SER A 1 373 ? -3.758 2.991 21.298 1.00 41.64 373 SER A O 1
ATOM 2772 N N . ILE A 1 374 ? -2.263 2.045 22.712 1.00 41.13 374 ILE A N 1
ATOM 2773 C CA . ILE A 1 374 ? -1.948 0.890 21.866 1.00 43.28 374 ILE A CA 1
ATOM 2774 C C . ILE A 1 374 ? -2.080 -0.388 22.625 1.00 43.71 374 ILE A C 1
ATOM 2775 O O . ILE A 1 374 ? -1.946 -0.398 23.862 1.00 43.87 374 ILE A O 1
ATOM 2780 N N . ASP A 1 375 ? -2.263 -1.454 21.863 1.00 45.03 375 ASP A N 1
ATOM 2781 C CA . ASP A 1 375 ? -2.241 -2.845 22.337 1.00 47.00 375 ASP A CA 1
ATOM 2782 C C . ASP A 1 375 ? -1.396 -3.694 21.399 1.00 46.62 375 ASP A C 1
ATOM 2783 O O . ASP A 1 375 ? -1.077 -3.271 20.302 1.00 46.21 375 ASP A O 1
ATOM 2788 N N . GLY A 1 376 ? -1.066 -4.909 21.833 1.00 47.29 376 GLY A N 1
ATOM 2789 C CA . GLY A 1 376 ? -0.351 -5.871 20.992 1.00 48.03 376 GLY A CA 1
ATOM 2790 C C . GLY A 1 376 ? 0.333 -7.041 21.698 1.00 49.18 376 GLY A C 1
ATOM 2791 O O . GLY A 1 376 ? 0.092 -7.301 22.895 1.00 49.12 376 GLY A O 1
ATOM 2792 N N . THR A 1 377 ? 1.167 -7.757 20.929 1.00 48.91 377 THR A N 1
ATOM 2793 C CA . THR A 1 377 ? 1.951 -8.897 21.388 1.00 49.32 377 THR A CA 1
ATOM 2794 C C . THR A 1 377 ? 3.390 -8.670 20.968 1.00 50.14 377 THR A C 1
ATOM 2795 O O . THR A 1 377 ? 3.671 -7.881 20.038 1.00 49.16 377 THR A O 1
ATOM 2799 N N . TYR A 1 378 ? 4.305 -9.363 21.622 1.00 49.63 378 TYR A N 1
ATOM 2800 C CA . TYR A 1 378 ? 5.638 -9.467 21.074 1.00 50.92 378 TYR A CA 1
ATOM 2801 C C . TYR A 1 378 ? 6.078 -10.883 21.256 1.00 52.20 378 TYR A C 1
ATOM 2802 O O . TYR A 1 378 ? 5.586 -11.554 22.147 1.00 52.42 378 TYR A O 1
ATOM 2811 N N . GLY A 1 379 ? 7.014 -11.328 20.423 1.00 53.89 379 GLY A N 1
ATOM 2812 C CA . GLY A 1 379 ? 7.529 -12.691 20.490 1.00 55.72 379 GLY A CA 1
ATOM 2813 C C . GLY A 1 379 ? 8.724 -12.844 19.582 1.00 57.74 379 GLY A C 1
ATOM 2814 O O . GLY A 1 379 ? 9.371 -11.848 19.214 1.00 58.01 379 GLY A O 1
ATOM 2815 N N . GLN A 1 380 ? 9.000 -14.088 19.200 1.00 59.53 380 GLN A N 1
ATOM 2816 C CA . GLN A 1 380 ? 10.193 -14.418 18.446 1.00 61.29 380 GLN A CA 1
ATOM 2817 C C . GLN A 1 380 ? 9.846 -14.537 16.996 1.00 61.57 380 GLN A C 1
ATOM 2818 O O . GLN A 1 380 ? 8.793 -15.045 16.639 1.00 61.10 380 GLN A O 1
ATOM 2824 N N . TYR A 1 381 ? 10.695 -13.968 16.165 1.00 62.11 381 TYR A N 1
ATOM 2825 C CA . TYR A 1 381 ? 10.541 -14.054 14.748 1.00 63.10 381 TYR A CA 1
ATOM 2826 C C . TYR A 1 381 ? 11.855 -14.379 14.125 1.00 64.49 381 TYR A C 1
ATOM 2827 O O . TYR A 1 381 ? 12.852 -13.772 14.415 1.00 64.34 381 TYR A O 1
ATOM 2836 N N . LYS A 1 382 ? 11.810 -15.339 13.225 1.00 66.23 382 LYS A N 1
ATOM 2837 C CA . LYS A 1 382 ? 12.966 -15.853 12.561 1.00 67.48 382 LYS A CA 1
ATOM 2838 C C . LYS A 1 382 ? 12.909 -15.621 11.089 1.00 68.49 382 LYS A C 1
ATOM 2839 O O . LYS A 1 382 ? 12.062 -16.140 10.402 1.00 68.29 382 LYS A O 1
ATOM 2845 N N . PHE A 1 383 ? 13.854 -14.847 10.608 1.00 69.52 383 PHE A N 1
ATOM 2846 C CA . PHE A 1 383 ? 14.079 -14.733 9.214 1.00 70.96 383 PHE A CA 1
ATOM 2847 C C . PHE A 1 383 ? 15.377 -15.255 8.650 1.00 71.82 383 PHE A C 1
ATOM 2848 O O . PHE A 1 383 ? 15.342 -16.110 7.782 1.00 72.00 383 PHE A O 1
ATOM 2856 N N . LYS A 1 384 ? 16.472 -14.577 8.972 1.00 72.05 384 LYS A N 1
ATOM 2857 C CA . LYS A 1 384 ? 17.811 -14.985 8.573 1.00 72.73 384 LYS A CA 1
ATOM 2858 C C . LYS A 1 384 ? 18.488 -15.217 9.899 1.00 72.18 384 LYS A C 1
ATOM 2859 O O . LYS A 1 384 ? 19.500 -15.909 10.012 1.00 72.33 384 LYS A O 1
ATOM 2865 N N . ASP A 1 385 ? 17.875 -14.612 10.908 1.00 71.62 385 ASP A N 1
ATOM 2866 C CA . ASP A 1 385 ? 18.267 -14.763 12.303 1.00 70.84 385 ASP A CA 1
ATOM 2867 C C . ASP A 1 385 ? 17.054 -14.605 13.214 1.00 69.94 385 ASP A C 1
ATOM 2868 O O . ASP A 1 385 ? 16.068 -13.967 12.842 1.00 69.86 385 ASP A O 1
ATOM 2873 N N . VAL A 1 386 ? 17.130 -15.194 14.418 1.00 68.60 386 VAL A N 1
ATOM 2874 C CA . VAL A 1 386 ? 16.025 -15.133 15.369 1.00 66.97 386 VAL A CA 1
ATOM 2875 C C . VAL A 1 386 ? 15.999 -13.806 16.121 1.00 65.47 386 VAL A C 1
ATOM 2876 O O . VAL A 1 386 ? 17.001 -13.396 16.709 1.00 65.16 386 VAL A O 1
ATOM 2880 N N . PHE A 1 387 ? 14.849 -13.140 16.098 1.00 63.38 387 PHE A N 1
ATOM 2881 C CA . PHE A 1 387 ? 14.683 -11.855 16.805 1.00 61.64 387 PHE A CA 1
ATOM 2882 C C . PHE A 1 387 ? 13.481 -11.856 17.770 1.00 60.29 387 PHE A C 1
ATOM 2883 O O . PHE A 1 387 ? 12.499 -12.561 17.538 1.00 60.35 387 PHE A O 1
ATOM 2891 N N . THR A 1 388 ? 13.556 -11.058 18.835 1.00 58.01 388 THR A N 1
ATOM 2892 C CA . THR A 1 388 ? 12.417 -10.858 19.713 1.00 56.44 388 THR A CA 1
ATOM 2893 C C . THR A 1 388 ? 11.921 -9.473 19.399 1.00 55.47 388 THR A C 1
ATOM 2894 O O . THR A 1 388 ? 12.597 -8.497 19.735 1.00 56.06 388 THR A O 1
ATOM 2898 N N . THR A 1 389 ? 10.768 -9.373 18.736 1.00 53.48 389 THR A N 1
ATOM 2899 C CA . THR A 1 389 ? 10.251 -8.059 18.303 1.00 51.17 389 THR A CA 1
ATOM 2900 C C . THR A 1 389 ? 8.740 -7.981 18.503 1.00 50.52 389 THR A C 1
ATOM 2901 O O . THR A 1 389 ? 8.107 -9.000 18.793 1.00 50.41 389 THR A O 1
ATOM 2905 N N . VAL A 1 390 ? 8.169 -6.786 18.331 1.00 48.27 390 VAL A N 1
ATOM 2906 C CA . VAL A 1 390 ? 6.717 -6.645 18.328 1.00 47.34 390 VAL A CA 1
ATOM 2907 C C . VAL A 1 390 ? 6.145 -7.441 17.147 1.00 46.87 390 VAL A C 1
ATOM 2908 O O . VAL A 1 390 ? 6.585 -7.248 16.007 1.00 45.89 390 VAL A O 1
ATOM 2912 N N . THR A 1 391 ? 5.192 -8.334 17.421 1.00 46.46 391 THR A N 1
ATOM 2913 C CA . THR A 1 391 ? 4.633 -9.201 16.385 1.00 45.92 391 THR A CA 1
ATOM 2914 C C . THR A 1 391 ? 3.210 -8.809 15.942 1.00 45.98 391 THR A C 1
ATOM 2915 O O . THR A 1 391 ? 2.759 -9.208 14.850 1.00 45.30 391 THR A O 1
ATOM 2919 N N . SER A 1 392 ? 2.497 -8.063 16.795 1.00 46.13 392 SER A N 1
ATOM 2920 C CA . SER A 1 392 ? 1.150 -7.554 16.473 1.00 45.07 392 SER A CA 1
ATOM 2921 C C . SER A 1 392 ? 0.858 -6.222 17.205 1.00 45.36 392 SER A C 1
ATOM 2922 O O . SER A 1 392 ? 1.393 -5.972 18.279 1.00 43.54 392 SER A O 1
ATOM 2925 N N . LEU A 1 393 ? 0.012 -5.370 16.618 1.00 43.94 393 LEU A N 1
ATOM 2926 C CA . LEU A 1 393 ? -0.250 -4.046 17.185 1.00 43.07 393 LEU A CA 1
ATOM 2927 C C . LEU A 1 393 ? -1.679 -3.615 16.852 1.00 42.13 393 LEU A C 1
ATOM 2928 O O . LEU A 1 393 ? -2.222 -4.012 15.817 1.00 40.78 393 LEU A O 1
ATOM 2933 N N . SER A 1 394 ? -2.285 -2.831 17.745 1.00 40.97 394 SER A N 1
ATOM 2934 C CA . SER A 1 394 ? -3.594 -2.216 17.546 1.00 39.71 394 SER A CA 1
ATOM 2935 C C . SER A 1 394 ? -3.475 -0.882 18.194 1.00 39.62 394 SER A C 1
ATOM 2936 O O . SER A 1 394 ? -2.586 -0.684 19.039 1.00 37.89 394 SER A O 1
ATOM 2939 N N . PHE A 1 395 ? -4.395 0.008 17.836 1.00 38.04 395 PHE A N 1
ATOM 2940 C CA . PHE A 1 395 ? -4.449 1.349 18.430 1.00 39.47 395 PHE A CA 1
ATOM 2941 C C . PHE A 1 395 ? -5.882 1.734 18.831 1.00 40.17 395 PHE A C 1
ATOM 2942 O O . PHE A 1 395 ? -6.837 1.498 18.113 1.00 41.98 395 PHE A O 1
ATOM 2950 N N . THR A 1 396 ? -6.004 2.435 19.924 1.00 41.06 396 THR A N 1
ATOM 2951 C CA . THR A 1 396 ? -7.300 2.934 20.337 1.00 41.11 396 THR A CA 1
ATOM 2952 C C . THR A 1 396 ? -7.379 4.486 20.262 1.00 40.60 396 THR A C 1
ATOM 2953 O O . THR A 1 396 ? -6.416 5.230 20.544 1.00 40.77 396 THR A O 1
ATOM 2957 N N . THR A 1 397 ? -8.535 4.976 19.871 1.00 40.60 397 THR A N 1
ATOM 2958 C CA . THR A 1 397 ? -8.787 6.385 19.998 1.00 39.92 397 THR A CA 1
ATOM 2959 C C . THR A 1 397 ? -9.889 6.560 21.019 1.00 41.04 397 THR A C 1
ATOM 2960 O O . THR A 1 397 ? -10.403 5.560 21.547 1.00 39.67 397 THR A O 1
ATOM 2964 N N . ASN A 1 398 ? -10.228 7.820 21.326 1.00 41.79 398 ASN A N 1
ATOM 2965 C CA . ASN A 1 398 ? -11.396 8.108 22.143 1.00 42.73 398 ASN A CA 1
ATOM 2966 C C . ASN A 1 398 ? -12.677 7.567 21.510 1.00 44.46 398 ASN A C 1
ATOM 2967 O O . ASN A 1 398 ? -13.718 7.443 22.211 1.00 44.54 398 ASN A O 1
ATOM 2972 N N . LEU A 1 399 ? -12.601 7.227 20.209 1.00 44.35 399 LEU A N 1
ATOM 2973 C CA . LEU A 1 399 ? -13.785 6.764 19.473 1.00 44.87 399 LEU A CA 1
ATOM 2974 C C . LEU A 1 399 ? -13.818 5.297 19.061 1.00 45.70 399 LEU A C 1
ATOM 2975 O O . LEU A 1 399 ? -14.897 4.707 18.955 1.00 45.87 399 LEU A O 1
ATOM 2980 N N . ALA A 1 400 ? -12.650 4.738 18.745 1.00 45.64 400 ALA A N 1
ATOM 2981 C CA . ALA A 1 400 ? -12.580 3.414 18.129 1.00 44.74 400 ALA A CA 1
ATOM 2982 C C . ALA A 1 400 ? -11.270 2.718 18.448 1.00 44.86 400 ALA A C 1
ATOM 2983 O O . ALA A 1 400 ? -10.385 3.300 19.105 1.00 44.03 400 ALA A O 1
ATOM 2985 N N . THR A 1 401 ? -11.176 1.480 17.965 1.00 44.34 401 THR A N 1
ATOM 2986 C CA . THR A 1 401 ? -9.979 0.658 17.990 1.00 46.19 401 THR A CA 1
ATOM 2987 C C . THR A 1 401 ? -9.676 0.312 16.538 1.00 45.93 401 THR A C 1
ATOM 2988 O O . THR A 1 401 ? -10.583 0.022 15.780 1.00 44.83 401 THR A O 1
ATOM 2992 N N . TYR A 1 402 ? -8.396 0.353 16.184 1.00 46.10 402 TYR A N 1
ATOM 2993 C CA . TYR A 1 402 ? -7.915 0.124 14.822 1.00 45.85 402 TYR A CA 1
ATOM 2994 C C . TYR A 1 402 ? -6.857 -0.927 14.921 1.00 46.74 402 TYR A C 1
ATOM 2995 O O . TYR A 1 402 ? -6.097 -0.956 15.886 1.00 47.32 402 TYR A O 1
ATOM 3004 N N . GLY A 1 403 ? -6.755 -1.761 13.896 1.00 48.24 403 GLY A N 1
ATOM 3005 C CA . GLY A 1 403 ? -5.900 -2.923 13.973 1.00 48.32 403 GLY A CA 1
ATOM 3006 C C . GLY A 1 403 ? -6.895 -3.974 14.354 1.00 48.61 403 GLY A C 1
ATOM 3007 O O . GLY A 1 403 ? -8.083 -3.693 14.329 1.00 48.66 403 GLY A O 1
ATOM 3008 N N . PRO A 1 404 ? -6.425 -5.160 14.747 1.00 48.68 404 PRO A N 1
ATOM 3009 C CA . PRO A 1 404 ? -4.998 -5.472 14.874 1.00 48.18 404 PRO A CA 1
ATOM 3010 C C . PRO A 1 404 ? -4.269 -5.630 13.542 1.00 47.08 404 PRO A C 1
ATOM 3011 O O . PRO A 1 404 ? -4.918 -5.831 12.486 1.00 46.32 404 PRO A O 1
ATOM 3015 N N . PHE A 1 405 ? -2.937 -5.497 13.612 1.00 45.99 405 PHE A N 1
ATOM 3016 C CA . PHE A 1 405 ? -2.015 -5.752 12.497 1.00 45.71 405 PHE A CA 1
ATOM 3017 C C . PHE A 1 405 ? -0.938 -6.712 12.937 1.00 46.45 405 PHE A C 1
ATOM 3018 O O . PHE A 1 405 ? -0.497 -6.648 14.082 1.00 46.42 405 PHE A O 1
ATOM 3026 N N . GLY A 1 406 ? -0.538 -7.628 12.038 1.00 47.09 406 GLY A N 1
ATOM 3027 C CA . GLY A 1 406 ? 0.536 -8.587 12.308 1.00 47.07 406 GLY A CA 1
ATOM 3028 C C . GLY A 1 406 ? -0.018 -9.901 12.794 1.00 47.69 406 GLY A C 1
ATOM 3029 O O . GLY A 1 406 ? -1.158 -10.206 12.499 1.00 46.19 406 GLY A O 1
ATOM 3030 N N . LYS A 1 407 ? 0.803 -10.662 13.535 1.00 48.76 407 LYS A N 1
ATOM 3031 C CA . LYS A 1 407 ? 0.468 -12.007 13.996 1.00 50.42 407 LYS A CA 1
ATOM 3032 C C . LYS A 1 407 ? 0.690 -12.082 15.482 1.00 50.67 407 LYS A C 1
ATOM 3033 O O . LYS A 1 407 ? 1.813 -11.875 15.985 1.00 50.00 407 LYS A O 1
ATOM 3039 N N . ALA A 1 408 ? -0.388 -12.377 16.190 1.00 51.39 408 ALA A N 1
ATOM 3040 C CA . ALA A 1 408 ? -0.395 -12.408 17.643 1.00 51.95 408 ALA A CA 1
ATOM 3041 C C . ALA A 1 408 ? 0.508 -13.497 18.182 1.00 52.62 408 ALA A C 1
ATOM 3042 O O . ALA A 1 408 ? 0.533 -14.613 17.664 1.00 51.87 408 ALA A O 1
ATOM 3044 N N . SER A 1 409 ? 1.278 -13.182 19.209 1.00 52.92 409 SER A N 1
ATOM 3045 C CA . SER A 1 409 ? 1.999 -14.252 19.865 1.00 54.04 409 SER A CA 1
ATOM 3046 C C . SER A 1 409 ? 1.521 -14.332 21.286 1.00 54.24 409 SER A C 1
ATOM 3047 O O . SER A 1 409 ? 0.553 -13.651 21.661 1.00 54.74 409 SER A O 1
ATOM 3050 N N . LEU A 1 410 ? 2.220 -15.127 22.084 1.00 54.10 410 LEU A N 1
ATOM 3051 C CA . LEU A 1 410 ? 1.808 -15.436 23.450 1.00 54.33 410 LEU A CA 1
ATOM 3052 C C . LEU A 1 410 ? 1.803 -14.224 24.399 1.00 53.10 410 LEU A C 1
ATOM 3053 O O . LEU A 1 410 ? 0.885 -14.052 25.196 1.00 53.53 410 LEU A O 1
ATOM 3058 N N . THR A 1 411 ? 2.840 -13.403 24.326 1.00 51.32 411 THR A N 1
ATOM 3059 C CA . THR A 1 411 ? 2.976 -12.296 25.241 1.00 50.88 411 THR A CA 1
ATOM 3060 C C . THR A 1 411 ? 2.269 -11.068 24.667 1.00 50.57 411 THR A C 1
ATOM 3061 O O . THR A 1 411 ? 2.576 -10.618 23.549 1.00 50.65 411 THR A O 1
ATOM 3065 N N . SER A 1 412 ? 1.300 -10.568 25.439 1.00 49.07 412 SER A N 1
ATOM 3066 C CA . SER A 1 412 ? 0.448 -9.445 25.042 1.00 47.69 412 SER A CA 1
ATOM 3067 C C . SER A 1 412 ? 0.686 -8.266 25.994 1.00 46.40 412 SER A C 1
ATOM 3068 O O . SER A 1 412 ? 1.241 -8.434 27.082 1.00 44.78 412 SER A O 1
ATOM 3071 N N . PHE A 1 413 ? 0.341 -7.066 25.545 1.00 44.15 413 PHE A N 1
ATOM 3072 C CA . PHE A 1 413 ? 0.545 -5.881 26.350 1.00 43.43 413 PHE A CA 1
ATOM 3073 C C . PHE A 1 413 ? -0.614 -4.964 26.038 1.00 43.59 413 PHE A C 1
ATOM 3074 O O . PHE A 1 413 ? -1.166 -5.035 24.922 1.00 41.94 413 PHE A O 1
ATOM 3082 N N . SER A 1 414 ? -1.024 -4.184 27.041 1.00 42.73 414 SER A N 1
ATOM 3083 C CA . SER A 1 414 ? -2.081 -3.203 26.893 1.00 43.79 414 SER A CA 1
ATOM 3084 C C . SER A 1 414 ? -1.992 -2.218 28.065 1.00 43.85 414 SER A C 1
ATOM 3085 O O . SER A 1 414 ? -1.194 -2.412 28.962 1.00 44.10 414 SER A O 1
ATOM 3088 N N . ILE A 1 415 ? -2.755 -1.133 28.001 1.00 43.13 415 ILE A N 1
ATOM 3089 C CA . ILE A 1 415 ? -2.770 -0.105 29.045 1.00 43.59 415 ILE A CA 1
ATOM 3090 C C . ILE A 1 415 ? -4.165 0.315 29.338 1.00 43.11 415 ILE A C 1
ATOM 3091 O O . ILE A 1 415 ? -4.834 0.927 28.510 1.00 43.44 415 ILE A O 1
ATOM 3096 N N . PRO A 1 416 ? -4.615 -0.010 30.541 1.00 43.54 416 PRO A N 1
ATOM 3097 C CA . PRO A 1 416 ? -5.970 0.413 30.868 1.00 43.51 416 PRO A CA 1
ATOM 3098 C C . PRO A 1 416 ? -5.950 1.897 31.292 1.00 44.01 416 PRO A C 1
ATOM 3099 O O . PRO A 1 416 ? -6.061 2.206 32.491 1.00 44.39 416 PRO A O 1
ATOM 3103 N N . ILE A 1 417 ? -5.831 2.800 30.313 1.00 43.22 417 ILE A N 1
ATOM 3104 C CA . ILE A 1 417 ? -5.573 4.235 30.549 1.00 42.30 417 ILE A CA 1
ATOM 3105 C C . ILE A 1 417 ? -6.779 5.058 30.084 1.00 42.69 417 ILE A C 1
ATOM 3106 O O . ILE A 1 417 ? -7.417 4.662 29.141 1.00 43.33 417 ILE A O 1
ATOM 3111 N N . HIS A 1 418 ? -7.094 6.189 30.744 1.00 43.31 418 HIS A N 1
ATOM 3112 C CA . HIS A 1 418 ? -8.263 7.017 30.416 1.00 42.79 418 HIS A CA 1
ATOM 3113 C C . HIS A 1 418 ? -7.967 8.507 30.651 1.00 42.06 418 HIS A C 1
ATOM 3114 O O . HIS A 1 418 ? -6.987 8.868 31.310 1.00 41.63 418 HIS A O 1
ATOM 3121 N N . ASN A 1 419 ? -8.816 9.372 30.111 1.00 42.52 419 ASN A N 1
ATOM 3122 C CA . ASN A 1 419 ? -8.666 10.858 30.230 1.00 43.23 419 ASN A CA 1
ATOM 3123 C C . ASN A 1 419 ? -7.303 11.347 29.726 1.00 41.67 419 ASN A C 1
ATOM 3124 O O . ASN A 1 419 ? -6.696 12.247 30.305 1.00 41.32 419 ASN A O 1
ATOM 3129 N N . ASN A 1 420 ? -6.803 10.730 28.667 1.00 42.06 420 ASN A N 1
ATOM 3130 C CA . ASN A 1 420 ? -5.479 11.105 28.124 1.00 41.11 420 ASN A CA 1
ATOM 3131 C C . ASN A 1 420 ? -5.522 11.316 26.620 1.00 41.57 420 ASN A C 1
ATOM 3132 O O . ASN A 1 420 ? -6.565 11.116 25.992 1.00 41.69 420 ASN A O 1
ATOM 3137 N N . MET A 1 421 ? -4.377 11.702 26.041 1.00 41.93 421 MET A N 1
ATOM 3138 C CA . MET A 1 421 ? -4.140 11.493 24.618 1.00 43.69 421 MET A CA 1
ATOM 3139 C C . MET A 1 421 ? -2.714 11.095 24.342 1.00 42.78 421 MET A C 1
ATOM 3140 O O . MET A 1 421 ? -1.795 11.494 25.067 1.00 43.34 421 MET A O 1
ATOM 3145 N N . VAL A 1 422 ? -2.546 10.253 23.334 1.00 42.90 422 VAL A N 1
ATOM 3146 C CA . VAL A 1 422 ? -1.207 9.832 22.902 1.00 41.34 422 VAL A CA 1
ATOM 3147 C C . VAL A 1 422 ? -0.617 10.983 22.088 1.00 41.46 422 VAL A C 1
ATOM 3148 O O . VAL A 1 422 ? -1.281 11.481 21.178 1.00 41.59 422 VAL A O 1
ATOM 3152 N N . VAL A 1 423 ? 0.585 11.452 22.433 1.00 42.11 423 VAL A N 1
ATOM 3153 C CA . VAL A 1 423 ? 1.201 12.639 21.759 1.00 41.45 423 VAL A CA 1
ATOM 3154 C C . VAL A 1 423 ? 2.477 12.281 21.005 1.00 42.36 423 VAL A C 1
ATOM 3155 O O . VAL A 1 423 ? 3.168 13.166 20.422 1.00 42.10 423 VAL A O 1
ATOM 3159 N N . GLY A 1 424 ? 2.799 10.992 21.036 1.00 41.48 424 GLY A N 1
ATOM 3160 C CA . GLY A 1 424 ? 3.970 10.453 20.345 1.00 40.34 424 GLY A CA 1
ATOM 3161 C C . GLY A 1 424 ? 4.210 8.976 20.719 1.00 40.47 424 GLY A C 1
ATOM 3162 O O . GLY A 1 424 ? 3.463 8.398 21.546 1.00 38.73 424 GLY A O 1
ATOM 3163 N N . PHE A 1 425 ? 5.251 8.376 20.116 1.00 39.52 425 PHE A N 1
ATOM 3164 C CA . PHE A 1 425 ? 5.615 6.964 20.326 1.00 38.85 425 PHE A CA 1
ATOM 3165 C C . PHE A 1 425 ? 7.101 6.851 20.547 1.00 39.22 425 PHE A C 1
ATOM 3166 O O . PHE A 1 425 ? 7.837 7.787 20.238 1.00 39.44 425 PHE A O 1
ATOM 3174 N N . HIS A 1 426 ? 7.548 5.739 21.093 1.00 38.55 426 HIS A N 1
ATOM 3175 C CA . HIS A 1 426 ? 8.959 5.471 21.171 1.00 40.43 426 HIS A CA 1
ATOM 3176 C C . HIS A 1 426 ? 9.207 3.984 21.176 1.00 41.46 426 HIS A C 1
ATOM 3177 O O . HIS A 1 426 ? 8.273 3.181 21.235 1.00 41.41 426 HIS A O 1
ATOM 3184 N N . GLY A 1 427 ? 10.468 3.602 21.080 1.00 42.09 427 GLY A N 1
ATOM 3185 C CA . GLY A 1 427 ? 10.788 2.203 21.168 1.00 42.25 427 GLY A CA 1
ATOM 3186 C C . GLY A 1 427 ? 12.165 2.011 20.637 1.00 43.00 427 GLY A C 1
ATOM 3187 O O . GLY A 1 427 ? 13.025 2.908 20.803 1.00 42.67 427 GLY A O 1
ATOM 3188 N N . ARG A 1 428 ? 12.347 0.842 20.009 1.00 42.25 428 ARG A N 1
ATOM 3189 C CA . ARG A 1 428 ? 13.591 0.432 19.367 1.00 43.66 428 ARG A CA 1
ATOM 3190 C C . ARG A 1 428 ? 13.238 -0.212 18.036 1.00 43.39 428 ARG A C 1
ATOM 3191 O O . ARG A 1 428 ? 12.173 -0.812 17.909 1.00 44.02 428 ARG A O 1
ATOM 3199 N N . ALA A 1 429 ? 14.117 -0.083 17.067 1.00 43.57 429 ALA A N 1
ATOM 3200 C CA . ALA A 1 429 ? 13.917 -0.717 15.802 1.00 44.82 429 ALA A CA 1
ATOM 3201 C C . ALA A 1 429 ? 15.199 -0.895 15.015 1.00 45.14 429 ALA A C 1
ATOM 3202 O O . ALA A 1 429 ? 16.111 -0.147 15.168 1.00 45.39 429 ALA A O 1
ATOM 3204 N N . GLY A 1 430 ? 15.273 -1.880 14.206 1.00 46.24 430 GLY A N 1
ATOM 3205 C CA . GLY A 1 430 ? 16.330 -2.124 13.244 1.00 46.02 430 GLY A CA 1
ATOM 3206 C C . GLY A 1 430 ? 15.692 -2.531 11.932 1.00 46.77 430 GLY A C 1
ATOM 3207 O O . GLY A 1 430 ? 15.120 -1.701 11.225 1.00 46.20 430 GLY A O 1
ATOM 3208 N N . ASP A 1 431 ? 15.893 -3.827 11.589 1.00 47.25 431 ASP A N 1
ATOM 3209 C CA . ASP A 1 431 ? 15.224 -4.394 10.447 1.00 48.00 431 ASP A CA 1
ATOM 3210 C C . ASP A 1 431 ? 13.744 -4.380 10.744 1.00 49.15 431 ASP A C 1
ATOM 3211 O O . ASP A 1 431 ? 12.948 -4.234 9.861 1.00 49.72 431 ASP A O 1
ATOM 3216 N N . TYR A 1 432 ? 13.390 -4.523 12.012 1.00 48.90 432 TYR A N 1
ATOM 3217 C CA . TYR A 1 432 ? 12.005 -4.608 12.443 1.00 48.33 432 TYR A CA 1
ATOM 3218 C C . TYR A 1 432 ? 11.679 -3.642 13.600 1.00 47.07 432 TYR A C 1
ATOM 3219 O O . TYR A 1 432 ? 12.526 -2.927 14.080 1.00 48.55 432 TYR A O 1
ATOM 3228 N N . LEU A 1 433 ? 10.427 -3.620 14.020 1.00 45.21 433 LEU A N 1
ATOM 3229 C CA . LEU A 1 433 ? 10.026 -2.913 15.208 1.00 44.08 433 LEU A CA 1
ATOM 3230 C C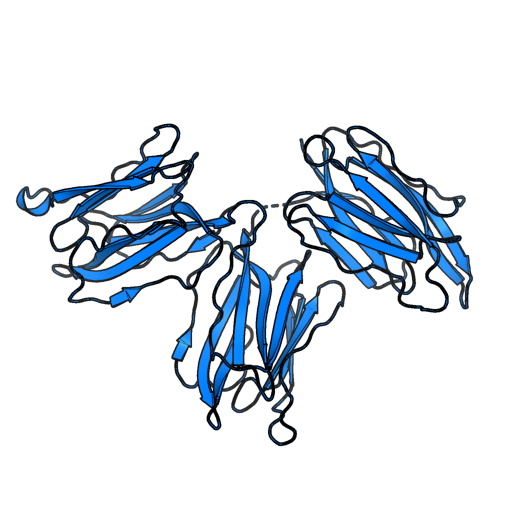 . LEU A 1 433 ? 10.280 -3.827 16.409 1.00 43.35 433 LEU A C 1
ATOM 3231 O O . LEU A 1 433 ? 9.421 -4.663 16.759 1.00 42.67 433 LEU A O 1
ATOM 3236 N N . ASP A 1 434 ? 11.459 -3.672 17.032 1.00 42.60 434 ASP A N 1
ATOM 3237 C CA . ASP A 1 434 ? 11.829 -4.506 18.162 1.00 42.19 434 ASP A CA 1
ATOM 3238 C C . ASP A 1 434 ? 10.889 -4.259 19.356 1.00 41.72 434 ASP A C 1
ATOM 3239 O O . ASP A 1 434 ? 10.461 -5.195 20.035 1.00 42.65 434 ASP A O 1
ATOM 3244 N N . ALA A 1 435 ? 10.597 -2.997 19.625 1.00 41.01 435 ALA A N 1
ATOM 3245 C CA . ALA A 1 435 ? 9.921 -2.623 20.867 1.00 40.86 435 ALA A CA 1
ATOM 3246 C C . ALA A 1 435 ? 9.129 -1.372 20.550 1.00 40.76 435 ALA A C 1
ATOM 3247 O O . ALA A 1 435 ? 9.548 -0.596 19.669 1.00 39.74 435 ALA A O 1
ATOM 3249 N N . ILE A 1 436 ? 7.989 -1.182 21.247 1.00 41.07 436 ILE A N 1
ATOM 3250 C CA . ILE A 1 436 ? 7.233 0.092 21.119 1.00 40.63 436 ILE A CA 1
ATOM 3251 C C . ILE A 1 436 ? 6.503 0.565 22.379 1.00 39.89 436 ILE A C 1
ATOM 3252 O O . ILE A 1 436 ? 5.913 -0.250 23.101 1.00 40.78 436 ILE A O 1
ATOM 3257 N N . GLY A 1 437 ? 6.526 1.877 22.611 1.00 38.75 437 GLY A N 1
ATOM 3258 C CA . GLY A 1 437 ? 5.710 2.508 23.665 1.00 37.76 437 GLY A CA 1
ATOM 3259 C C . GLY A 1 437 ? 5.115 3.866 23.307 1.00 37.70 437 GLY A C 1
ATOM 3260 O O . GLY A 1 437 ? 5.241 4.370 22.169 1.00 36.86 437 GLY A O 1
ATOM 3261 N N . ILE A 1 438 ? 4.442 4.490 24.272 1.00 36.86 438 ILE A N 1
ATOM 3262 C CA . ILE A 1 438 ? 3.723 5.720 23.941 1.00 35.99 438 ILE A CA 1
ATOM 3263 C C . ILE A 1 438 ? 4.124 6.852 24.860 1.00 36.79 438 ILE A C 1
ATOM 3264 O O . ILE A 1 438 ? 4.691 6.610 25.922 1.00 37.79 438 ILE A O 1
ATOM 3269 N N . PHE A 1 439 ? 3.841 8.077 24.442 1.00 37.41 439 PHE A N 1
ATOM 3270 C CA . PHE A 1 439 ? 3.985 9.243 25.256 1.00 38.13 439 PHE A CA 1
ATOM 3271 C C . PHE A 1 439 ? 2.563 9.735 25.381 1.00 39.28 439 PHE A C 1
ATOM 3272 O O . PHE A 1 439 ? 1.855 9.767 24.357 1.00 39.14 439 PHE A O 1
ATOM 3280 N N . VAL A 1 440 ? 2.150 10.151 26.583 1.00 39.08 440 VAL A N 1
ATOM 3281 C CA . VAL A 1 440 ? 0.765 10.610 26.800 1.00 41.49 440 VAL A CA 1
ATOM 3282 C C . VAL A 1 440 ? 0.696 11.920 27.597 1.00 43.35 440 VAL A C 1
ATOM 3283 O O . VAL A 1 440 ? 1.628 12.262 28.320 1.00 43.07 440 VAL A O 1
ATOM 3287 N N . LYS A 1 441 ? -0.407 12.605 27.451 1.00 45.91 441 LYS A N 1
ATOM 3288 C CA . LYS A 1 441 ? -0.681 13.804 28.183 1.00 48.58 441 LYS A CA 1
ATOM 3289 C C . LYS A 1 441 ? -2.122 13.731 28.563 1.00 50.81 441 LYS A C 1
ATOM 3290 O O . LYS A 1 441 ? -2.847 12.950 28.026 1.00 50.65 441 LYS A O 1
ATOM 3296 N N . PRO A 1 442 ? -2.538 14.568 29.485 1.00 53.04 442 PRO A N 1
ATOM 3297 C CA . PRO A 1 442 ? -3.879 14.518 30.028 1.00 54.51 442 PRO A CA 1
ATOM 3298 C C . PRO A 1 442 ? -4.904 15.122 29.143 1.00 56.52 442 PRO A C 1
ATOM 3299 O O . PRO A 1 442 ? -4.620 15.583 28.078 1.00 57.15 442 PRO A O 1
ATOM 3303 N N . ASP A 1 443 ? -6.118 15.121 29.642 1.00 59.21 443 ASP A N 1
ATOM 3304 C CA . ASP A 1 443 ? -7.274 15.782 29.050 1.00 61.46 443 ASP A CA 1
ATOM 3305 C C . ASP A 1 443 ? -7.974 14.810 28.154 1.00 61.65 443 ASP A C 1
ATOM 3306 O O . ASP A 1 443 ? -7.410 14.448 27.158 1.00 62.52 443 ASP A O 1
#

Solvent-accessible surface area: 19435 Å² total; per-residue (Å²): 61,51,0,14,0,6,59,30,25,9,106,33,40,97,104,23,56,38,107,16,128,110,33,4,24,28,0,48,0,54,12,136,63,0,0,2,2,0,10,3,77,4,30,59,40,91,131,7,46,91,38,12,43,141,13,103,126,154,93,43,142,22,118,102,79,141,3,38,9,134,135,104,93,0,66,2,80,4,0,26,10,8,52,4,81,20,114,64,75,78,0,0,24,2,0,9,0,42,4,55,100,58,72,51,34,90,38,30,34,97,75,68,50,102,83,16,85,22,55,29,47,41,3,26,2,24,0,0,8,0,71,9,17,98,11,0,8,3,0,0,0,21,0,59,46,25,101,106,131,14,0,9,0,17,79,28,24,8,123,49,22,123,70,70,15,88,36,63,11,15,27,80,3,64,22,0,29,2,62,9,84,30,0,0,0,2,0,6,0,77,14,17,22,40,106,78,26,97,30,11,38,88,12,108,143,17,106,13,95,68,65,153,9,95,1,83,21,135,135,8,33,3,27,7,2,22,11,8,52,5,110,31,125,64,91,76,0,0,1,4,0,5,0,51,13,75,85,65,114,37,29,86,28,32,80,83,47,65,73,93,10,79,14,57,23,110,39,1,33,0,8,0,0,26,9,82,1,7,105,6,0,8,6,0,0,0,26,1,48,24,116,116,95,50,103,65,36,39,50,54,23,5,108,39,38,94,98,9,21,3,46,12,44,50,8,6,54,42,0,22,0,71,9,36,48,0,0,7,4,0,11,1,80,8,40,22,56,12,68,18,32,81,12,10,23,113,27,118,174,14,53,31,128,127,43,64,2,73,6,136,74,94,80,0,54,5,20,9,0,56,10,11,57,14,150,26,154,85,163,77,89,65,62,1,0,4,8,0,13,0,39,6,65,114,39,88,48,28,110,31,39,130,83,37,184,62,83,13,69,29,124,32,139,131,11,46,7,26,0,1,18,7,59,10,24,49,4,0,12,0,0,0,0,40,4,67,92,137

B-factor: mean 46.24, std 8.47, range [20.0, 113.86]

Foldseek 3Di:
DWKWFDKDFFDDAAKDKDFAPAAWFKKKFFADQATQWIKTAHPVGDIDDIFGQAPPDPVLNHDIDMDGAPPPVKFFFFKKFWWADDPHGTFTAWMWTHIPVDIDDTDGHPPHTGIDGFQKPQKGFRIKMAGYYSGGRIIITIIDGDPLDFMKGDWDFAPDFPDKDKAFAQAAWFKKKFFEAQFTQKIKTAPLQRDIGIAHQADPVHRHHIDMDGAPPVVKAFFFKKAAWDQDPNATFTAWIWGDIPVGIRDRPGHHDHGIDGTRMDQWGFGIKIAHYYSGGRIIMTTIDGVDAWAWDDWFFDPDFGKDKGFDPAAWFKKKWFEDQATAWIWTARPSRNTHDIFAQPDVVDRHHIDMDGADPPVKGWDFKKFAWQWDDDPHIAIATAWMWTHIPVGIGDTGGHGDDGMDDDPDDQKGFRMKIQGGDNGHRIIITIIDGD

Secondary structure (DSSP, 8-state):
--EEEEEEE-S-SEEEEEE-SS-EEEEEEEESSSEEEEEEEETT-PBPPPEE-----GGGG-EEEEEE--TTT--EEEEEEEEEEETTEEEEEEEEEEESS-EEEEEE--SSEEEE---EESEEEEEEEEEESSSEEEEEEEEEEPTT--EEEEEEE-S--SEEEEEE-SS-EEEEEEEESSSEEEEEEEETTS-----B---TT----EEEEE--TTT--EEEEEEEEEEETTEEEEEEEEEEESS-EEEEEE---SEEE---EESEEEEEEEEEESSSEEEEEEEEEE----EEEEEEE-S-SEEEEEE-SS-EEEEEEEESSSEEEEEEEETTS-PPPPEE---TT---EEEEEE--TTTS-EEEEEEEEEEEESSSEEEEEEEEEEEESS-EEEEEE---SEEE-----SEEEEEEEEEESSSEEEEEEEEEE-

Sequence (438 aa):
GMISVGPWGGSGGDHWSFKANHAITEILIHVKDNIKSISFKDAGGDISGTFGGKDPRENKKGEEKKIGIRWPTEYLKSISGSYGDYNGILVIRSLSFITNLTTYGPFGSTSGGESFSIPIADSVVVGFHGRAGYYLDALGIFVQPVPHRTISFGPWGGPAGDDAFNFKVGSWIKDIIVYADATINSIAFKDADGHCEKFGGQDPNDIGVEEKVEIDGNLEHLTSISGTYGNYKGFEVLTSLSFITNVTKHGPFGIASGTSFSRPIEGSLVTGFHGKGGYYLDSIGIYVKPRDGSISIGPWGGSGGDPWSYTANEGINQIIIYAGSNIKSIAFKDTSGLDSATFGGVNPKDTGEKNTVSIKWPSEYLTSIDGTYGQYKFKDVFTTVTSLSFTTNLATYGPFGKASLTSFSIPIHNNMVVGFHGRAGDYLDAIGIFVKPD

Radius of gyration: 25.6 Å; Cα contacts (8 Å, |Δi|>4): 1349; chains: 1; bounding box: 54×84×41 Å

Nearest PDB structures (foldseek):
  4mq0-assembly1_A-2  TM=1.002E+00  e=2.680E-80  Parkia biglobosa
  1c3m-assembly1_A  TM=8.965E-01  e=2.074E-10  Helianthus tuberosus
  6flw-assembly1_B  TM=8.698E-01  e=1.554E-09  Ananas comosus
  1m26-assembly1_G  TM=8.573E-01  e=2.387E-07  Artocarpus integer
  1ugy-assembly1_G  TM=7.657E-01  e=3.949E-07  Artocarpus integer